Protein 8TEB (pdb70)

B-factor: mean 36.04, std 15.3, range [9.9, 120.01]

Solvent-accessible surface area: 23461 Å² total; per-residue (Å²): 109,15,14,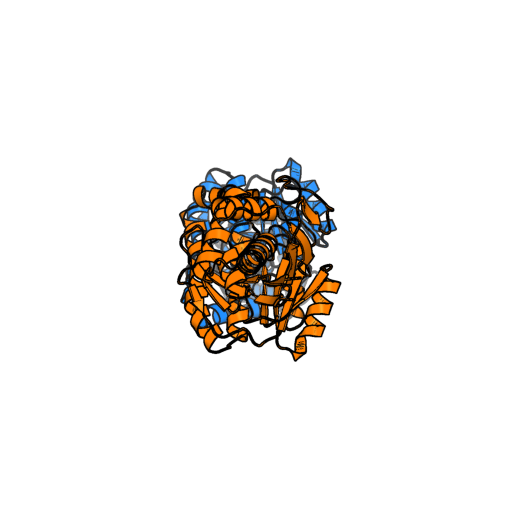0,0,0,0,0,7,0,31,0,0,0,4,24,0,31,118,72,71,38,26,0,0,0,0,0,0,72,10,31,3,55,0,8,0,32,106,38,122,85,44,39,0,36,27,120,117,30,90,25,34,79,40,84,162,53,9,28,38,4,0,4,0,1,84,88,0,109,121,95,34,106,34,119,4,0,62,0,111,30,41,56,81,8,44,121,35,1,53,1,11,40,26,0,0,21,0,0,0,0,0,41,0,0,11,22,38,36,133,56,55,36,123,77,89,64,0,4,133,13,0,31,58,4,3,72,99,52,72,57,120,25,58,51,6,42,0,24,0,0,1,48,1,0,0,5,4,5,88,120,101,87,121,9,80,48,4,91,8,1,1,0,0,0,11,15,80,62,140,32,64,68,175,111,18,66,27,81,1,45,81,24,32,139,116,14,75,111,7,0,22,37,3,5,41,2,0,0,82,0,0,112,86,0,36,35,34,0,60,102,113,50,17,87,5,0,0,45,0,0,32,2,0,7,0,0,0,11,3,2,50,1,10,23,26,86,0,8,31,4,1,20,15,0,48,138,22,28,15,57,0,0,0,0,6,12,25,2,24,1,3,2,0,0,0,0,0,22,131,140,37,21,120,57,0,18,126,23,0,32,163,40,65,9,130,47,33,90,4,52,12,12,70,75,8,17,113,46,89,35,113,108,143,169,87,18,15,0,0,0,0,0,6,0,30,0,0,0,4,24,0,31,114,72,71,36,26,0,0,0,0,0,0,72,10,30,4,56,0,19,0,33,104,33,119,79,38,40,0,27,29,119,123,29,88,24,38,62,40,86,158,60,8,25,38,4,0,8,0,0,80,88,5,81,125,76,25,116,30,120,4,0,66,0,122,28,36,58,77,8,44,119,40,1,48,0,10,37,28,0,0,21,0,0,0,0,0,41,0,0,10,20,36,44,127,65,56,54,124,77,90,48,0,4,122,15,0,31,59,0,6,74,90,56,65,54,121,26,56,49,4,40,0,25,0,0,2,46,0,0,0,6,4,6,88,124,98,86,124,5,78,51,4,88,8,1,0,0,0,0,11,17,92,63,135,32,60,67,164,108,17,64,28,76,2,45,84,24,33,145,122,14,73,111,7,0,22,42,2,6,41,2,0,1,79,0,0,110,87,0,38,34,35,0,55,107,118,50,17,85,6,0,0,46,0,0,32,3,0,6,0,0,0,11,3,3,51,1,10,20,24,81,0,7,33,3,1,28,7,0,51,143,20,28,16,58,0,0,0,0,5,10,24,2,23,1,2,2,0,0,0,0,0,19,127,144,42,17,119,58,0,18,126,20,0,32,163,39,65,10,141,47,36,87,4,50,12,12,67,75,8,17,112,46,82,49,119,162

InterPro domains:
  IPR000705 Galactokinase [PR00473] (8-26)
  IPR000705 Galactokinase [PR00473] (77-95)
  IPR006203 GHMP kinase, ATP-binding, conserved site [PS00627] (86-97)
  IPR006204 GHMP kinase N-terminal domain [PF00288] (61-146)
  IPR006205 Mevalonate kinase [PTHR43290] (73-300)
  IPR006205 Mevalonate kinase [TIGR00549] (6-267)
  IPR013750 GHMP kinase, C-terminal domain [PF08544] (212-281)
  IPR014721 Small ribosomal subunit protein uS5 domain 2-type fold, subgroup [G3DSA:3.30.230.10] (1-164)
  IPR020568 Ribosomal protein uS5 domain 2-type superfamily [SSF54211] (1-175)
  IPR022937 Mevalonate kinase, archaeal [MF_00217] (2-298)
  IPR036554 GHMP kinase, C-terminal domain superfamily [G3DSA:3.30.70.890] (165-290)
  IPR036554 GHMP kinase, C-terminal domain superfamily [SSF55060] (160-300)

Foldseek 3Di:
DWKKKWFFKFWLFAFLLVVVVFKTKMFTWPWMKIKDKDADLAAWEQEPQGIDGLDCVRQVLLSLLVVVLCVVPNGSYMDMYMDTRQDPLQQRLVSLGVNLRNNVRSCQVGVVPDDLVNSLVVSLVSCCVSVVHDDSPSNNCRSQFAMAIPPVRDHADHQPFWKKKWFLPDRDPQVVLSVLLVVVCVVPVVVLVVLSVLRRVLSVVVRVCRNVNVLLVSQVSSQVNQVSSVVSPQEDVSQVLLQVLLVVQAFSHKHDTHRHPGRMIMTTGHRVSQVSSCVSSVVSPTHMDTIGGDSDHMDTPDDDDD/DWKKKWFFKFWLFAFLLVVVVFKTKMFTWPWMKIKDKDADLAAWEQEPQGIDHLDCVRLVLLSLLVVVVCVVDDGSYMHMYMDTRDDPLQQRLVSLGCNLLNNVRSCQVVVVPDDLVNSLVVSLVSCCPSVVHDDSPSNSCRSQFAMAIPPVRDHADGQPFWKKKWALPDRDPQVVLSVLLVVVCVVPVVVLVVLSVLRRVLSVVVRVCRNVNVLLVSQVSSQVNQVSSVVSPQEDDLQVLLQVLLVVQAFSHKHDTHRHPGRMIMTTGHNVSNVSSCVSSVVSPTHMDTIGGDSDHMDTPDDD

Secondary structure (DSSP, 8-state):
-EEEEEEEEEEEE-TTTGGGT--EEEEEEEEEEEEEEEE-SSEEEEETTEEESS-TTTSHHHHHHHHHHHTTS--S-EEEEEEESS-TT--SSHHHHHHHHHHHHHHHHTT----HHHHHHHHHHHHHHHHSS--THHHHHHHH-SEEEETTTEEEPPP-SEEEEEE------HHHHHHHHHHHHHHSHHHHHHHHHHHHHHHHHHHHHHHTT-HHHHHHHHHHHHHHHHHTT---HHHHHHHHHHHHTT-SEEEE-SS-SSSEEEEEE-GGGHHHHHHHHHHTTPEEEEE-B-S--SEEEEE---/-EEEEEEEEEEEE-TTTGGGT--EEEEEEEEEEEEEEEE-SSEEEE-SS-EESS-TTTSHHHHHHHHHHHTT---S-EEEEEEESS-TT--SSHHHHHHHHHHHHHHHHTT----HHHHHHHHHHHHHHHSSS--SHHHHHHHH-SEEEETTTEEEPPP-SEEEEEE------HHHHHHHHHHHHHHSHHHHHHHHHHHHHHHHHHHHHHHTT-HHHHHHHHHHHHHHHHHTT---HHHHHHHHHHHHTT-SEEEE-SS-SSSEEEEEE-GGGHHHHHHHHHHTTPEEEEE-B-S--SEEEEE-

Nearest PDB structures (foldseek):
  8teb-assembly2_B  TM=1.003E+00  e=3.079E-61  Methanococcoides burtonii
  6mdf-assembly1_B  TM=9.795E-01  e=2.126E-43  Methanosarcina mazei
  1vis-assembly1_A  TM=8.822E-01  e=8.775E-24  Methanocaldococcus jannaschii
  2hfu-assembly1_A  TM=8.665E-01  e=2.432E-21  Leishmania major
  2oi2-assembly1_A-2  TM=8.016E-01  e=4.528E-19  Streptococcus pneumoniae

Radius of gyration: 29.4 Å; Cα contacts (8 Å, |Δi|>4): 1517; chains: 2; bounding box: 36×49×105 Å

Structure (mmCIF, N/CA/C/O backbone):
data_8TEB
#
_entry.id   8TEB
#
_cell.length_a   38.338
_cell.length_b   93.034
_cell.length_c   90.389
_cell.angle_alpha   90.000
_cell.angle_beta   90.045
_cell.angle_gamma   90.000
#
_symmetry.space_group_name_H-M   'P 1 21 1'
#
loop_
_entity.id
_entity.type
_entity.pdbx_description
1 polymer 'Mevalonate kinase'
2 non-polymer 1,2-ETHANEDIOL
3 non-polymer 'CHLORIDE ION'
4 non-polymer 'MAGNESIUM ION'
5 water water
#
loop_
_atom_site.group_PDB
_atom_site.id
_atom_site.type_symbol
_atom_site.label_atom_id
_atom_site.label_alt_id
_atom_site.label_comp_id
_atom_site.label_asym_id
_atom_site.label_entity_id
_atom_site.label_seq_id
_atom_site.pdbx_PDB_ins_code
_atom_site.Cartn_x
_atom_site.Cartn_y
_atom_site.Cartn_z
_atom_site.occupancy
_atom_site.B_iso_or_equiv
_atom_site.auth_seq_id
_atom_site.auth_comp_id
_atom_site.auth_asym_id
_atom_site.auth_atom_id
_atom_site.pdbx_PDB_model_num
ATOM 1 N N . MET A 1 1 ? -2.543 -8.153 65.286 1.000 47.805 1 MET A N 1
ATOM 2 C CA . MET A 1 1 ? -2.877 -7.932 63.852 1.000 48.379 1 MET A CA 1
ATOM 3 C C . MET A 1 1 ? -1.797 -7.049 63.215 1.000 40.573 1 MET A C 1
ATOM 4 O O . MET A 1 1 ? -1.626 -5.879 63.560 1.000 40.760 1 MET A O 1
ATOM 9 N N . ILE A 1 2 ? -1.008 -7.679 62.343 1.000 35.961 2 ILE A N 1
ATOM 10 C CA . ILE A 1 2 ? 0.042 -7.019 61.583 1.000 35.842 2 ILE A CA 1
ATOM 11 C C . ILE A 1 2 ? -0.408 -6.879 60.131 1.000 33.585 2 ILE A C 1
ATOM 12 O O . ILE A 1 2 ? -0.769 -7.867 59.497 1.000 32.109 2 ILE A O 1
ATOM 17 N N . THR A 1 3 ? -0.409 -5.647 59.606 1.000 32.996 3 THR A N 1
ATOM 18 C CA . THR A 1 3 ? -0.573 -5.438 58.177 1.000 28.930 3 THR A CA 1
ATOM 19 C C . THR A 1 3 ? 0.681 -4.786 57.591 1.000 27.242 3 THR A C 1
ATOM 20 O O . THR A 1 3 ? 1.164 -3.761 58.082 1.000 28.192 3 THR A O 1
ATOM 24 N N . CYS A 1 4 ? 1.226 -5.454 56.573 1.000 25.094 4 CYS A N 1
ATOM 25 C CA . CYS A 1 4 ? 2.292 -4.938 55.741 1.000 24.890 4 CYS A CA 1
ATOM 26 C C . CYS A 1 4 ? 1.809 -4.831 54.296 1.000 27.233 4 CYS A C 1
ATOM 27 O O . CYS A 1 4 ? 0.988 -5.639 53.862 1.000 27.186 4 CYS A O 1
ATOM 30 N N . SER A 1 5 ? 2.342 -3.839 53.560 1.000 24.661 5 SER A N 1
ATOM 31 C CA . SER A 1 5 ? 2.030 -3.683 52.155 1.000 24.489 5 SER A CA 1
ATOM 32 C C . SER A 1 5 ? 3.300 -3.520 51.320 1.000 24.239 5 SER A C 1
ATOM 33 O O . SER A 1 5 ? 4.356 -3.180 51.830 1.000 24.291 5 SER A O 1
ATOM 36 N N . ALA A 1 6 ? 3.157 -3.744 50.013 1.000 24.534 6 ALA A N 1
ATOM 37 C CA . ALA A 1 6 ? 4.199 -3.473 49.040 1.000 23.560 6 ALA A CA 1
ATOM 38 C C . ALA A 1 6 ? 3.561 -2.972 47.751 1.000 25.286 6 ALA A C 1
ATOM 39 O O . ALA A 1 6 ? 2.483 -3.416 47.364 1.000 24.661 6 ALA A O 1
ATOM 41 N N . PRO A 1 7 ? 4.261 -2.076 47.026 1.000 24.214 7 PRO A N 1
ATOM 42 C CA . PRO A 1 7 ? 3.704 -1.492 45.811 1.000 22.574 7 PRO A CA 1
ATOM 43 C C . PRO A 1 7 ? 3.897 -2.378 44.585 1.000 21.984 7 PRO A C 1
ATOM 44 O O . PRO A 1 7 ? 4.780 -3.236 44.556 1.000 21.807 7 PRO A O 1
ATOM 48 N N . GLY A 1 8 ? 3.082 -2.129 43.555 1.000 20.696 8 GLY A N 1
ATOM 49 C CA . GLY A 1 8 ? 3.340 -2.633 42.220 1.000 19.273 8 GLY A CA 1
ATOM 50 C C . GLY A 1 8 ? 4.362 -1.751 41.531 1.000 18.735 8 GLY A C 1
ATOM 51 O O . GLY A 1 8 ? 4.873 -0.819 42.156 1.000 17.437 8 GLY A O 1
ATOM 52 N N . LYS A 1 9 ? 4.618 -2.006 40.241 1.000 20.003 9 LYS A N 1
ATOM 53 C CA . LYS A 1 9 ? 5.619 -1.208 39.546 1.000 23.686 9 LYS A CA 1
ATOM 54 C C . LYS A 1 9 ? 5.397 -1.208 38.038 1.000 23.167 9 LYS A C 1
ATOM 55 O O . LYS A 1 9 ? 4.730 -2.106 37.510 1.000 23.419 9 LYS A O 1
ATOM 61 N N . VAL A 1 10 ? 6.000 -0.196 37.387 1.000 19.652 10 VAL A N 1
ATOM 62 C CA . VAL A 1 10 ? 6.086 -0.099 35.932 1.000 21.192 10 VAL A CA 1
ATOM 63 C C . VAL A 1 10 ? 7.563 0.008 35.498 1.000 21.131 10 VAL A C 1
ATOM 64 O O . VAL A 1 10 ? 8.433 0.322 36.306 1.000 21.150 10 VAL A O 1
ATOM 68 N N . TYR A 1 11 ? 7.833 -0.307 34.222 1.000 20.539 11 TYR A N 1
ATOM 69 C CA . TYR A 1 11 ? 9.109 -0.000 33.588 1.000 19.049 11 TYR A CA 1
ATOM 70 C C . TYR A 1 11 ? 8.956 1.318 32.839 1.000 20.385 11 TYR A C 1
ATOM 71 O O . TYR A 1 11 ? 8.092 1.447 31.956 1.000 18.348 11 TYR A O 1
ATOM 80 N N . LEU A 1 12 ? 9.800 2.295 33.171 1.000 19.770 12 LEU A N 1
ATOM 81 C CA . LEU A 1 12 ? 9.935 3.451 32.301 1.000 21.010 12 LEU A CA 1
ATOM 82 C C . LEU A 1 12 ? 10.701 3.012 31.067 1.000 19.123 12 LEU A C 1
ATOM 83 O O . LEU A 1 12 ? 10.323 3.398 29.968 1.000 19.779 12 LEU A O 1
ATOM 88 N N . PHE A 1 13 ? 11.787 2.232 31.250 1.000 17.722 13 PHE A N 1
ATOM 89 C CA . PHE A 1 13 ? 12.556 1.707 30.125 1.000 18.104 13 PHE A CA 1
ATOM 90 C C . PHE A 1 13 ? 13.151 0.349 30.500 1.000 18.401 13 PHE A C 1
ATOM 91 O O . PHE A 1 13 ? 13.545 0.154 31.655 1.000 19.879 13 PHE A O 1
ATOM 99 N N . GLY A 1 14 ? 13.242 -0.572 29.539 1.000 16.457 14 GLY A N 1
ATOM 100 C CA . GLY A 1 14 ? 14.244 -1.614 29.665 1.000 18.913 14 GLY A CA 1
ATOM 101 C C . GLY A 1 14 ? 13.709 -3.035 29.760 1.000 18.467 14 GLY A C 1
ATOM 102 O O . GLY A 1 14 ? 14.507 -3.943 29.696 1.000 19.509 14 GLY A O 1
ATOM 103 N N . GLU A 1 15 ? 12.388 -3.230 29.832 1.000 18.910 15 GLU A N 1
ATOM 104 C CA . GLU A 1 15 ? 11.839 -4.578 29.831 1.000 18.492 15 GLU A CA 1
ATOM 105 C C . GLU A 1 15 ? 12.352 -5.325 28.605 1.000 17.076 15 GLU A C 1
ATOM 106 O O . GLU A 1 15 ? 12.520 -4.717 27.550 1.000 15.029 15 GLU A O 1
ATOM 112 N N . HIS A 1 16 ? 12.547 -6.646 28.753 1.000 17.968 16 HIS A N 1
ATOM 113 C CA . HIS A 1 16 ? 12.939 -7.557 27.681 1.000 20.463 16 HIS A CA 1
ATOM 114 C C . HIS A 1 16 ? 14.444 -7.490 27.377 1.000 23.455 16 HIS A C 1
ATOM 115 O O . HIS A 1 16 ? 14.937 -8.374 26.686 1.000 25.264 16 HIS A O 1
ATOM 122 N N . ALA A 1 17 ? 15.166 -6.446 27.842 1.000 23.243 17 ALA A N 1
ATOM 123 C CA . ALA A 1 17 ? 16.571 -6.280 27.477 1.000 24.205 17 ALA A CA 1
ATOM 124 C C . ALA A 1 17 ? 17.506 -6.497 28.668 1.000 22.660 17 ALA A C 1
ATOM 125 O O . ALA A 1 17 ? 18.713 -6.630 28.465 1.000 23.464 17 ALA A O 1
ATOM 127 N N . VAL A 1 18 ? 16.945 -6.592 29.884 1.000 23.652 18 VAL A N 1
ATOM 128 C CA . VAL A 1 18 ? 17.763 -6.793 31.070 1.000 27.713 18 VAL A CA 1
ATOM 129 C C . VAL A 1 18 ? 18.437 -8.161 30.995 1.000 31.023 18 VAL A C 1
ATOM 130 O O . VAL A 1 18 ? 19.609 -8.277 31.368 1.000 34.625 18 VAL A O 1
ATOM 134 N N . VAL A 1 19 ? 17.713 -9.181 30.493 1.000 28.275 19 VAL A N 1
ATOM 135 C CA . VAL A 1 19 ? 18.266 -10.528 30.473 1.000 28.448 19 VAL A CA 1
ATOM 136 C C . VAL A 1 19 ? 19.422 -10.580 29.464 1.000 29.250 19 VAL A C 1
ATOM 137 O O . VAL A 1 19 ? 20.171 -11.545 29.454 1.000 30.691 19 VAL A O 1
ATOM 141 N N . TYR A 1 20 ? 19.591 -9.523 28.660 1.000 26.374 20 TYR A N 1
ATOM 142 C CA . TYR A 1 20 ? 20.639 -9.471 27.651 1.000 26.903 20 TYR A CA 1
ATOM 143 C C . TYR A 1 20 ? 21.786 -8.591 28.121 1.000 24.498 20 TYR A C 1
ATOM 144 O O . TYR A 1 20 ? 22.579 -8.167 27.287 1.000 27.745 20 TYR A O 1
ATOM 153 N N . GLY A 1 21 ? 21.838 -8.311 29.427 1.000 24.375 21 GLY A N 1
ATOM 154 C CA . GLY A 1 21 ? 22.906 -7.503 29.994 1.000 26.128 21 GLY A CA 1
ATOM 155 C C . GLY A 1 21 ? 22.634 -5.990 29.972 1.000 26.433 21 GLY A C 1
ATOM 156 O O . GLY A 1 21 ? 23.548 -5.214 30.222 1.000 23.923 21 GLY A O 1
ATOM 157 N N . GLU A 1 22 ? 21.391 -5.550 29.722 1.000 26.191 22 GLU A N 1
ATOM 158 C CA . GLU A 1 22 ? 21.136 -4.124 29.530 1.000 25.879 22 GLU A CA 1
ATOM 159 C C . GLU A 1 22 ? 20.482 -3.514 30.771 1.000 25.193 22 GLU A C 1
ATOM 160 O O . GLU A 1 22 ? 19.753 -4.188 31.511 1.000 25.445 22 GLU A O 1
ATOM 166 N N . PRO A 1 23 ? 20.722 -2.202 31.019 1.000 22.670 23 PRO A N 1
ATOM 167 C CA . PRO A 1 23 ? 20.135 -1.502 32.152 1.000 24.068 23 PRO A CA 1
ATOM 168 C C . PRO A 1 23 ? 18.663 -1.183 31.890 1.000 22.467 23 PRO A C 1
ATOM 169 O O . PRO A 1 23 ? 18.219 -1.138 30.742 1.000 20.967 23 PRO A O 1
ATOM 173 N N . ALA A 1 24 ? 17.952 -0.922 32.989 1.000 21.894 24 ALA A N 1
ATOM 174 C CA . ALA A 1 24 ? 16.542 -0.591 32.940 1.000 23.947 24 ALA A CA 1
ATOM 175 C C . ALA A 1 24 ? 16.232 0.434 34.034 1.000 23.442 24 ALA A C 1
ATOM 176 O O . ALA A 1 24 ? 17.004 0.608 34.978 1.000 21.611 24 ALA A O 1
ATOM 178 N N . ILE A 1 25 ? 15.090 1.112 33.887 1.000 20.270 25 ILE A N 1
ATOM 179 C CA . ILE A 1 25 ? 14.605 2.001 34.928 1.000 19.560 25 ILE A CA 1
ATOM 180 C C . ILE A 1 25 ? 13.149 1.641 35.201 1.000 21.977 25 ILE A C 1
ATOM 181 O O . ILE A 1 25 ? 12.299 1.742 34.307 1.000 19.736 25 ILE A O 1
ATOM 186 N N . CYS A 1 26 ? 12.883 1.272 36.460 1.000 23.526 26 CYS A N 1
ATOM 187 C CA . CYS A 1 26 ? 11.556 0.920 36.933 1.000 23.626 26 CYS A CA 1
ATOM 188 C C . CYS A 1 26 ? 11.092 1.926 37.971 1.000 22.579 26 CYS A C 1
ATOM 189 O O . CYS A 1 26 ? 11.910 2.603 38.580 1.000 23.021 26 CYS A O 1
ATOM 192 N N . CYS A 1 27 ? 9.779 1.965 38.193 1.000 21.857 27 CYS A N 1
ATOM 193 C CA . CYS A 1 27 ? 9.151 2.915 39.093 1.000 19.791 27 CYS A CA 1
ATOM 194 C C . CYS A 1 27 ? 8.004 2.216 39.824 1.000 20.208 27 CYS A C 1
ATOM 195 O O . CYS A 1 27 ? 7.060 1.753 39.206 1.000 22.706 27 CYS A O 1
ATOM 198 N N . ALA A 1 28 ? 8.118 2.133 41.144 1.000 21.509 28 ALA A N 1
ATOM 199 C CA . ALA A 1 28 ? 7.044 1.694 42.029 1.000 20.392 28 ALA A CA 1
ATOM 200 C C . ALA A 1 28 ? 5.880 2.684 41.995 1.000 20.556 28 ALA A C 1
ATOM 201 O O . ALA A 1 28 ? 6.104 3.894 41.994 1.000 22.334 28 ALA A O 1
ATOM 203 N N . VAL A 1 29 ? 4.655 2.152 41.949 1.000 20.647 29 VAL A N 1
ATOM 204 C CA . VAL A 1 29 ? 3.433 2.958 41.876 1.000 23.574 29 VAL A CA 1
ATOM 205 C C . VAL A 1 29 ? 2.503 2.616 43.054 1.000 24.944 29 VAL A C 1
ATOM 206 O O . VAL A 1 29 ? 2.583 1.528 43.621 1.000 24.701 29 VAL A O 1
ATOM 210 N N . ASP A 1 30 ? 1.588 3.525 43.407 1.000 27.992 30 ASP A N 1
ATOM 211 C CA . ASP A 1 30 ? 0.814 3.401 44.640 1.000 31.296 30 ASP A CA 1
ATOM 212 C C . ASP A 1 30 ? -0.431 2.520 44.462 1.000 31.323 30 ASP A C 1
ATOM 213 O O . ASP A 1 30 ? -1.474 2.816 45.030 1.000 35.061 30 ASP A O 1
ATOM 218 N N . ILE A 1 31 ? -0.333 1.431 43.691 1.000 29.977 31 ILE A N 1
ATOM 219 C CA . ILE A 1 31 ? -1.267 0.317 43.783 1.000 29.110 31 ILE A CA 1
ATOM 220 C C . ILE A 1 31 ? -0.557 -0.785 44.556 1.000 26.348 31 ILE A C 1
ATOM 221 O O . ILE A 1 31 ? 0.517 -1.242 44.145 1.000 22.345 31 ILE A O 1
ATOM 226 N N . ARG A 1 32 ? -1.154 -1.160 45.696 1.000 21.286 32 ARG A N 1
ATOM 227 C CA . ARG A 1 32 ? -0.434 -1.930 46.683 1.000 21.898 32 ARG A CA 1
ATOM 228 C C . ARG A 1 32 ? -1.155 -3.235 46.973 1.000 22.546 32 ARG A C 1
ATOM 229 O O . ARG A 1 32 ? -2.367 -3.335 46.825 1.000 23.329 32 ARG A O 1
ATOM 237 N N . THR A 1 33 ? -0.359 -4.218 47.405 1.000 22.301 33 THR A N 1
ATOM 238 C CA . THR A 1 33 ? -0.866 -5.437 47.995 1.000 20.661 33 THR A CA 1
ATOM 239 C C . THR A 1 33 ? -0.658 -5.396 49.513 1.000 21.554 33 THR A C 1
ATOM 240 O O . THR A 1 33 ? 0.443 -5.144 49.973 1.000 24.105 33 THR A O 1
ATOM 244 N N . ARG A 1 34 ? -1.726 -5.653 50.285 1.000 21.873 34 ARG A N 1
ATOM 245 C CA . ARG A 1 34 ? -1.691 -5.697 51.742 1.000 22.812 34 ARG A CA 1
ATOM 246 C C . ARG A 1 34 ? -1.783 -7.151 52.193 1.000 23.362 34 ARG A C 1
ATOM 247 O O . ARG A 1 34 ? -2.643 -7.891 51.703 1.000 26.042 34 ARG A O 1
ATOM 255 N N . VAL A 1 35 ? -0.879 -7.555 53.093 1.000 23.074 35 VAL A N 1
ATOM 256 C CA . VAL A 1 35 ? -0.928 -8.865 53.749 1.000 24.413 35 VAL A CA 1
ATOM 257 C C . VAL A 1 35 ? -1.077 -8.640 55.254 1.000 24.796 35 VAL A C 1
ATOM 258 O O . VAL A 1 35 ? -0.265 -7.939 55.869 1.000 23.883 35 VAL A O 1
ATOM 262 N N . THR A 1 36 ? -2.131 -9.228 55.833 1.000 27.484 36 THR A N 1
ATOM 263 C CA . THR A 1 36 ? -2.451 -9.106 57.245 1.000 25.488 36 THR A CA 1
ATOM 264 C C . THR A 1 36 ? -2.239 -10.467 57.913 1.000 27.680 36 THR A C 1
ATOM 265 O O . THR A 1 36 ? -2.708 -11.487 57.417 1.000 27.832 36 THR A O 1
ATOM 269 N N . VAL A 1 37 ? -1.533 -10.478 59.046 1.000 26.878 37 VAL A N 1
ATOM 270 C CA . VAL A 1 37 ? -1.264 -11.712 59.765 1.000 28.818 37 VAL A CA 1
ATOM 271 C C . VAL A 1 37 ? -1.636 -11.522 61.236 1.000 30.940 37 VAL A C 1
ATOM 272 O O . VAL A 1 37 ? -1.612 -10.421 61.769 1.000 29.121 37 VAL A O 1
ATOM 276 N N . SER A 1 38 ? -2.024 -12.634 61.856 1.000 35.289 38 SER A N 1
ATOM 277 C CA . SER A 1 38 ? -2.369 -12.749 63.265 1.000 39.750 38 SER A CA 1
ATOM 278 C C . SER A 1 38 ? -2.022 -14.178 63.679 1.000 40.917 38 SER A C 1
ATOM 279 O O . SER A 1 38 ? -2.245 -15.117 62.910 1.000 33.123 38 SER A O 1
ATOM 282 N N . PRO A 1 39 ? -1.455 -14.406 64.888 1.000 46.685 39 PRO A N 1
ATOM 283 C CA . PRO A 1 39 ? -1.138 -15.764 65.332 1.000 44.113 39 PRO A CA 1
ATOM 284 C C . PRO A 1 39 ? -2.373 -16.658 65.300 1.000 42.271 39 PRO A C 1
ATOM 285 O O . PRO A 1 39 ? -3.502 -16.184 65.453 1.000 37.418 39 PRO A O 1
ATOM 289 N N . ALA A 1 40 ? -2.139 -17.948 65.018 1.000 43.889 40 ALA A N 1
ATOM 290 C CA . ALA A 1 40 ? -3.164 -18.976 65.161 1.000 45.377 40 ALA A CA 1
ATOM 291 C C . ALA A 1 40 ? -2.471 -20.315 65.380 1.000 43.318 40 ALA A C 1
ATOM 292 O O . ALA A 1 40 ? -1.244 -20.380 65.340 1.000 43.947 40 ALA A O 1
ATOM 294 N N . ASP A 1 41 ? -3.275 -21.367 65.601 1.000 51.051 41 ASP A N 1
ATOM 295 C CA . ASP A 1 41 ? -2.780 -22.737 65.722 1.000 54.246 41 ASP A CA 1
ATOM 296 C C . ASP A 1 41 ? -2.785 -23.441 64.369 1.000 44.360 41 ASP A C 1
ATOM 297 O O . ASP A 1 41 ? -2.211 -24.511 64.224 1.000 52.153 41 ASP A O 1
ATOM 302 N N . THR A 1 42 ? -3.410 -22.796 63.380 1.000 43.196 42 THR A N 1
ATOM 303 C CA . THR A 1 42 ? -3.634 -23.353 62.055 1.000 43.740 42 THR A CA 1
ATOM 304 C C . THR A 1 42 ? -3.182 -22.314 61.015 1.000 43.001 42 THR A C 1
ATOM 305 O O . THR A 1 42 ? -3.347 -21.106 61.237 1.000 34.571 42 THR A O 1
ATOM 309 N N . ILE A 1 43 ? -2.696 -22.782 59.853 1.000 36.893 43 ILE A N 1
ATOM 310 C CA . ILE A 1 43 ? -2.435 -21.918 58.709 1.000 35.275 43 ILE A CA 1
ATOM 311 C C . ILE A 1 43 ? -3.701 -21.743 57.859 1.000 37.532 43 ILE A C 1
ATOM 312 O O . ILE A 1 43 ? -4.301 -22.703 57.400 1.000 42.101 43 ILE A O 1
ATOM 317 N N . THR A 1 44 ? -4.081 -20.479 57.642 1.000 35.575 44 THR A N 1
ATOM 318 C CA . THR A 1 44 ? -5.162 -20.118 56.745 1.000 37.877 44 THR A CA 1
ATOM 319 C C . THR A 1 44 ? -4.646 -19.005 55.842 1.000 34.998 44 THR A C 1
ATOM 320 O O . THR A 1 44 ? -3.962 -18.110 56.313 1.000 36.083 44 THR A O 1
ATOM 324 N N . ILE A 1 45 ? -4.949 -19.094 54.549 1.000 32.569 45 ILE A N 1
ATOM 325 C CA . ILE A 1 45 ? -4.571 -18.076 53.586 1.000 30.271 45 ILE A CA 1
ATOM 326 C C . ILE A 1 45 ? -5.830 -17.670 52.827 1.000 31.298 45 ILE A C 1
ATOM 327 O O . ILE A 1 45 ? -6.331 -18.450 52.034 1.000 34.381 45 ILE A O 1
ATOM 332 N N . SER A 1 46 ? -6.321 -16.449 53.065 1.000 33.228 46 SER A N 1
ATOM 333 C CA . SER A 1 46 ? -7.532 -15.986 52.409 1.000 34.984 46 SER A CA 1
ATOM 334 C C . SER A 1 46 ? -7.171 -14.931 51.373 1.000 35.544 46 SER A C 1
ATOM 335 O O . SER A 1 46 ? -6.384 -14.038 51.669 1.000 36.989 46 SER A O 1
ATOM 338 N N . SER A 1 47 ? -7.738 -15.057 50.166 1.000 32.331 47 SER A N 1
ATOM 339 C CA . SER A 1 47 ? -7.576 -14.061 49.119 1.000 35.483 47 SER A CA 1
ATOM 340 C C . SER A 1 47 ? -8.891 -13.946 48.348 1.000 38.165 47 SER A C 1
ATOM 341 O O . SER A 1 47 ? -9.884 -14.538 48.741 1.000 37.381 47 SER A O 1
ATOM 344 N N . SER A 1 48 ? -8.886 -13.192 47.245 1.000 40.735 48 SER A N 1
ATOM 345 C CA . SER A 1 48 ? -9.981 -13.192 46.286 1.000 40.861 48 SER A CA 1
ATOM 346 C C . SER A 1 48 ? -10.215 -14.594 45.728 1.000 43.120 48 SER A C 1
ATOM 347 O O . SER A 1 48 ? -11.321 -14.907 45.308 1.000 50.451 48 SER A O 1
ATOM 350 N N . LEU A 1 49 ? -9.155 -15.411 45.723 1.000 44.439 49 LEU A N 1
ATOM 351 C CA . LEU A 1 49 ? -9.193 -16.776 45.238 1.000 47.573 49 LEU A CA 1
ATOM 352 C C . LEU A 1 49 ? -9.858 -17.687 46.266 1.000 44.476 49 LEU A C 1
ATOM 353 O O . LEU A 1 49 ? -10.302 -18.753 45.898 1.000 47.690 49 LEU A O 1
ATOM 358 N N . GLY A 1 50 ? -9.849 -17.330 47.554 1.000 48.931 50 GLY A N 1
ATOM 359 C CA . GLY A 1 50 ? -10.515 -18.107 48.593 1.000 46.029 50 GLY A CA 1
ATOM 360 C C . GLY A 1 50 ? -9.586 -18.411 49.772 1.000 43.037 50 GLY A C 1
ATOM 361 O O . GLY A 1 50 ? -8.475 -17.887 49.850 1.000 41.936 50 GLY A O 1
ATOM 362 N N . THR A 1 51 ? -10.051 -19.272 50.680 1.000 38.373 51 THR A N 1
ATOM 363 C CA . THR A 1 51 ? -9.257 -19.691 51.818 1.000 41.337 51 THR A CA 1
ATOM 364 C C . THR A 1 51 ? -8.681 -21.087 51.565 1.000 39.781 51 THR A C 1
ATOM 365 O O . THR A 1 51 ? -9.398 -22.023 51.227 1.000 36.004 51 THR A O 1
ATOM 369 N N . THR A 1 52 ? -7.368 -21.208 51.762 1.000 37.680 52 THR A N 1
ATOM 370 C CA . THR A 1 52 ? -6.670 -22.474 51.647 1.000 34.496 52 THR A CA 1
ATOM 371 C C . THR A 1 52 ? -5.689 -22.588 52.818 1.000 38.440 52 THR A C 1
ATOM 372 O O . THR A 1 52 ? -5.450 -21.605 53.530 1.000 35.627 52 THR A O 1
ATOM 376 N N . GLY A 1 53 ? -5.106 -23.783 52.965 1.000 33.998 53 GLY A N 1
ATOM 377 C CA . GLY A 1 53 ? -3.924 -23.994 53.777 1.000 34.516 53 GLY A CA 1
ATOM 378 C C . GLY A 1 53 ? -2.700 -23.681 52.928 1.000 33.942 53 GLY A C 1
ATOM 379 O O . GLY A 1 53 ? -2.797 -22.927 51.972 1.000 34.449 53 GLY A O 1
ATOM 380 N N . ILE A 1 54 ? -1.546 -24.250 53.276 1.000 40.768 54 ILE A N 1
ATOM 381 C CA . ILE A 1 54 ? -0.419 -24.302 52.356 1.000 39.813 54 ILE A CA 1
ATOM 382 C C . ILE A 1 54 ? -0.930 -24.931 51.056 1.000 40.072 54 ILE A C 1
ATOM 383 O O . ILE A 1 54 ? -1.297 -26.108 51.033 1.000 44.763 54 ILE A O 1
ATOM 388 N N . ASP A 1 55 ? -0.979 -24.126 49.988 1.000 39.847 55 ASP A N 1
ATOM 389 C CA . ASP A 1 55 ? -1.504 -24.559 48.701 1.000 38.782 55 ASP A CA 1
ATOM 390 C C . ASP A 1 55 ? -0.679 -23.914 47.589 1.000 36.578 55 ASP A C 1
ATOM 391 O O . ASP A 1 55 ? -0.779 -22.710 47.328 1.000 31.455 55 ASP A O 1
ATOM 396 N N . PHE A 1 56 ? 0.127 -24.731 46.917 1.000 36.385 56 PHE A N 1
ATOM 397 C CA . PHE A 1 56 ? 1.026 -24.237 45.882 1.000 38.251 56 PHE A CA 1
ATOM 398 C C . PHE A 1 56 ? 0.310 -24.121 44.533 1.000 38.937 56 PHE A C 1
ATOM 399 O O . PHE A 1 56 ? 0.907 -23.659 43.568 1.000 40.790 56 PHE A O 1
ATOM 407 N N . GLU A 1 57 ? -0.981 -24.475 44.475 1.000 40.463 57 GLU A N 1
ATOM 408 C CA . GLU A 1 57 ? -1.784 -24.267 43.273 1.000 46.315 57 GLU A CA 1
ATOM 409 C C . GLU A 1 57 ? -2.498 -22.917 43.319 1.000 38.868 57 GLU A C 1
ATOM 410 O O . GLU A 1 57 ? -2.526 -22.215 42.316 1.000 36.447 57 GLU A O 1
ATOM 416 N N . VAL A 1 58 ? -3.097 -22.583 44.472 1.000 37.253 58 VAL A N 1
ATOM 417 C CA . VAL A 1 58 ? -3.920 -21.389 44.603 1.000 36.875 58 VAL A CA 1
ATOM 418 C C . VAL A 1 58 ? -3.087 -20.225 45.155 1.000 32.191 58 VAL A C 1
ATOM 419 O O . VAL A 1 58 ? -3.262 -19.088 44.738 1.000 32.420 58 VAL A O 1
ATOM 423 N N . HIS A 1 59 ? -2.185 -20.516 46.093 1.000 29.871 59 HIS A N 1
ATOM 424 C CA . HIS A 1 59 ? -1.469 -19.485 46.828 1.000 26.215 59 HIS A CA 1
ATOM 425 C C . HIS A 1 59 ? 0.008 -19.825 46.868 1.000 22.677 59 HIS A C 1
ATOM 426 O O . HIS A 1 59 ? 0.566 -19.947 47.955 1.000 25.079 59 HIS A O 1
ATOM 433 N N . PRO A 1 60 ? 0.662 -20.001 45.701 1.000 22.745 60 PRO A N 1
ATOM 434 C CA . PRO A 1 60 ? 2.039 -20.480 45.629 1.000 24.730 60 PRO A CA 1
ATOM 435 C C . PRO A 1 60 ? 3.094 -19.581 46.270 1.000 25.806 60 PRO A C 1
ATOM 436 O O . PRO A 1 60 ? 4.026 -20.057 46.913 1.000 25.187 60 PRO A O 1
ATOM 440 N N . TYR A 1 61 ? 2.960 -18.267 46.075 1.000 29.214 61 TYR A N 1
ATOM 441 C CA . TYR A 1 61 ? 3.970 -17.320 46.544 1.000 26.131 61 TYR A CA 1
ATOM 442 C C . TYR A 1 61 ? 3.914 -17.221 48.067 1.000 26.507 61 TYR A C 1
ATOM 443 O O . TYR A 1 61 ? 4.950 -17.232 48.739 1.000 28.109 61 TYR A O 1
ATOM 452 N N . VAL A 1 62 ? 2.701 -17.170 48.622 1.000 27.764 62 VAL A N 1
ATOM 453 C CA . VAL A 1 62 ? 2.537 -17.083 50.065 1.000 28.804 62 VAL A CA 1
ATOM 454 C C . VAL A 1 62 ? 3.002 -18.390 50.703 1.000 27.542 62 VAL A C 1
ATOM 455 O O . VAL A 1 62 ? 3.759 -18.365 51.679 1.000 28.288 62 VAL A O 1
ATOM 459 N N . SER A 1 63 ? 2.561 -19.520 50.141 1.000 25.974 63 SER A N 1
ATOM 460 C CA . SER A 1 63 ? 2.936 -20.832 50.644 1.000 26.619 63 SER A CA 1
ATOM 461 C C . SER A 1 63 ? 4.451 -20.975 50.686 1.000 28.213 63 SER A C 1
ATOM 462 O O . SER A 1 63 ? 4.965 -21.531 51.635 1.000 33.281 63 SER A O 1
ATOM 465 N N . ALA A 1 64 ? 5.170 -20.476 49.668 1.000 28.839 64 ALA A N 1
ATOM 466 C CA . ALA A 1 64 ? 6.623 -20.589 49.633 1.000 26.911 64 ALA A CA 1
ATOM 467 C C . ALA A 1 64 ? 7.248 -19.777 50.766 1.000 28.227 64 ALA A C 1
ATOM 468 O O . ALA A 1 64 ? 8.201 -20.225 51.412 1.000 30.515 64 ALA A O 1
ATOM 470 N N . VAL A 1 65 ? 6.719 -18.563 51.002 1.000 29.530 65 VAL A N 1
ATOM 471 C CA . VAL A 1 65 ? 7.254 -17.685 52.030 1.000 27.132 65 VAL A CA 1
ATOM 472 C C . VAL A 1 65 ? 7.073 -18.350 53.394 1.000 28.326 65 VAL A C 1
ATOM 473 O O . VAL A 1 65 ? 8.003 -18.373 54.182 1.000 27.086 65 VAL A O 1
ATOM 477 N N . LEU A 1 66 ? 5.866 -18.866 53.670 1.000 28.739 66 LEU A N 1
ATOM 478 C CA . LEU A 1 66 ? 5.559 -19.507 54.942 1.000 27.539 66 LEU A CA 1
ATOM 479 C C . LEU A 1 66 ? 6.484 -20.697 55.181 1.000 30.628 66 LEU A C 1
ATOM 480 O O . LEU A 1 66 ? 6.897 -20.909 56.316 1.000 34.910 66 LEU A O 1
ATOM 485 N N . GLU A 1 67 ? 6.804 -21.455 54.117 1.000 35.307 67 GLU A N 1
ATOM 486 C CA . GLU A 1 67 ? 7.733 -22.578 54.195 1.000 39.113 67 GLU A CA 1
ATOM 487 C C . GLU A 1 67 ? 9.115 -22.078 54.609 1.000 38.757 67 GLU A C 1
ATOM 488 O O . GLU A 1 67 ? 9.710 -22.614 55.539 1.000 38.973 67 GLU A O 1
ATOM 494 N N . ARG A 1 68 ? 9.614 -21.052 53.906 1.000 36.613 68 ARG A N 1
ATOM 495 C CA . ARG A 1 68 ? 10.919 -20.472 54.198 1.000 35.222 68 ARG A CA 1
ATOM 496 C C . ARG A 1 68 ? 11.001 -20.032 55.664 1.000 36.491 68 ARG A C 1
ATOM 497 O O . ARG A 1 68 ? 12.059 -20.157 56.288 1.000 35.373 68 ARG A O 1
ATOM 505 N N . PHE A 1 69 ? 9.891 -19.519 56.217 1.000 38.583 69 PHE A N 1
ATOM 506 C CA . PHE A 1 69 ? 9.922 -18.967 57.565 1.000 40.660 69 PHE A CA 1
ATOM 507 C C . PHE A 1 69 ? 9.928 -20.086 58.610 1.000 43.538 69 PHE A C 1
ATOM 508 O O . PHE A 1 69 ? 10.695 -20.000 59.580 1.000 38.994 69 PHE A O 1
ATOM 516 N N . GLN A 1 70 ? 9.109 -21.132 58.419 1.000 45.414 70 GLN A N 1
ATOM 517 C CA . GLN A 1 70 ? 9.063 -22.211 59.402 1.000 55.350 70 GLN A CA 1
ATOM 518 C C . GLN A 1 70 ? 10.446 -22.877 59.499 1.000 54.029 70 GLN A C 1
ATOM 519 O O . GLN A 1 70 ? 10.796 -23.462 60.531 1.000 49.494 70 GLN A O 1
ATOM 525 N N . ASP A 1 71 ? 11.243 -22.735 58.427 1.000 52.343 71 ASP A N 1
ATOM 526 C CA . ASP A 1 71 ? 12.572 -23.313 58.342 1.000 59.687 71 ASP A CA 1
ATOM 527 C C . ASP A 1 71 ? 13.581 -22.495 59.154 1.000 63.514 71 ASP A C 1
ATOM 528 O O . ASP A 1 71 ? 14.672 -22.997 59.426 1.000 64.587 71 ASP A O 1
ATOM 533 N N . ILE A 1 72 ? 13.245 -21.253 59.549 1.000 57.259 72 ILE A N 1
ATOM 534 C CA . ILE A 1 72 ? 14.162 -20.452 60.357 1.000 56.166 72 ILE A CA 1
ATOM 535 C C . ILE A 1 72 ? 13.542 -20.062 61.700 1.000 51.210 72 ILE A C 1
ATOM 536 O O . ILE A 1 72 ? 14.241 -19.554 62.565 1.000 53.387 72 ILE A O 1
ATOM 541 N N . SER A 1 73 ? 12.244 -20.313 61.876 1.000 52.295 73 SER A N 1
ATOM 542 C CA . SER A 1 73 ? 11.560 -20.053 63.128 1.000 55.797 73 SER A CA 1
ATOM 543 C C . SER A 1 73 ? 10.218 -20.772 63.124 1.000 53.803 73 SER A C 1
ATOM 544 O O . SER A 1 73 ? 9.406 -20.551 62.225 1.000 62.894 73 SER A O 1
ATOM 547 N N . SER A 1 74 ? 9.995 -21.620 64.129 1.000 47.552 74 SER A N 1
ATOM 548 C CA . SER A 1 74 ? 8.771 -22.400 64.209 1.000 54.502 74 SER A CA 1
ATOM 549 C C . SER A 1 74 ? 7.590 -21.508 64.594 1.000 53.028 74 SER A C 1
ATOM 550 O O . SER A 1 74 ? 7.727 -20.583 65.395 1.000 50.989 74 SER A O 1
ATOM 553 N N . PHE A 1 75 ? 6.431 -21.771 63.984 1.000 49.618 75 PHE A N 1
ATOM 554 C CA . PHE A 1 75 ? 5.216 -21.058 64.349 1.000 49.154 75 PHE A CA 1
ATOM 555 C C . PHE A 1 75 ? 4.050 -22.033 64.255 1.000 49.024 75 PHE A C 1
ATOM 556 O O . PHE A 1 75 ? 3.986 -22.815 63.312 1.000 52.210 75 PHE A O 1
ATOM 564 N N . ASP A 1 76 ? 3.156 -21.988 65.255 1.000 54.085 76 ASP A N 1
ATOM 565 C CA . ASP A 1 76 ? 2.037 -22.923 65.357 1.000 63.281 76 ASP A CA 1
ATOM 566 C C . ASP A 1 76 ? 1.103 -22.805 64.149 1.000 56.784 76 ASP A C 1
ATOM 567 O O . ASP A 1 76 ? 0.527 -23.792 63.692 1.000 58.513 76 ASP A O 1
ATOM 572 N N . GLY A 1 77 ? 0.999 -21.590 63.614 1.000 51.030 77 GLY A N 1
ATOM 573 C CA . GLY A 1 77 ? 0.151 -21.318 62.465 1.000 46.123 77 GLY A CA 1
ATOM 574 C C . GLY A 1 77 ? -0.076 -19.819 62.340 1.000 40.710 77 GLY A C 1
ATOM 575 O O . GLY A 1 77 ? 0.449 -19.062 63.145 1.000 40.331 77 GLY A O 1
ATOM 576 N N . VAL A 1 78 ? -0.842 -19.396 61.329 1.000 38.208 78 VAL A N 1
ATOM 577 C CA . VAL A 1 78 ? -1.043 -17.974 61.071 1.000 35.188 78 VAL A CA 1
ATOM 578 C C . VAL A 1 78 ? -2.332 -17.777 60.287 1.000 30.612 78 VAL A C 1
ATOM 579 O O . VAL A 1 78 ? -2.633 -18.543 59.375 1.000 32.260 78 VAL A O 1
ATOM 583 N N . ASP A 1 79 ? -3.121 -16.798 60.716 1.000 34.267 79 ASP A N 1
ATOM 584 C CA . ASP A 1 79 ? -4.283 -16.361 59.966 1.000 35.473 79 ASP A CA 1
ATOM 585 C C . ASP A 1 79 ? -3.827 -15.213 59.066 1.000 34.309 79 ASP A C 1
ATOM 586 O O . ASP A 1 79 ? -3.519 -14.120 59.546 1.000 35.734 79 ASP A O 1
ATOM 591 N N . LEU A 1 80 ? -3.756 -15.487 57.759 1.000 32.174 80 LEU A N 1
ATOM 592 C CA . LEU A 1 80 ? -3.147 -14.583 56.783 1.000 28.914 80 LEU A CA 1
ATOM 593 C C . LEU A 1 80 ? -4.170 -14.207 55.719 1.000 30.999 80 LEU A C 1
ATOM 594 O O . LEU A 1 80 ? -4.761 -15.094 55.101 1.000 36.832 80 LEU A O 1
ATOM 599 N N . ARG A 1 81 ? -4.383 -12.896 55.524 1.000 30.876 81 ARG A N 1
ATOM 600 C CA . ARG A 1 81 ? -5.326 -12.398 54.544 1.000 37.277 81 ARG A CA 1
ATOM 601 C C . ARG A 1 81 ? -4.591 -11.457 53.588 1.000 36.763 81 ARG A C 1
ATOM 602 O O . ARG A 1 81 ? -3.677 -10.737 53.977 1.000 34.699 81 ARG A O 1
ATOM 610 N N . ILE A 1 82 ? -5.035 -11.468 52.329 1.000 31.083 82 ILE A N 1
ATOM 611 C CA . ILE A 1 82 ? -4.434 -10.713 51.247 1.000 29.194 82 ILE A CA 1
ATOM 612 C C . ILE A 1 82 ? -5.502 -9.832 50.615 1.000 27.963 82 ILE A C 1
ATOM 613 O O . ILE A 1 82 ? -6.552 -10.328 50.242 1.000 27.978 82 ILE A O 1
ATOM 618 N N . SER A 1 83 ? -5.209 -8.533 50.536 1.000 29.530 83 SER A N 1
ATOM 619 C CA . SER A 1 83 ? -6.011 -7.561 49.799 1.000 31.111 83 SER A CA 1
ATOM 620 C C . SER A 1 83 ? -5.098 -6.894 48.762 1.000 29.029 83 SER A C 1
ATOM 621 O O . SER A 1 83 ? -3.930 -6.667 49.062 1.000 32.930 83 SER A O 1
ATOM 624 N N . SER A 1 84 ? -5.568 -6.623 47.534 1.000 28.089 84 SER A N 1
ATOM 625 C CA . SER A 1 84 ? -4.707 -5.965 46.554 1.000 27.267 84 SER A CA 1
ATOM 626 C C . SER A 1 84 ? -5.463 -5.017 45.635 1.000 27.659 84 SER A C 1
ATOM 627 O O . SER A 1 84 ? -6.565 -5.322 45.201 1.000 26.508 84 SER A O 1
ATOM 630 N N . ASP A 1 85 ? -4.810 -3.891 45.317 1.000 27.429 85 ASP A N 1
ATOM 631 C CA . ASP A 1 85 ? -5.306 -2.934 44.340 1.000 34.647 85 ASP A CA 1
ATOM 632 C C . ASP A 1 85 ? -4.635 -3.135 42.986 1.000 32.725 85 ASP A C 1
ATOM 633 O O . ASP A 1 85 ? -4.903 -2.392 42.052 1.000 31.651 85 ASP A O 1
ATOM 638 N N . ILE A 1 86 ? -3.745 -4.131 42.895 1.000 32.752 86 ILE A N 1
ATOM 639 C CA . ILE A 1 86 ? -3.077 -4.465 41.646 1.000 31.632 86 ILE A CA 1
ATOM 640 C C . ILE A 1 86 ? -3.979 -5.451 40.915 1.000 34.549 86 ILE A C 1
ATOM 641 O O . ILE A 1 86 ? -4.184 -6.557 41.408 1.000 32.844 86 ILE A O 1
ATOM 646 N N . PRO A 1 87 ? -4.546 -5.090 39.738 1.000 37.472 87 PRO A N 1
ATOM 647 C CA . PRO A 1 87 ? -5.453 -5.990 39.025 1.000 40.851 87 PRO A CA 1
ATOM 648 C C . PRO A 1 87 ? -4.782 -7.326 38.745 1.000 40.373 87 PRO A C 1
ATOM 649 O O . PRO A 1 87 ? -3.585 -7.385 38.495 1.000 37.435 87 PRO A O 1
ATOM 653 N N . VAL A 1 88 ? -5.571 -8.398 38.837 1.000 46.104 88 VAL A N 1
ATOM 654 C CA . VAL A 1 88 ? -5.061 -9.754 38.672 1.000 45.558 88 VAL A CA 1
ATOM 655 C C . VAL A 1 88 ? -4.709 -9.958 37.198 1.000 39.108 88 VAL A C 1
ATOM 656 O O . VAL A 1 88 ? -5.426 -9.479 36.328 1.000 40.105 88 VAL A O 1
ATOM 660 N N . GLY A 1 89 ? -3.568 -10.614 36.946 1.000 38.372 89 GLY A N 1
ATOM 661 C CA . GLY A 1 89 ? -3.029 -10.858 35.613 1.000 41.695 89 GLY A CA 1
ATOM 662 C C . GLY A 1 89 ? -2.574 -9.599 34.864 1.000 38.943 89 GLY A C 1
ATOM 663 O O . GLY A 1 89 ? -2.361 -9.651 33.644 1.000 34.009 89 GLY A O 1
ATOM 664 N N . SER A 1 90 ? -2.353 -8.495 35.597 1.000 37.028 90 SER A N 1
ATOM 665 C CA . SER A 1 90 ? -2.114 -7.195 34.993 1.000 34.285 90 SER A CA 1
ATOM 666 C C . SER A 1 90 ? -0.649 -7.020 34.589 1.000 36.188 90 SER A C 1
ATOM 667 O O . SER A 1 90 ? -0.350 -6.196 33.715 1.000 43.597 90 SER A O 1
ATOM 670 N N . GLY A 1 91 ? 0.259 -7.777 35.221 1.000 35.072 91 GLY A N 1
ATOM 671 C CA . GLY A 1 91 ? 1.685 -7.701 34.906 1.000 36.423 91 GLY A CA 1
ATOM 672 C C . GLY A 1 91 ? 2.374 -6.464 35.501 1.000 34.725 91 GLY A C 1
ATOM 673 O O . GLY A 1 91 ? 3.261 -5.894 34.850 1.000 37.435 91 GLY A O 1
ATOM 674 N N . LEU A 1 92 ? 1.983 -6.084 36.736 1.000 30.072 92 LEU A N 1
ATOM 675 C CA . LEU A 1 92 ? 2.512 -4.904 37.421 1.000 27.754 92 LEU A CA 1
ATOM 676 C C . LEU A 1 92 ? 3.251 -5.296 38.702 1.000 28.332 92 LEU A C 1
ATOM 677 O O . LEU A 1 92 ? 3.319 -4.509 39.652 1.000 22.321 92 LEU A O 1
ATOM 682 N N . GLY A 1 93 ? 3.841 -6.506 38.711 1.000 29.333 93 GLY A N 1
ATOM 683 C CA . GLY A 1 93 ? 4.611 -6.971 39.859 1.000 28.404 93 GLY A CA 1
ATOM 684 C C . GLY A 1 93 ? 3.716 -7.534 40.971 1.000 29.055 93 GLY A C 1
ATOM 685 O O . GLY A 1 93 ? 4.097 -7.518 42.137 1.000 26.609 93 GLY A O 1
ATOM 686 N N . SER A 1 94 ? 2.544 -8.057 40.584 1.000 29.080 94 SER A N 1
ATOM 687 C CA . SER A 1 94 ? 1.597 -8.702 41.486 1.000 30.465 94 SER A CA 1
ATOM 688 C C . SER A 1 94 ? 2.316 -9.680 42.404 1.000 30.055 94 SER A C 1
ATOM 689 O O . SER A 1 94 ? 2.159 -9.633 43.626 1.000 29.503 94 SER A O 1
ATOM 692 N N . SER A 1 95 ? 3.030 -10.631 41.790 1.000 29.082 95 SER A N 1
ATOM 693 C CA . SER A 1 95 ? 3.535 -11.765 42.554 1.000 27.763 95 SER A CA 1
ATOM 694 C C . SER A 1 95 ? 4.659 -11.300 43.479 1.000 25.245 95 SER A C 1
ATOM 695 O O . SER A 1 95 ? 4.772 -11.771 44.605 1.000 23.309 95 SER A O 1
ATOM 698 N N . ALA A 1 96 ? 5.438 -10.305 43.023 1.000 26.176 96 ALA A N 1
ATOM 699 C CA . ALA A 1 96 ? 6.536 -9.753 43.805 1.000 24.094 96 ALA A CA 1
ATOM 700 C C . ALA A 1 96 ? 6.026 -8.965 44.999 1.000 22.786 96 ALA A C 1
ATOM 701 O O . ALA A 1 96 ? 6.639 -9.021 46.066 1.000 23.233 96 ALA A O 1
ATOM 703 N N . ALA A 1 97 ? 4.946 -8.198 44.808 1.000 22.383 97 ALA A N 1
ATOM 704 C CA . ALA A 1 97 ? 4.408 -7.387 45.888 1.000 22.746 97 ALA A CA 1
ATOM 705 C C . ALA A 1 97 ? 3.872 -8.288 47.007 1.000 23.568 97 ALA A C 1
ATOM 706 O O . ALA A 1 97 ? 4.110 -8.023 48.177 1.000 22.330 97 ALA A O 1
ATOM 708 N N . VAL A 1 98 ? 3.136 -9.349 46.654 1.000 23.861 98 VAL A N 1
ATOM 709 C CA . VAL A 1 98 ? 2.551 -10.213 47.665 1.000 23.023 98 VAL A CA 1
ATOM 710 C C . VAL A 1 98 ? 3.644 -10.999 48.383 1.000 22.091 98 VAL A C 1
ATOM 711 O O . VAL A 1 98 ? 3.573 -11.137 49.598 1.000 20.173 98 VAL A O 1
ATOM 715 N N . THR A 1 99 ? 4.667 -11.453 47.638 1.000 22.233 99 THR A N 1
ATOM 716 C CA . THR A 1 99 ? 5.824 -12.126 48.205 1.000 20.944 99 THR A CA 1
ATOM 717 C C . THR A 1 99 ? 6.516 -11.227 49.232 1.000 22.558 99 THR A C 1
ATOM 718 O O . THR A 1 99 ? 6.747 -11.613 50.381 1.000 24.446 99 THR A O 1
ATOM 722 N N . VAL A 1 100 ? 6.818 -9.999 48.831 1.000 22.505 100 VAL A N 1
ATOM 723 C CA . VAL A 1 100 ? 7.597 -9.094 49.665 1.000 23.208 100 VAL A CA 1
ATOM 724 C C . VAL A 1 100 ? 6.735 -8.655 50.845 1.000 20.477 100 VAL A C 1
ATOM 725 O O . VAL A 1 100 ? 7.224 -8.575 51.955 1.000 20.072 100 VAL A O 1
ATOM 729 N N . ALA A 1 101 ? 5.445 -8.416 50.636 1.000 20.861 101 ALA A N 1
ATOM 730 C CA . ALA A 1 101 ? 4.589 -7.999 51.747 1.000 24.387 101 ALA A CA 1
ATOM 731 C C . ALA A 1 101 ? 4.484 -9.113 52.782 1.000 22.716 101 ALA A C 1
ATOM 732 O O . ALA A 1 101 ? 4.431 -8.845 53.971 1.000 24.990 101 ALA A O 1
ATOM 734 N N . THR A 1 102 ? 4.461 -10.367 52.312 1.000 24.425 102 THR A N 1
ATOM 735 C CA . THR A 1 102 ? 4.266 -11.518 53.167 1.000 22.810 102 THR A CA 1
ATOM 736 C C . THR A 1 102 ? 5.508 -11.719 54.014 1.000 22.636 102 THR A C 1
ATOM 737 O O . THR A 1 102 ? 5.393 -11.942 55.209 1.000 20.369 102 THR A O 1
ATOM 741 N N . ILE A 1 103 ? 6.690 -11.614 53.391 1.000 24.509 103 ILE A N 1
ATOM 742 C CA . ILE A 1 103 ? 7.955 -11.741 54.096 1.000 22.735 103 ILE A CA 1
ATOM 743 C C . ILE A 1 103 ? 8.016 -10.713 55.216 1.000 28.103 103 ILE A C 1
ATOM 744 O O . ILE A 1 103 ? 8.380 -11.054 56.338 1.000 24.184 103 ILE A O 1
ATOM 749 N N . LYS A 1 104 ? 7.705 -9.441 54.884 1.000 25.793 104 LYS A N 1
ATOM 750 C CA . LYS A 1 104 ? 7.775 -8.396 55.882 1.000 26.886 104 LYS A CA 1
ATOM 751 C C . LYS A 1 104 ? 6.788 -8.700 57.019 1.000 25.462 104 LYS A C 1
ATOM 752 O O . LYS A 1 104 ? 7.123 -8.566 58.186 1.000 29.631 104 LYS A O 1
ATOM 758 N N . ALA A 1 105 ? 5.582 -9.133 56.687 1.000 23.317 105 ALA A N 1
ATOM 759 C CA . ALA A 1 105 ? 4.573 -9.443 57.689 1.000 26.113 105 ALA A CA 1
ATOM 760 C C . ALA A 1 105 ? 5.010 -10.593 58.610 1.000 27.675 105 ALA A C 1
ATOM 761 O O . ALA A 1 105 ? 4.641 -10.618 59.783 1.000 25.504 105 ALA A O 1
ATOM 763 N N . MET A 1 106 ? 5.783 -11.545 58.079 1.000 27.029 106 MET A N 1
ATOM 764 C CA . MET A 1 106 ? 6.253 -12.680 58.845 1.000 27.591 106 MET A CA 1
ATOM 765 C C . MET A 1 106 ? 7.507 -12.293 59.614 1.000 30.033 106 MET A C 1
ATOM 766 O O . MET A 1 106 ? 7.690 -12.770 60.740 1.000 27.207 106 MET A O 1
ATOM 771 N N . ASP A 1 107 ? 8.370 -11.455 59.018 1.000 32.842 107 ASP A N 1
ATOM 772 C CA . ASP A 1 107 ? 9.497 -10.890 59.748 1.000 33.187 107 ASP A CA 1
ATOM 773 C C . ASP A 1 107 ? 8.982 -10.199 61.005 1.000 31.862 107 ASP A C 1
ATOM 774 O O . ASP A 1 107 ? 9.628 -10.250 62.047 1.000 36.813 107 ASP A O 1
ATOM 779 N N . THR A 1 108 ? 7.852 -9.511 60.877 1.000 28.899 108 THR A N 1
ATOM 780 C CA . THR A 1 108 ? 7.297 -8.700 61.947 1.000 31.431 108 THR A CA 1
ATOM 781 C C . THR A 1 108 ? 6.664 -9.600 63.011 1.000 33.316 108 THR A C 1
ATOM 782 O O . THR A 1 108 ? 6.902 -9.418 64.206 1.000 35.699 108 THR A O 1
ATOM 786 N N . LEU A 1 109 ? 5.847 -10.560 62.562 1.000 32.188 109 LEU A N 1
ATOM 787 C CA . LEU A 1 109 ? 5.196 -11.505 63.452 1.000 36.070 109 LEU A CA 1
ATOM 788 C C . LEU A 1 109 ? 6.199 -12.229 64.351 1.000 35.021 109 LEU A C 1
ATOM 789 O O . LEU A 1 109 ? 5.845 -12.573 65.462 1.000 32.174 109 LEU A O 1
ATOM 794 N N . LEU A 1 110 ? 7.412 -12.510 63.853 1.000 34.992 110 LEU A N 1
ATOM 795 C CA . LEU A 1 110 ? 8.352 -13.402 64.520 1.000 35.829 110 LEU A CA 1
ATOM 796 C C . LEU A 1 110 ? 9.637 -12.660 64.888 1.000 41.187 110 LEU A C 1
ATOM 797 O O . LEU A 1 110 ? 10.617 -13.317 65.242 1.000 36.944 110 LEU A O 1
ATOM 802 N N . ASP A 1 111 ? 9.643 -11.319 64.743 1.000 40.989 111 ASP A N 1
ATOM 803 C CA . ASP A 1 111 ? 10.747 -10.482 65.185 1.000 43.679 111 ASP A CA 1
ATOM 804 C C . ASP A 1 111 ? 12.085 -11.094 64.760 1.000 41.755 111 ASP A C 1
ATOM 805 O O . ASP A 1 111 ? 12.865 -11.482 65.618 1.000 41.815 111 ASP A O 1
ATOM 810 N N . LEU A 1 112 ? 12.349 -11.199 63.449 1.000 41.907 112 LEU A N 1
ATOM 811 C CA . LEU A 1 112 ? 13.570 -11.839 62.965 1.000 43.906 112 LEU A CA 1
ATOM 812 C C . LEU A 1 112 ? 14.595 -10.823 62.470 1.000 39.395 112 LEU A C 1
ATOM 813 O O . LEU A 1 112 ? 15.698 -11.216 62.106 1.000 39.889 112 LEU A O 1
ATOM 818 N N . GLY A 1 113 ? 14.225 -9.537 62.440 1.000 40.842 113 GLY A N 1
ATOM 819 C CA . GLY A 1 113 ? 15.160 -8.457 62.157 1.000 43.478 113 GLY A CA 1
ATOM 820 C C . GLY A 1 113 ? 15.703 -8.405 60.721 1.000 43.725 113 GLY A C 1
ATOM 821 O O . GLY A 1 113 ? 16.770 -7.825 60.490 1.000 44.910 113 GLY A O 1
ATOM 822 N N . LEU A 1 114 ? 14.970 -8.964 59.748 1.000 42.458 114 LEU A N 1
ATOM 823 C CA . LEU A 1 114 ? 15.434 -8.957 58.363 1.000 40.344 114 LEU A CA 1
ATOM 824 C C . LEU A 1 114 ? 15.593 -7.516 57.874 1.000 36.388 114 LEU A C 1
ATOM 825 O O . LEU A 1 114 ? 14.747 -6.664 58.142 1.000 37.088 114 LEU A O 1
ATOM 830 N N . GLU A 1 115 ? 16.703 -7.251 57.184 1.000 33.884 115 GLU A N 1
ATOM 831 C CA . GLU A 1 115 ? 16.902 -5.975 56.504 1.000 38.765 115 GLU A CA 1
ATOM 832 C C . GLU A 1 115 ? 16.268 -6.055 55.115 1.000 32.592 115 GLU A C 1
ATOM 833 O O . GLU A 1 115 ? 15.902 -7.132 54.636 1.000 28.060 115 GLU A O 1
ATOM 839 N N . LEU A 1 116 ? 16.142 -4.891 54.474 1.000 32.697 116 LEU A N 1
ATOM 840 C CA . LEU A 1 116 ? 15.504 -4.777 53.164 1.000 33.189 116 LEU A CA 1
ATOM 841 C C . LEU A 1 116 ? 16.201 -5.647 52.118 1.000 32.053 116 LEU A C 1
ATOM 842 O O . LEU A 1 116 ? 15.539 -6.317 51.322 1.000 33.098 116 LEU A O 1
ATOM 847 N N . ASP A 1 117 ? 17.540 -5.631 52.115 1.000 35.035 117 ASP A N 1
ATOM 848 C CA . ASP A 1 117 ? 18.309 -6.422 51.167 1.000 36.723 117 ASP A CA 1
ATOM 849 C C . ASP A 1 117 ? 17.959 -7.911 51.314 1.000 31.877 117 ASP A C 1
ATOM 850 O O . ASP A 1 117 ? 17.728 -8.580 50.312 1.000 33.667 117 ASP A O 1
ATOM 855 N N . ASP A 1 118 ? 17.899 -8.394 52.562 1.000 29.997 118 ASP A N 1
ATOM 856 C CA . ASP A 1 118 ? 17.534 -9.763 52.889 1.000 33.417 118 ASP A CA 1
ATOM 857 C C . ASP A 1 118 ? 16.134 -10.065 52.352 1.000 32.159 118 ASP A C 1
ATOM 858 O O . ASP A 1 118 ? 15.896 -11.125 51.793 1.000 34.791 118 ASP A O 1
ATOM 863 N N . ILE A 1 119 ? 15.209 -9.114 52.523 1.000 31.137 119 ILE A N 1
ATOM 864 C CA . ILE A 1 119 ? 13.832 -9.298 52.099 1.000 28.822 119 ILE A CA 1
ATOM 865 C C . ILE A 1 119 ? 13.796 -9.437 50.582 1.000 27.532 119 ILE A C 1
ATOM 866 O O . ILE A 1 119 ? 13.148 -10.331 50.041 1.000 23.922 119 ILE A O 1
ATOM 871 N N . ALA A 1 120 ? 14.524 -8.550 49.897 1.000 30.110 120 ALA A N 1
ATOM 872 C CA . ALA A 1 120 ? 14.605 -8.580 48.444 1.000 30.332 120 ALA A CA 1
ATOM 873 C C . ALA A 1 120 ? 15.181 -9.911 47.942 1.000 33.969 120 ALA A C 1
ATOM 874 O O . ALA A 1 120 ? 14.678 -10.481 46.964 1.000 27.652 120 ALA A O 1
ATOM 876 N N . LYS A 1 121 ? 16.253 -10.399 48.584 1.000 34.369 121 LYS A N 1
ATOM 877 C CA . LYS A 1 121 ? 16.889 -11.632 48.141 1.000 36.340 121 LYS A CA 1
ATOM 878 C C . LYS A 1 121 ? 15.940 -12.816 48.345 1.000 28.281 121 LYS A C 1
ATOM 879 O O . LYS A 1 121 ? 15.721 -13.625 47.439 1.000 26.843 121 LYS A O 1
ATOM 885 N N . MET A 1 122 ? 15.354 -12.919 49.537 1.000 28.946 122 MET A N 1
ATOM 886 C CA . MET A 1 122 ? 14.410 -14.000 49.782 1.000 29.365 122 MET A CA 1
ATOM 887 C C . MET A 1 122 ? 13.252 -13.916 48.787 1.000 26.304 122 MET A C 1
ATOM 888 O O . MET A 1 122 ? 12.797 -14.926 48.272 1.000 26.137 122 MET A O 1
ATOM 893 N N . GLY A 1 123 ? 12.781 -12.696 48.506 1.000 28.081 123 GLY A N 1
ATOM 894 C CA . GLY A 1 123 ? 11.781 -12.470 47.468 1.000 26.367 123 GLY A CA 1
ATOM 895 C C . GLY A 1 123 ? 12.180 -13.057 46.108 1.000 26.080 123 GLY A C 1
ATOM 896 O O . GLY A 1 123 ? 11.389 -13.727 45.441 1.000 22.633 123 GLY A O 1
ATOM 897 N N . HIS A 1 124 ? 13.409 -12.770 45.677 1.000 25.511 124 HIS A N 1
ATOM 898 C CA . HIS A 1 124 ? 13.895 -13.269 44.410 1.000 27.457 124 HIS A CA 1
ATOM 899 C C . HIS A 1 124 ? 13.863 -14.797 44.427 1.000 29.712 124 HIS A C 1
ATOM 900 O O . HIS A 1 124 ? 13.406 -15.437 43.483 1.000 31.975 124 HIS A O 1
ATOM 907 N N . GLU A 1 125 ? 14.358 -15.386 45.519 1.000 32.755 125 GLU A N 1
ATOM 908 C CA . GLU A 1 125 ? 14.441 -16.835 45.633 1.000 31.976 125 GLU A CA 1
ATOM 909 C C . GLU A 1 125 ? 13.043 -17.433 45.515 1.000 31.257 125 GLU A C 1
ATOM 910 O O . GLU A 1 125 ? 12.850 -18.428 44.829 1.000 32.880 125 GLU A O 1
ATOM 916 N N . VAL A 1 126 ? 12.058 -16.813 46.173 1.000 29.735 126 VAL A N 1
ATOM 917 C CA . VAL A 1 126 ? 10.696 -17.303 46.086 1.000 29.689 126 VAL A CA 1
ATOM 918 C C . VAL A 1 126 ? 10.176 -17.286 44.642 1.000 29.693 126 VAL A C 1
ATOM 919 O O . VAL A 1 126 ? 9.628 -18.273 44.164 1.000 28.220 126 VAL A O 1
ATOM 923 N N . GLU A 1 127 ? 10.323 -16.172 43.937 1.000 26.820 127 GLU A N 1
ATOM 924 C CA . GLU A 1 127 ? 9.840 -16.106 42.566 1.000 26.710 127 GLU A CA 1
ATOM 925 C C . GLU A 1 127 ? 10.600 -17.103 41.689 1.000 31.347 127 GLU A C 1
ATOM 926 O O . GLU A 1 127 ? 9.990 -17.691 40.797 1.000 29.788 127 GLU A O 1
ATOM 932 N N . GLN A 1 128 ? 11.913 -17.265 41.938 1.000 32.394 128 GLN A N 1
ATOM 933 C CA . GLN A 1 128 ? 12.743 -18.213 41.195 1.000 39.515 128 GLN A CA 1
ATOM 934 C C . GLN A 1 128 ? 12.190 -19.639 41.295 1.000 40.222 128 GLN A C 1
ATOM 935 O O . GLN A 1 128 ? 12.128 -20.367 40.312 1.000 39.668 128 GLN A O 1
ATOM 941 N N . ASN A 1 129 ? 11.759 -20.025 42.498 1.000 45.291 129 ASN A N 1
ATOM 942 C CA . ASN A 1 129 ? 11.214 -21.348 42.744 1.000 46.649 129 ASN A CA 1
ATOM 943 C C . ASN A 1 129 ? 9.880 -21.525 42.023 1.000 40.614 129 ASN A C 1
ATOM 944 O O . ASN A 1 129 ? 9.703 -22.496 41.314 1.000 41.676 129 ASN A O 1
ATOM 949 N N . ILE A 1 130 ? 8.947 -20.594 42.219 1.000 40.848 130 ILE A N 1
ATOM 950 C CA . ILE A 1 130 ? 7.614 -20.733 41.650 1.000 40.385 130 ILE A CA 1
ATOM 951 C C . ILE A 1 130 ? 7.703 -20.631 40.125 1.000 42.170 130 ILE A C 1
ATOM 952 O O . ILE A 1 130 ? 7.132 -21.449 39.414 1.000 41.760 130 ILE A O 1
ATOM 957 N N . GLN A 1 131 ? 8.446 -19.648 39.606 1.000 46.056 131 GLN A N 1
ATOM 958 C CA . GLN A 1 131 ? 8.377 -19.333 38.185 1.000 48.757 131 GLN A CA 1
ATOM 959 C C . GLN A 1 131 ? 9.388 -20.160 37.388 1.000 47.853 131 GLN A C 1
ATOM 960 O O . GLN A 1 131 ? 9.445 -20.041 36.165 1.000 44.179 131 GLN A O 1
ATOM 966 N N . GLY A 1 132 ? 10.191 -20.985 38.079 1.000 48.684 132 GLY A N 1
ATOM 967 C CA . GLY A 1 132 ? 11.282 -21.715 37.446 1.000 44.733 132 GLY A CA 1
ATOM 968 C C . GLY A 1 132 ? 12.567 -20.887 37.403 1.000 46.811 132 GLY A C 1
ATOM 969 O O . GLY A 1 132 ? 13.563 -21.258 38.002 1.000 52.549 132 GLY A O 1
ATOM 970 N N . THR A 1 133 ? 12.538 -19.778 36.660 1.000 48.767 133 THR A N 1
ATOM 971 C CA . THR A 1 133 ? 13.577 -18.767 36.710 1.000 52.016 133 THR A CA 1
ATOM 972 C C . THR A 1 133 ? 12.936 -17.386 36.894 1.000 52.293 133 THR A C 1
ATOM 973 O O . THR A 1 133 ? 11.760 -17.158 36.591 1.000 42.749 133 THR A O 1
ATOM 977 N N . ALA A 1 134 ? 13.733 -16.448 37.406 1.000 44.315 134 ALA A N 1
ATOM 978 C CA . ALA A 1 134 ? 13.246 -15.100 37.595 1.000 36.749 134 ALA A CA 1
ATOM 979 C C . ALA A 1 134 ? 14.442 -14.185 37.807 1.000 36.246 134 ALA A C 1
ATOM 980 O O . ALA A 1 134 ? 15.497 -14.582 38.284 1.000 40.627 134 ALA A O 1
ATOM 982 N N . SER A 1 135 ? 14.228 -12.941 37.438 1.000 35.820 135 SER A N 1
ATOM 983 C CA . SER A 1 135 ? 15.168 -11.867 37.627 1.000 36.948 135 SER A CA 1
ATOM 984 C C . SER A 1 135 ? 14.900 -11.236 38.989 1.000 31.963 135 SER A C 1
ATOM 985 O O . SER A 1 135 ? 13.754 -11.210 39.435 1.000 31.666 135 SER A O 1
ATOM 988 N N . PRO A 1 136 ? 15.926 -10.684 39.669 1.000 30.535 136 PRO A N 1
ATOM 989 C CA . PRO A 1 136 ? 15.721 -10.045 40.965 1.000 28.463 136 PRO A CA 1
ATOM 990 C C . PRO A 1 136 ? 15.042 -8.681 40.925 1.000 25.785 136 PRO A C 1
ATOM 991 O O . PRO A 1 136 ? 14.750 -8.112 41.979 1.000 24.269 136 PRO A O 1
ATOM 995 N N . THR A 1 137 ? 14.752 -8.190 39.718 1.000 24.596 137 THR A N 1
ATOM 996 C CA . THR A 1 137 ? 14.216 -6.852 39.502 1.000 26.170 137 THR A CA 1
ATOM 997 C C . THR A 1 137 ? 12.937 -6.586 40.286 1.000 22.156 137 THR A C 1
ATOM 998 O O . THR A 1 137 ? 12.864 -5.579 40.948 1.000 22.221 137 THR A O 1
ATOM 1002 N N . ASP A 1 138 ? 11.893 -7.406 40.096 1.000 23.951 138 ASP A N 1
ATOM 1003 C CA . ASP A 1 138 ? 10.573 -7.074 40.594 1.000 21.761 138 ASP A CA 1
ATOM 1004 C C . ASP A 1 138 ? 10.601 -6.988 42.124 1.000 22.884 138 ASP A C 1
ATOM 1005 O O . ASP A 1 138 ? 10.132 -6.017 42.691 1.000 22.839 138 ASP A O 1
ATOM 1010 N N . THR A 1 139 ? 11.181 -7.989 42.801 1.000 23.135 139 THR A N 1
ATOM 1011 C CA . THR A 1 139 ? 11.182 -8.019 44.253 1.000 23.634 139 THR A CA 1
ATOM 1012 C C . THR A 1 139 ? 12.087 -6.931 44.825 1.000 26.431 139 THR A C 1
ATOM 1013 O O . THR A 1 139 ? 11.833 -6.431 45.914 1.000 21.955 139 THR A O 1
ATOM 1017 N N . TYR A 1 140 ? 13.138 -6.527 44.098 1.000 27.088 140 TYR A N 1
ATOM 1018 C CA . TYR A 1 140 ? 13.972 -5.450 44.604 1.000 25.315 140 TYR A CA 1
ATOM 1019 C C . TYR A 1 140 ? 13.188 -4.133 44.565 1.000 23.234 140 TYR A C 1
ATOM 1020 O O . TYR A 1 140 ? 13.107 -3.438 45.574 1.000 24.961 140 TYR A O 1
ATOM 1029 N N . VAL A 1 141 ? 12.600 -3.787 43.420 1.000 23.353 141 VAL A N 1
ATOM 1030 C CA . VAL A 1 141 ? 11.882 -2.520 43.283 1.000 24.708 141 VAL A CA 1
ATOM 1031 C C . VAL A 1 141 ? 10.690 -2.452 44.244 1.000 23.582 141 VAL A C 1
ATOM 1032 O O . VAL A 1 141 ? 10.452 -1.413 44.851 1.000 24.000 141 VAL A O 1
ATOM 1036 N N . CYS A 1 142 ? 9.938 -3.558 44.361 1.000 24.780 142 CYS A N 1
ATOM 1037 C CA . CYS A 1 142 ? 8.782 -3.627 45.243 1.000 25.211 142 CYS A CA 1
ATOM 1038 C C . CYS A 1 142 ? 9.221 -3.502 46.697 1.000 23.034 142 CYS A C 1
ATOM 1039 O O . CYS A 1 142 ? 8.471 -2.991 47.502 1.000 21.969 142 CYS A O 1
ATOM 1042 N N . THR A 1 143 ? 10.426 -3.981 47.030 1.000 24.176 143 THR A N 1
ATOM 1043 C CA . THR A 1 143 ? 10.952 -3.877 48.390 1.000 25.479 143 THR A CA 1
ATOM 1044 C C . THR A 1 143 ? 11.337 -2.425 48.697 1.000 26.479 143 THR A C 1
ATOM 1045 O O . THR A 1 143 ? 11.031 -1.926 49.783 1.000 26.241 143 THR A O 1
ATOM 1049 N N . MET A 1 144 ? 11.986 -1.747 47.737 1.000 24.480 144 MET A N 1
ATOM 1050 C CA . MET A 1 144 ? 12.633 -0.466 47.995 1.000 26.084 144 MET A CA 1
ATOM 1051 C C . MET A 1 144 ? 11.724 0.728 47.695 1.000 27.200 144 MET A C 1
ATOM 1052 O O . MET A 1 144 ? 11.898 1.774 48.308 1.000 24.220 144 MET A O 1
ATOM 1057 N N . GLY A 1 145 ? 10.827 0.591 46.699 1.000 25.525 145 GLY A N 1
ATOM 1058 C CA . GLY A 1 145 ? 10.032 1.717 46.245 1.000 25.066 145 GLY A CA 1
ATOM 1059 C C . GLY A 1 145 ? 10.853 2.692 45.407 1.000 22.555 145 GLY A C 1
ATOM 1060 O O . GLY A 1 145 ? 12.037 2.480 45.184 1.000 24.197 145 GLY A O 1
ATOM 1061 N N . GLY A 1 146 ? 10.188 3.742 44.956 1.000 22.794 146 GLY A N 1
ATOM 1062 C CA . GLY A 1 146 ? 10.804 4.834 44.227 1.000 23.471 146 GLY A CA 1
ATOM 1063 C C . GLY A 1 146 ? 11.178 4.430 42.805 1.000 23.465 146 GLY A C 1
ATOM 1064 O O . GLY A 1 146 ? 10.775 3.384 42.305 1.000 24.126 146 GLY A O 1
ATOM 1065 N N . VAL A 1 147 ? 11.986 5.281 42.184 1.000 23.477 147 VAL A N 1
ATOM 1066 C CA . VAL A 1 147 ? 12.551 5.027 40.873 1.000 23.623 147 VAL A CA 1
ATOM 1067 C C . VAL A 1 147 ? 13.903 4.354 41.092 1.000 23.590 147 VAL A C 1
ATOM 1068 O O . VAL A 1 147 ? 14.728 4.854 41.862 1.000 25.916 147 VAL A O 1
ATOM 1072 N N . VAL A 1 148 ? 14.107 3.216 40.414 1.000 21.312 148 VAL A N 1
ATOM 1073 C CA . VAL A 1 148 ? 15.317 2.425 40.544 1.000 21.429 148 VAL A CA 1
ATOM 1074 C C . VAL A 1 148 ? 15.894 2.167 39.158 1.000 21.737 148 VAL A C 1
ATOM 1075 O O . VAL A 1 148 ? 15.225 1.606 38.284 1.000 23.392 148 VAL A O 1
ATOM 1079 N N . LEU A 1 149 ? 17.155 2.568 38.991 1.000 21.768 149 LEU A N 1
ATOM 1080 C CA . LEU A 1 149 ? 17.967 2.159 37.863 1.000 21.854 149 LEU A CA 1
ATOM 1081 C C . LEU A 1 149 ? 18.510 0.766 38.152 1.000 23.509 149 LEU A C 1
ATOM 1082 O O . LEU A 1 149 ? 19.166 0.570 39.168 1.000 24.043 149 LEU A O 1
ATOM 1087 N N . ILE A 1 150 ? 18.235 -0.176 37.237 1.000 23.973 150 ILE A N 1
ATOM 1088 C CA . ILE A 1 150 ? 18.518 -1.599 37.362 1.000 25.261 150 ILE A CA 1
ATOM 1089 C C . ILE A 1 150 ? 19.562 -1.977 36.314 1.000 27.685 150 ILE A C 1
ATOM 1090 O O . ILE A 1 150 ? 19.522 -1.458 35.206 1.000 27.719 150 ILE A O 1
ATOM 1095 N N . PRO A 1 151 ? 20.518 -2.898 36.574 1.000 31.579 151 PRO A N 1
ATOM 1096 C CA . PRO A 1 151 ? 20.788 -3.461 37.898 1.000 33.406 151 PRO A CA 1
ATOM 1097 C C . PRO A 1 151 ? 21.801 -2.789 38.838 1.000 33.752 151 PRO A C 1
ATOM 1098 O O . PRO A 1 151 ? 22.076 -3.347 39.891 1.000 34.308 151 PRO A O 1
ATOM 1102 N N . GLN A 1 152 ? 22.292 -1.582 38.522 1.000 31.725 152 GLN A N 1
ATOM 1103 C CA . GLN A 1 152 ? 23.111 -0.809 39.450 1.000 32.717 152 GLN A CA 1
ATOM 1104 C C . GLN A 1 152 ? 22.408 -0.665 40.804 1.000 35.658 152 GLN A C 1
ATOM 1105 O O . GLN A 1 152 ? 23.064 -0.416 41.812 1.000 36.044 152 GLN A O 1
ATOM 1111 N N . ARG A 1 153 ? 21.068 -0.741 40.807 1.000 30.285 153 ARG A N 1
ATOM 1112 C CA . ARG A 1 153 ? 20.264 -0.536 41.994 1.000 28.975 153 ARG A CA 1
ATOM 1113 C C . ARG A 1 153 ? 20.563 0.835 42.576 1.000 29.931 153 ARG A C 1
ATOM 1114 O O . ARG A 1 153 ? 20.967 0.943 43.731 1.000 26.492 153 ARG A O 1
ATOM 1122 N N . LYS A 1 154 ? 20.328 1.864 41.754 1.000 28.531 154 LYS A N 1
ATOM 1123 C CA . LYS A 1 154 ? 20.493 3.234 42.198 1.000 30.423 154 LYS A CA 1
ATOM 1124 C C . LYS A 1 154 ? 19.137 3.932 42.173 1.000 28.856 154 LYS A C 1
ATOM 1125 O O . LYS A 1 154 ? 18.385 3.830 41.201 1.000 27.753 154 LYS A O 1
ATOM 1131 N N . LYS A 1 155 ? 18.864 4.638 43.262 1.000 26.887 155 LYS A N 1
ATOM 1132 C CA . LYS A 1 155 ? 17.666 5.429 43.433 1.000 29.820 155 LYS A CA 1
ATOM 1133 C C . LYS A 1 155 ? 17.763 6.703 42.616 1.000 29.111 155 LYS A C 1
ATOM 1134 O O . LYS A 1 155 ? 18.779 7.367 42.622 1.000 29.485 155 LYS A O 1
ATOM 1140 N N . LEU A 1 156 ? 16.673 7.022 41.908 1.000 31.194 156 LEU A N 1
ATOM 1141 C CA . LEU A 1 156 ? 16.602 8.205 41.077 1.000 28.260 156 LEU A CA 1
ATOM 1142 C C . LEU A 1 156 ? 15.457 9.072 41.581 1.000 27.246 156 LEU A C 1
ATOM 1143 O O . LEU A 1 156 ? 14.622 8.607 42.351 1.000 29.887 156 LEU A O 1
ATOM 1148 N N . GLU A 1 157 ? 15.450 10.336 41.142 1.000 27.745 157 GLU A N 1
ATOM 1149 C CA . GLU A 1 157 ? 14.414 11.294 41.499 1.000 26.417 157 GLU A CA 1
ATOM 1150 C C . GLU A 1 157 ? 13.044 10.707 41.151 1.000 23.693 157 GLU A C 1
ATOM 1151 O O . GLU A 1 157 ? 12.799 10.291 40.024 1.000 24.069 157 GLU A O 1
ATOM 1157 N N . LEU A 1 158 ? 12.137 10.683 42.133 1.000 26.062 158 LEU A N 1
ATOM 1158 C CA . LEU A 1 158 ? 10.801 10.137 41.949 1.000 26.906 158 LEU A CA 1
ATOM 1159 C C . LEU A 1 158 ? 10.093 10.857 40.802 1.000 28.655 158 LEU A C 1
ATOM 1160 O O . LEU A 1 158 ? 10.197 12.066 40.707 1.000 27.293 158 LEU A O 1
ATOM 1165 N N . ILE A 1 159 ? 9.315 10.134 39.982 1.000 29.832 159 ILE A N 1
ATOM 1166 C CA . ILE A 1 159 ? 8.494 10.749 38.945 1.000 26.834 159 ILE A CA 1
ATOM 1167 C C . ILE A 1 159 ? 7.371 11.545 39.623 1.000 27.982 159 ILE A C 1
ATOM 1168 O O . ILE A 1 159 ? 6.564 10.988 40.347 1.000 25.384 159 ILE A O 1
ATOM 1173 N N . ASP A 1 160 ? 7.328 12.861 39.379 1.000 31.970 160 ASP A N 1
ATOM 1174 C CA . ASP A 1 160 ? 6.444 13.769 40.094 1.000 36.469 160 ASP A CA 1
ATOM 1175 C C . ASP A 1 160 ? 5.160 14.028 39.288 1.000 37.367 160 ASP A C 1
ATOM 1176 O O . ASP A 1 160 ? 4.212 14.582 39.847 1.000 42.924 160 ASP A O 1
ATOM 1181 N N . CYS A 1 161 ? 5.094 13.566 38.021 1.000 31.779 161 CYS A N 1
ATOM 1182 C CA . CYS A 1 161 ? 3.942 13.840 37.168 1.000 29.898 161 CYS A CA 1
ATOM 1183 C C . CYS A 1 161 ? 2.888 12.734 37.292 1.000 27.409 161 CYS A C 1
ATOM 1184 O O . CYS A 1 161 ? 3.034 11.809 38.082 1.000 26.165 161 CYS A O 1
ATOM 1187 N N . GLY A 1 162 ? 1.811 12.822 36.506 1.000 26.874 162 GLY A N 1
ATOM 1188 C CA . GLY A 1 162 ? 0.795 11.779 36.511 1.000 27.417 162 GLY A CA 1
ATOM 1189 C C . GLY A 1 162 ? 1.251 10.523 35.760 1.000 23.851 162 GLY A C 1
ATOM 1190 O O . GLY A 1 162 ? 1.946 10.626 34.758 1.000 21.336 162 GLY A O 1
ATOM 1191 N N . ILE A 1 163 ? 0.868 9.362 36.292 1.000 21.636 163 ILE A N 1
ATOM 1192 C CA . ILE A 1 163 ? 1.105 8.059 35.696 1.000 22.182 163 ILE A CA 1
ATOM 1193 C C . ILE A 1 163 ? -0.239 7.346 35.523 1.000 24.651 163 ILE A C 1
ATOM 1194 O O . ILE A 1 163 ? -0.954 7.165 36.486 1.000 25.297 163 ILE A O 1
ATOM 1199 N N . LEU A 1 164 ? -0.572 6.924 34.293 1.000 24.549 164 LEU A N 1
ATOM 1200 C CA . LEU A 1 164 ? -1.727 6.091 34.035 1.000 22.824 164 LEU A CA 1
ATOM 1201 C C . LEU A 1 164 ? -1.291 4.720 33.522 1.000 24.878 164 LEU A C 1
ATOM 1202 O O . LEU A 1 164 ? -0.337 4.581 32.747 1.000 25.637 164 LEU A O 1
ATOM 1207 N N . ILE A 1 165 ? -2.015 3.705 33.980 1.000 23.986 165 ILE A N 1
ATOM 1208 C CA . ILE A 1 165 ? -1.834 2.345 33.544 1.000 22.922 165 ILE A CA 1
ATOM 1209 C C . ILE A 1 165 ? -3.109 1.917 32.825 1.000 23.586 165 ILE A C 1
ATOM 1210 O O . ILE A 1 165 ? -4.206 2.014 33.375 1.000 22.042 165 ILE A O 1
ATOM 1215 N N . GLY A 1 166 ? -2.942 1.468 31.583 1.000 21.883 166 GLY A N 1
ATOM 1216 C CA . GLY A 1 166 ? -4.043 0.993 30.778 1.000 21.441 166 GLY A CA 1
ATOM 1217 C C . GLY A 1 166 ? -3.932 -0.503 30.537 1.000 22.462 166 GLY A C 1
ATOM 1218 O O . GLY A 1 166 ? -2.958 -0.967 29.961 1.000 24.222 166 GLY A O 1
ATOM 1219 N N . ASN A 1 167 ? -4.960 -1.241 30.951 1.000 24.261 167 ASN A N 1
ATOM 1220 C CA . ASN A 1 167 ? -4.944 -2.687 30.869 1.000 25.848 167 ASN A CA 1
ATOM 1221 C C . ASN A 1 167 ? -5.739 -3.123 29.649 1.000 26.611 167 ASN A C 1
ATOM 1222 O O . ASN A 1 167 ? -6.854 -2.657 29.458 1.000 27.952 167 ASN A O 1
ATOM 1227 N N . THR A 1 168 ? -5.146 -4.015 28.848 1.000 26.832 168 THR A N 1
ATOM 1228 C CA . THR A 1 168 ? -5.777 -4.526 27.654 1.000 28.554 168 THR A CA 1
ATOM 1229 C C . THR A 1 168 ? -6.755 -5.645 28.013 1.000 30.826 168 THR A C 1
ATOM 1230 O O . THR A 1 168 ? -7.536 -6.035 27.165 1.000 31.913 168 THR A O 1
ATOM 1234 N N . ASN A 1 169 ? -6.616 -6.188 29.232 1.000 34.037 169 ASN A N 1
ATOM 1235 C CA . ASN A 1 169 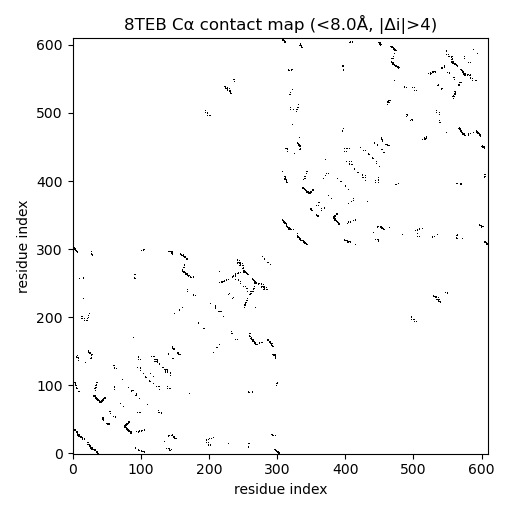? -7.349 -7.334 29.740 1.000 40.288 169 ASN A CA 1
ATOM 1236 C C . ASN A 1 169 ? -7.012 -8.593 28.945 1.000 42.434 169 ASN A C 1
ATOM 1237 O O . ASN A 1 169 ? -7.795 -9.535 28.927 1.000 47.445 169 ASN A O 1
ATOM 1242 N N . ILE A 1 170 ? -5.840 -8.613 28.308 1.000 38.820 170 ILE A N 1
ATOM 1243 C CA . ILE A 1 170 ? -5.320 -9.801 27.653 1.000 40.635 170 ILE A CA 1
ATOM 1244 C C . ILE A 1 170 ? -4.152 -10.321 28.486 1.000 42.652 170 ILE A C 1
ATOM 1245 O O . ILE A 1 170 ? -3.184 -9.605 28.730 1.000 43.245 170 ILE A O 1
ATOM 1250 N N . PHE A 1 171 ? -4.267 -11.562 28.954 1.000 46.185 171 PHE A N 1
ATOM 1251 C CA . PHE A 1 171 ? -3.217 -12.155 29.760 1.000 56.236 171 PHE A CA 1
ATOM 1252 C C . PHE A 1 171 ? -2.016 -12.463 28.862 1.000 53.622 171 PHE A C 1
ATOM 1253 O O . PHE A 1 171 ? -2.158 -13.138 27.846 1.000 50.697 171 PHE A O 1
ATOM 1261 N N . SER A 1 172 ? -0.845 -11.950 29.270 1.000 54.114 172 SER A N 1
ATOM 1262 C CA . SER A 1 172 ? 0.402 -12.078 28.535 1.000 53.635 172 SER A CA 1
ATOM 1263 C C . SER A 1 172 ? 1.032 -13.437 28.827 1.000 48.960 172 SER A C 1
ATOM 1264 O O . SER A 1 172 ? 1.312 -13.725 29.986 1.000 42.791 172 SER A O 1
ATOM 1267 N N . SER A 1 173 ? 1.293 -14.249 27.794 1.000 44.562 173 SER A N 1
ATOM 1268 C CA . SER A 1 173 ? 2.099 -15.448 27.990 1.000 43.504 173 SER A CA 1
ATOM 1269 C C . SER A 1 173 ? 3.582 -15.066 28.000 1.000 36.357 173 SER A C 1
ATOM 1270 O O . SER A 1 173 ? 4.224 -15.049 26.953 1.000 32.282 173 SER A O 1
ATOM 1273 N N . THR A 1 174 ? 4.118 -14.808 29.194 1.000 29.956 174 THR A N 1
ATOM 1274 C CA . THR A 1 174 ? 5.424 -14.190 29.368 1.000 34.015 174 THR A CA 1
ATOM 1275 C C . THR A 1 174 ? 6.547 -15.066 28.831 1.000 39.964 174 THR A C 1
ATOM 1276 O O . THR A 1 174 ? 7.441 -14.573 28.127 1.000 40.216 174 THR A O 1
ATOM 1280 N N . LYS A 1 175 ? 6.502 -16.356 29.191 1.000 40.674 175 LYS A N 1
ATOM 1281 C CA . LYS A 1 175 ? 7.581 -17.278 28.880 1.000 46.013 175 LYS A CA 1
ATOM 1282 C C . LYS A 1 175 ? 7.691 -17.389 27.361 1.000 39.851 175 LYS A C 1
ATOM 1283 O O . LYS A 1 175 ? 8.783 -17.461 26.809 1.000 40.195 175 LYS A O 1
ATOM 1289 N N . GLU A 1 176 ? 6.527 -17.376 26.708 1.000 35.450 176 GLU A N 1
ATOM 1290 C CA . GLU A 1 176 ? 6.416 -17.450 25.264 1.000 37.968 176 GLU A CA 1
ATOM 1291 C C . GLU A 1 176 ? 6.995 -16.177 24.623 1.000 35.677 176 GLU A C 1
ATOM 1292 O O . GLU A 1 176 ? 7.812 -16.281 23.717 1.000 29.174 176 GLU A O 1
ATOM 1298 N N . LEU A 1 177 ? 6.594 -14.991 25.111 1.000 30.042 177 LEU A N 1
ATOM 1299 C CA . LEU A 1 177 ? 7.089 -13.731 24.578 1.000 28.041 177 LEU A CA 1
ATOM 1300 C C . LEU A 1 177 ? 8.612 -13.616 24.773 1.000 26.483 177 LEU A C 1
ATOM 1301 O O . LEU A 1 177 ? 9.321 -13.215 23.860 1.000 22.525 177 LEU A O 1
ATOM 1306 N N . VAL A 1 178 ? 9.118 -13.974 25.965 1.000 26.031 178 VAL A N 1
ATOM 1307 C CA . VAL A 1 178 ? 10.549 -14.012 26.235 1.000 27.949 178 VAL A CA 1
ATOM 1308 C C . VAL A 1 178 ? 11.261 -14.960 25.261 1.000 29.504 178 VAL A C 1
ATOM 1309 O O . VAL A 1 178 ? 12.372 -14.662 24.812 1.000 29.838 178 VAL A O 1
ATOM 1313 N N . GLY A 1 179 ? 10.629 -16.107 24.958 1.000 34.273 179 GLY A N 1
ATOM 1314 C CA . GLY A 1 179 ? 11.203 -17.123 24.085 1.000 34.354 179 GLY A CA 1
ATOM 1315 C C . GLY A 1 179 ? 11.188 -16.727 22.608 1.000 32.015 179 GLY A C 1
ATOM 1316 O O . GLY A 1 179 ? 12.139 -17.007 21.884 1.000 31.537 179 GLY A O 1
ATOM 1317 N N . ASN A 1 180 ? 10.114 -16.059 22.165 1.000 30.649 180 ASN A N 1
ATOM 1318 C CA . ASN A 1 180 ? 10.050 -15.516 20.812 1.000 34.014 180 ASN A CA 1
ATOM 1319 C C . ASN A 1 180 ? 11.153 -14.487 20.566 1.000 27.646 180 ASN A C 1
ATOM 1320 O O . ASN A 1 180 ? 11.684 -14.444 19.460 1.000 26.330 180 ASN A O 1
ATOM 1325 N N . VAL A 1 181 ? 11.442 -13.651 21.579 1.000 24.814 181 VAL A N 1
ATOM 1326 C CA . VAL A 1 181 ? 12.490 -12.643 21.481 1.000 26.492 181 VAL A CA 1
ATOM 1327 C C . VAL A 1 181 ? 13.856 -13.323 21.383 1.000 23.898 181 VAL A C 1
ATOM 1328 O O . VAL A 1 181 ? 14.708 -12.861 20.640 1.000 25.228 181 VAL A O 1
ATOM 1332 N N . ALA A 1 182 ? 14.081 -14.375 22.177 1.000 24.817 182 ALA A N 1
ATOM 1333 C CA . ALA A 1 182 ? 15.354 -15.097 22.151 1.000 27.127 182 ALA A CA 1
ATOM 1334 C C . ALA A 1 182 ? 15.540 -15.812 20.813 1.000 25.683 182 ALA A C 1
ATOM 1335 O O . ALA A 1 182 ? 16.630 -15.777 20.254 1.000 27.312 182 ALA A O 1
ATOM 1337 N N . ASP A 1 183 ? 14.458 -16.395 20.288 1.000 25.240 183 ASP A N 1
ATOM 1338 C CA . ASP A 1 183 ? 14.459 -17.029 18.979 1.000 29.223 183 ASP A CA 1
ATOM 1339 C C . ASP A 1 183 ? 14.710 -16.023 17.857 1.000 30.149 183 ASP A C 1
ATOM 1340 O O . ASP A 1 183 ? 15.470 -16.308 16.929 1.000 30.847 183 ASP A O 1
ATOM 1345 N N . LEU A 1 184 ? 14.090 -14.840 17.937 1.000 29.958 184 LEU A N 1
ATOM 1346 C CA . LEU A 1 184 ? 14.272 -13.814 16.912 1.000 27.047 184 LEU A CA 1
ATOM 1347 C C . LEU A 1 184 ? 15.709 -13.305 16.907 1.000 27.280 184 LEU A C 1
ATOM 1348 O O . LEU A 1 184 ? 16.277 -13.017 15.845 1.000 24.995 184 LEU A O 1
ATOM 1353 N N . ASN A 1 185 ? 16.276 -13.168 18.107 1.000 24.996 185 ASN A N 1
ATOM 1354 C CA . ASN A 1 185 ? 17.649 -12.716 18.269 1.000 29.928 185 ASN A CA 1
ATOM 1355 C C . ASN A 1 185 ? 18.624 -13.734 17.676 1.000 30.104 185 ASN A C 1
ATOM 1356 O O . ASN A 1 185 ? 19.632 -13.347 17.091 1.000 28.875 185 ASN A O 1
ATOM 1361 N N . GLU A 1 186 ? 18.323 -15.025 17.880 1.000 33.048 186 GLU A N 1
ATOM 1362 C CA . GLU A 1 186 ? 19.154 -16.118 17.413 1.000 37.138 186 GLU A CA 1
ATOM 1363 C C . GLU A 1 186 ? 19.103 -16.167 15.878 1.000 36.799 186 GLU A C 1
ATOM 1364 O O . GLU A 1 186 ? 20.131 -16.395 15.252 1.000 32.983 186 GLU A O 1
ATOM 1370 N N . ARG A 1 187 ? 17.919 -15.931 15.285 1.000 33.199 187 ARG A N 1
ATOM 1371 C CA . ARG A 1 187 ? 17.751 -15.957 13.840 1.000 34.791 187 ARG A CA 1
ATOM 1372 C C . ARG A 1 187 ? 18.407 -14.737 13.198 1.000 32.731 187 ARG A C 1
ATOM 1373 O O . ARG A 1 187 ? 18.999 -14.858 12.130 1.000 32.506 187 ARG A O 1
ATOM 1381 N N . PHE A 1 188 ? 18.304 -13.566 13.849 1.000 30.965 188 PHE A N 1
ATOM 1382 C CA . PHE A 1 188 ? 18.783 -12.319 13.275 1.000 28.491 188 PHE A CA 1
ATOM 1383 C C . PHE A 1 188 ? 19.625 -11.577 14.299 1.000 29.717 188 PHE A C 1
ATOM 1384 O O . PHE A 1 188 ? 19.266 -10.465 14.681 1.000 35.623 188 PHE A O 1
ATOM 1392 N N . PRO A 1 189 ? 20.791 -12.125 14.709 1.000 29.148 189 PRO A N 1
ATOM 1393 C CA . PRO A 1 189 ? 21.563 -11.565 15.828 1.000 26.215 189 PRO A CA 1
ATOM 1394 C C . PRO A 1 189 ? 22.124 -10.164 15.590 1.000 24.510 189 PRO A C 1
ATOM 1395 O O . PRO A 1 189 ? 22.251 -9.389 16.539 1.000 22.382 189 PRO A O 1
ATOM 1399 N N . ASP A 1 190 ? 22.459 -9.842 14.333 1.000 24.420 190 ASP A N 1
ATOM 1400 C CA . ASP A 1 190 ? 23.081 -8.562 14.036 1.000 23.612 190 ASP A CA 1
ATOM 1401 C C . ASP A 1 190 ? 22.027 -7.497 13.740 1.000 25.568 190 ASP A C 1
ATOM 1402 O O . ASP A 1 190 ? 22.385 -6.328 13.566 1.000 23.800 190 ASP A O 1
ATOM 1407 N N . VAL A 1 191 ? 20.744 -7.900 13.674 1.000 24.749 191 VAL A N 1
ATOM 1408 C CA . VAL A 1 191 ? 19.653 -6.934 13.607 1.000 26.008 191 VAL A CA 1
ATOM 1409 C C . VAL A 1 191 ? 19.090 -6.716 15.010 1.000 25.791 191 VAL A C 1
ATOM 1410 O O . VAL A 1 191 ? 18.983 -5.571 15.462 1.000 25.875 191 VAL A O 1
ATOM 1414 N N . VAL A 1 192 ? 18.708 -7.811 15.680 1.000 24.197 192 VAL A N 1
ATOM 1415 C CA . VAL A 1 192 ? 18.033 -7.719 16.968 1.000 24.739 192 VAL A CA 1
ATOM 1416 C C . VAL A 1 192 ? 18.997 -7.308 18.067 1.000 25.437 192 VAL A C 1
ATOM 1417 O O . VAL A 1 192 ? 18.606 -6.602 18.999 1.000 26.023 192 VAL A O 1
ATOM 1421 N N . GLY A 1 193 ? 20.269 -7.742 17.956 1.000 29.319 193 GLY A N 1
ATOM 1422 C CA . GLY A 1 193 ? 21.296 -7.390 18.928 1.000 23.970 193 GLY A CA 1
ATOM 1423 C C . GLY A 1 193 ? 21.335 -5.884 19.168 1.000 25.191 193 GLY A C 1
ATOM 1424 O O . GLY A 1 193 ? 21.134 -5.394 20.281 1.000 27.367 193 GLY A O 1
ATOM 1425 N N . PRO A 1 194 ? 21.619 -5.077 18.137 1.000 25.359 194 PRO A N 1
ATOM 1426 C CA . PRO A 1 194 ? 21.538 -3.622 18.279 1.000 24.280 194 PRO A CA 1
ATOM 1427 C C . PRO A 1 194 ? 20.218 -2.994 18.747 1.000 25.374 194 PRO A C 1
ATOM 1428 O O . PRO A 1 194 ? 20.231 -1.897 19.297 1.000 23.082 194 PRO A O 1
ATOM 1432 N N . VAL A 1 195 ? 19.075 -3.638 18.457 1.000 23.965 195 VAL A N 1
ATOM 1433 C CA . VAL A 1 195 ? 17.785 -3.147 18.925 1.000 22.140 195 VAL A CA 1
ATOM 1434 C C . VAL A 1 195 ? 17.751 -3.256 20.442 1.000 22.196 195 VAL A C 1
ATOM 1435 O O . VAL A 1 195 ? 17.309 -2.335 21.117 1.000 20.923 195 VAL A O 1
ATOM 1439 N N . LEU A 1 196 ? 18.222 -4.387 20.973 1.000 22.561 196 LEU A N 1
ATOM 1440 C CA . LEU A 1 196 ? 18.224 -4.596 22.408 1.000 23.409 196 LEU A CA 1
ATOM 1441 C C . LEU A 1 196 ? 19.240 -3.649 23.069 1.000 25.963 196 LEU A C 1
ATOM 1442 O O . LEU A 1 196 ? 18.959 -3.116 24.140 1.000 26.650 196 LEU A O 1
ATOM 1447 N N . SER A 1 197 ? 20.421 -3.450 22.459 1.000 23.255 197 SER A N 1
ATOM 1448 C CA . SER A 1 197 ? 21.382 -2.461 22.935 1.000 23.786 197 SER A CA 1
ATOM 1449 C C . SER A 1 197 ? 20.757 -1.077 22.950 1.000 22.212 197 SER A C 1
ATOM 1450 O O . SER A 1 197 ? 21.114 -0.258 23.781 1.000 22.078 197 SER A O 1
ATOM 1453 N N . SER A 1 198 ? 19.955 -0.777 21.933 1.000 21.052 198 SER A N 1
ATOM 1454 C CA . SER A 1 198 ? 19.338 0.538 21.847 1.000 23.199 198 SER A CA 1
ATOM 1455 C C . SER A 1 198 ? 18.383 0.745 23.025 1.000 24.373 198 SER A C 1
ATOM 1456 O O . SER A 1 198 ? 18.243 1.861 23.541 1.000 22.924 198 SER A O 1
ATOM 1459 N N . ILE A 1 199 ? 17.712 -0.336 23.446 1.000 23.491 199 ILE A N 1
ATOM 1460 C CA . ILE A 1 199 ? 16.810 -0.249 24.580 1.000 23.304 199 ILE A CA 1
ATOM 1461 C C . ILE A 1 199 ? 17.638 0.076 25.824 1.000 22.107 199 ILE A C 1
ATOM 1462 O O . ILE A 1 199 ? 17.271 0.964 26.590 1.000 25.747 199 ILE A O 1
ATOM 1467 N N . GLY A 1 200 ? 18.782 -0.589 26.005 1.000 24.106 200 GLY A N 1
ATOM 1468 C CA . GLY A 1 200 ? 19.663 -0.319 27.145 1.000 25.142 200 GLY A CA 1
ATOM 1469 C C . GLY A 1 200 ? 20.066 1.161 27.232 1.000 23.276 200 GLY A C 1
ATOM 1470 O O . GLY A 1 200 ? 20.042 1.774 28.295 1.000 25.159 200 GLY A O 1
ATOM 1471 N N . LYS A 1 201 ? 20.393 1.742 26.085 1.000 22.449 201 LYS A N 1
ATOM 1472 C CA . LYS A 1 201 ? 20.905 3.098 26.013 1.000 27.127 201 LYS A CA 1
ATOM 1473 C C . LYS A 1 201 ? 19.906 4.134 26.511 1.000 25.526 201 LYS A C 1
ATOM 1474 O O . LYS A 1 201 ? 20.325 5.190 26.989 1.000 22.519 201 LYS A O 1
ATOM 1480 N N . LEU A 1 202 ? 18.605 3.853 26.356 1.000 22.868 202 LEU A N 1
ATOM 1481 C CA . LEU A 1 202 ? 17.570 4.743 26.853 1.000 22.785 202 LEU A CA 1
ATOM 1482 C C . LEU A 1 202 ? 17.761 4.987 28.348 1.000 21.917 202 LEU A C 1
ATOM 1483 O O . LEU A 1 202 ? 17.502 6.097 28.800 1.000 22.201 202 LEU A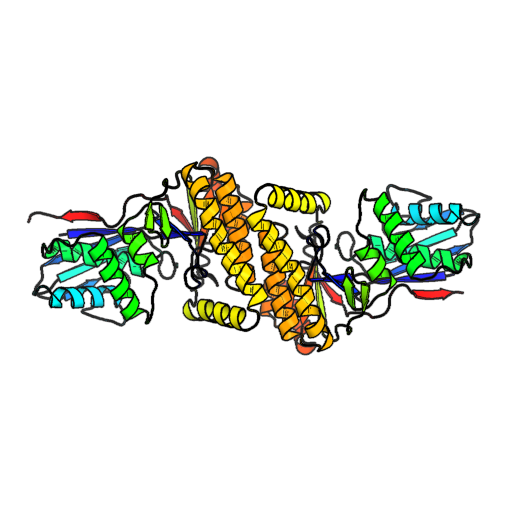 O 1
ATOM 1488 N N . SER A 1 203 ? 18.221 3.971 29.106 1.000 20.694 203 SER A N 1
ATOM 1489 C CA . SER A 1 203 ? 18.407 4.137 30.542 1.000 23.086 203 SER A CA 1
ATOM 1490 C C . SER A 1 203 ? 19.693 4.906 30.867 1.000 26.015 203 SER A C 1
ATOM 1491 O O . SER A 1 203 ? 19.770 5.503 31.938 1.000 27.107 203 SER A O 1
ATOM 1494 N N . VAL A 1 204 ? 20.695 4.896 29.963 1.000 26.333 204 VAL A N 1
ATOM 1495 C CA . VAL A 1 204 ? 21.933 5.629 30.203 1.000 25.575 204 VAL A CA 1
ATOM 1496 C C . VAL A 1 204 ? 21.625 7.121 30.139 1.000 24.149 204 VAL A C 1
ATOM 1497 O O . VAL A 1 204 ? 21.864 7.857 31.084 1.000 26.619 204 VAL A O 1
ATOM 1501 N N . ILE A 1 205 ? 21.102 7.567 29.003 1.000 25.300 205 ILE A N 1
ATOM 1502 C CA . ILE A 1 205 ? 20.677 8.949 28.824 1.000 27.860 205 ILE A CA 1
ATOM 1503 C C . ILE A 1 205 ? 19.467 9.289 29.713 1.000 25.771 205 ILE A C 1
ATOM 1504 O O . ILE A 1 205 ? 19.360 10.410 30.209 1.000 23.418 205 ILE A O 1
ATOM 1509 N N . GLY A 1 206 ? 18.557 8.320 29.931 1.000 25.107 206 GLY A N 1
ATOM 1510 C CA . GLY A 1 206 ? 17.336 8.549 30.699 1.000 23.939 206 GLY A CA 1
ATOM 1511 C C . GLY A 1 206 ? 17.579 8.826 32.178 1.000 24.765 206 GLY A C 1
ATOM 1512 O O . GLY A 1 206 ? 16.816 9.543 32.803 1.000 28.678 206 GLY A O 1
ATOM 1513 N N . GLU A 1 207 ? 18.621 8.232 32.755 1.000 27.784 207 GLU A N 1
ATOM 1514 C CA . GLU A 1 207 ? 18.947 8.447 34.163 1.000 29.200 207 GLU A CA 1
ATOM 1515 C C . GLU A 1 207 ? 19.005 9.943 34.467 1.000 28.665 207 GLU A C 1
ATOM 1516 O O . GLU A 1 207 ? 18.318 10.427 35.366 1.000 29.334 207 GLU A O 1
ATOM 1522 N N . GLY A 1 208 ? 19.814 10.682 33.701 1.000 30.035 208 GLY A N 1
ATOM 1523 C CA . GLY A 1 208 ? 19.952 12.119 33.920 1.000 29.498 208 GLY A CA 1
ATOM 1524 C C . GLY A 1 208 ? 18.630 12.860 33.729 1.000 26.331 208 GLY A C 1
ATOM 1525 O O . GLY A 1 208 ? 18.287 13.731 34.529 1.000 32.073 208 GLY A O 1
ATOM 1526 N N . LEU A 1 209 ? 17.893 12.508 32.672 1.000 24.205 209 LEU A N 1
ATOM 1527 C CA . LEU A 1 209 ? 16.667 13.228 32.329 1.000 24.174 209 LEU A CA 1
ATOM 1528 C C . LEU A 1 209 ? 15.593 12.996 33.392 1.000 23.017 209 LEU A C 1
ATOM 1529 O O . LEU A 1 209 ? 14.798 13.878 33.688 1.000 24.170 209 LEU A O 1
ATOM 1534 N N . VAL A 1 210 ? 15.571 11.797 33.977 1.000 24.062 210 VAL A N 1
ATOM 1535 C CA . VAL A 1 210 ? 14.709 11.523 35.121 1.000 23.951 210 VAL A CA 1
ATOM 1536 C C . VAL A 1 210 ? 15.102 12.386 36.331 1.000 25.758 210 VAL A C 1
ATOM 1537 O O . VAL A 1 210 ? 14.232 12.963 36.991 1.000 22.502 210 VAL A O 1
ATOM 1541 N N . ASN A 1 211 ? 16.408 12.468 36.633 1.000 24.790 211 ASN A N 1
ATOM 1542 C CA . ASN A 1 211 ? 16.904 13.291 37.736 1.000 27.411 211 ASN A CA 1
ATOM 1543 C C . ASN A 1 211 ? 16.581 14.775 37.538 1.000 28.929 211 ASN A C 1
ATOM 1544 O O . ASN A 1 211 ? 16.307 15.464 38.518 1.000 31.518 211 ASN A O 1
ATOM 1549 N N . ASP A 1 212 ? 16.573 15.282 36.290 1.000 31.246 212 ASP A N 1
ATOM 1550 C CA . ASP A 1 212 ? 16.242 16.691 36.067 1.000 30.431 212 ASP A CA 1
ATOM 1551 C C . ASP A 1 212 ? 14.738 16.896 35.894 1.000 26.487 212 ASP A C 1
ATOM 1552 O O . ASP A 1 212 ? 14.296 17.996 35.599 1.000 26.223 212 ASP A O 1
ATOM 1557 N N . ARG A 1 213 ? 13.958 15.818 36.000 1.000 28.143 213 ARG A N 1
ATOM 1558 C CA . ARG A 1 213 ? 12.508 15.855 35.828 1.000 29.198 213 ARG A CA 1
ATOM 1559 C C . ARG A 1 213 ? 12.140 16.421 34.453 1.000 26.036 213 ARG A C 1
ATOM 1560 O O . ARG A 1 213 ? 11.123 17.098 34.283 1.000 24.561 213 ARG A O 1
ATOM 1568 N N . ASP A 1 214 ? 12.955 16.122 33.451 1.000 23.051 214 ASP A N 1
ATOM 1569 C CA . ASP A 1 214 ? 12.611 16.499 32.090 1.000 22.402 214 ASP A CA 1
ATOM 1570 C C . ASP A 1 214 ? 11.694 15.420 31.507 1.000 22.880 214 ASP A C 1
ATOM 1571 O O . ASP A 1 214 ? 12.155 14.487 30.871 1.000 23.766 214 ASP A O 1
ATOM 1576 N N . TYR A 1 215 ? 10.384 15.540 31.747 1.000 22.235 215 TYR A N 1
ATOM 1577 C CA . TYR A 1 215 ? 9.453 14.470 31.457 1.000 22.357 215 TYR A CA 1
ATOM 1578 C C . TYR A 1 215 ? 9.039 14.496 29.996 1.000 24.385 215 TYR A C 1
ATOM 1579 O O . TYR A 1 215 ? 8.589 13.482 29.482 1.000 23.713 215 TYR A O 1
ATOM 1588 N N . VAL A 1 216 ? 9.198 15.649 29.334 1.000 29.844 216 VAL A N 1
ATOM 1589 C CA . VAL A 1 216 ? 9.034 15.742 27.889 1.000 26.886 216 VAL A CA 1
ATOM 1590 C C . VAL A 1 216 ? 10.022 14.774 27.248 1.000 24.468 216 VAL A C 1
ATOM 1591 O O . VAL A 1 216 ? 9.644 13.969 26.402 1.000 22.742 216 VAL A O 1
ATOM 1595 N N . SER A 1 217 ? 11.295 14.854 27.655 1.000 22.628 217 SER A N 1
ATOM 1596 C CA . SER A 1 217 ? 12.334 14.058 27.029 1.000 22.725 217 SER A CA 1
ATOM 1597 C C . SER A 1 217 ? 12.149 12.602 27.428 1.000 22.272 217 SER A C 1
ATOM 1598 O O . SER A 1 217 ? 12.360 11.706 26.614 1.000 21.007 217 SER A O 1
ATOM 1601 N N . VAL A 1 218 ? 11.816 12.393 28.709 1.000 22.331 218 VAL A N 1
ATOM 1602 C CA . VAL A 1 218 ? 11.564 11.055 29.215 1.000 23.123 218 VAL A CA 1
ATOM 1603 C C . VAL A 1 218 ? 10.430 10.431 28.407 1.000 23.395 218 VAL A C 1
ATOM 1604 O O . VAL A 1 218 ? 10.516 9.271 28.068 1.000 28.789 218 VAL A O 1
ATOM 1608 N N . GLY A 1 219 ? 9.367 11.185 28.127 1.000 22.338 219 GLY A N 1
ATOM 1609 C CA . GLY A 1 219 ? 8.261 10.660 27.352 1.000 23.154 219 GLY A CA 1
ATOM 1610 C C . GLY A 1 219 ? 8.676 10.256 25.941 1.000 22.611 219 GLY A C 1
ATOM 1611 O O . GLY A 1 219 ? 8.285 9.186 25.469 1.000 19.786 219 GLY A O 1
ATOM 1612 N N . GLU A 1 220 ? 9.533 11.065 25.309 1.000 21.523 220 GLU A N 1
ATOM 1613 C CA . GLU A 1 220 ? 10.006 10.779 23.962 1.000 23.614 220 GLU A CA 1
ATOM 1614 C C . GLU A 1 220 ? 10.801 9.479 23.915 1.000 24.065 220 GLU A C 1
ATOM 1615 O O . GLU A 1 220 ? 10.692 8.735 22.944 1.000 22.704 220 GLU A O 1
ATOM 1621 N N . LEU A 1 221 ? 11.648 9.243 24.927 1.000 23.113 221 LEU A N 1
ATOM 1622 C CA . LEU A 1 221 ? 12.437 8.029 24.945 1.000 23.457 221 LEU A CA 1
ATOM 1623 C C . LEU A 1 221 ? 11.518 6.837 25.204 1.000 21.748 221 LEU A C 1
ATOM 1624 O O . LEU A 1 221 ? 11.785 5.739 24.720 1.000 20.267 221 LEU A O 1
ATOM 1629 N N . MET A 1 222 ? 10.466 7.042 26.012 1.000 19.972 222 MET A N 1
ATOM 1630 C CA . MET A 1 222 ? 9.495 5.985 26.248 1.000 19.085 222 MET A CA 1
ATOM 1631 C C . MET A 1 222 ? 8.823 5.586 24.934 1.000 16.558 222 MET A C 1
ATOM 1632 O O . MET A 1 222 ? 8.581 4.414 24.715 1.000 18.431 222 MET A O 1
ATOM 1637 N N . ASN A 1 223 ? 8.523 6.544 24.055 1.000 17.844 223 ASN A N 1
ATOM 1638 C CA . ASN A 1 223 ? 7.887 6.265 22.764 1.000 19.980 223 ASN A CA 1
ATOM 1639 C C . ASN A 1 223 ? 8.844 5.480 21.868 1.000 19.705 223 ASN A C 1
ATOM 1640 O O . ASN A 1 223 ? 8.429 4.575 21.137 1.000 19.569 223 ASN A O 1
ATOM 1645 N N . ILE A 1 224 ? 10.139 5.812 21.949 1.000 19.138 224 ILE A N 1
ATOM 1646 C CA . ILE A 1 224 ? 11.135 5.104 21.154 1.000 20.023 224 ILE A CA 1
ATOM 1647 C C . ILE A 1 224 ? 11.178 3.652 21.605 1.000 18.780 224 ILE A C 1
ATOM 1648 O O . ILE A 1 224 ? 11.227 2.737 20.772 1.000 17.705 224 ILE A O 1
ATOM 1653 N N . ASP A 1 225 ? 11.176 3.473 22.936 1.000 19.012 225 ASP A N 1
ATOM 1654 C CA . ASP A 1 225 ? 11.244 2.150 23.543 1.000 19.763 225 ASP A CA 1
ATOM 1655 C C . ASP A 1 225 ? 10.073 1.320 23.021 1.000 18.854 225 ASP A C 1
ATOM 1656 O O . ASP A 1 225 ? 10.256 0.179 22.621 1.000 18.638 225 ASP A O 1
ATOM 1661 N N . GLN A 1 226 ? 8.873 1.920 23.013 1.000 18.755 226 GLN A N 1
ATOM 1662 C CA . GLN A 1 226 ? 7.696 1.201 22.551 1.000 19.489 226 GLN A CA 1
ATOM 1663 C C . GLN A 1 226 ? 7.914 0.690 21.126 1.000 18.428 226 GLN A C 1
ATOM 1664 O O . GLN A 1 226 ? 7.609 -0.443 20.813 1.000 18.601 226 GLN A O 1
ATOM 1670 N N . GLY A 1 227 ? 8.457 1.534 20.254 1.000 18.936 227 GLY A N 1
ATOM 1671 C CA . GLY A 1 227 ? 8.758 1.109 18.903 1.000 18.286 227 GLY A CA 1
ATOM 1672 C C . GLY A 1 227 ? 9.740 -0.061 18.873 1.000 18.619 227 GLY A C 1
ATOM 1673 O O . GLY A 1 227 ? 9.567 -0.998 18.081 1.000 19.587 227 GLY A O 1
ATOM 1674 N N . LEU A 1 228 ? 10.779 0.002 19.721 1.000 20.471 228 LEU A N 1
ATOM 1675 C CA . LEU A 1 228 ? 11.793 -1.050 19.770 1.000 20.604 228 LEU A CA 1
ATOM 1676 C C . LEU A 1 228 ? 11.188 -2.364 20.279 1.000 20.556 228 LEU A C 1
ATOM 1677 O O . LEU A 1 228 ? 11.537 -3.435 19.772 1.000 19.753 228 LEU A O 1
ATOM 1682 N N . LEU A 1 229 ? 10.256 -2.291 21.251 1.000 20.833 229 LEU A N 1
ATOM 1683 C CA . LEU A 1 229 ? 9.518 -3.469 21.719 1.000 20.060 229 LEU A CA 1
ATOM 1684 C C . LEU A 1 229 ? 8.616 -4.037 20.620 1.000 21.008 229 LEU A C 1
ATOM 1685 O O . LEU A 1 229 ? 8.484 -5.261 20.449 1.000 19.796 229 LEU A O 1
ATOM 1690 N N . ASP A 1 230 ? 7.968 -3.140 19.881 1.000 21.170 230 ASP A N 1
ATOM 1691 C CA . ASP A 1 230 ? 7.179 -3.535 18.716 1.000 22.515 230 ASP A CA 1
ATOM 1692 C C . ASP A 1 230 ? 8.057 -4.335 17.737 1.000 21.771 230 ASP A C 1
ATOM 1693 O O . ASP A 1 230 ? 7.658 -5.419 17.295 1.000 20.835 230 ASP A O 1
ATOM 1698 N N . ALA A 1 231 ? 9.278 -3.833 17.486 1.000 18.062 231 ALA A N 1
ATOM 1699 C CA . ALA A 1 231 ? 10.218 -4.450 16.559 1.000 19.237 231 ALA A CA 1
ATOM 1700 C C . ALA A 1 231 ? 10.642 -5.871 16.966 1.000 19.186 231 ALA A C 1
ATOM 1701 O O . ALA A 1 231 ? 10.850 -6.690 16.092 1.000 18.977 231 ALA A O 1
ATOM 1703 N N . ILE A 1 232 ? 10.809 -6.160 18.266 1.000 19.088 232 ILE A N 1
ATOM 1704 C CA . ILE A 1 232 ? 11.181 -7.504 18.707 1.000 21.457 232 ILE A CA 1
ATOM 1705 C C . ILE A 1 232 ? 9.952 -8.401 18.957 1.000 20.317 232 ILE A C 1
ATOM 1706 O O . ILE A 1 232 ? 10.092 -9.510 19.477 1.000 22.703 232 ILE A O 1
ATOM 1711 N N . GLY A 1 233 ? 8.755 -7.936 18.596 1.000 20.830 233 GLY A N 1
ATOM 1712 C CA . GLY A 1 233 ? 7.577 -8.799 18.483 1.000 19.536 233 GLY A CA 1
ATOM 1713 C C . GLY A 1 233 ? 6.713 -8.912 19.739 1.000 21.151 233 GLY A C 1
ATOM 1714 O O . GLY A 1 233 ? 5.887 -9.814 19.797 1.000 22.132 233 GLY A O 1
ATOM 1715 N N . VAL A 1 234 ? 6.858 -8.001 20.728 1.000 21.761 234 VAL A N 1
ATOM 1716 C CA . VAL A 1 234 ? 6.143 -8.139 21.992 1.000 21.641 234 VAL A CA 1
ATOM 1717 C C . VAL A 1 234 ? 4.976 -7.160 22.110 1.000 20.499 234 VAL A C 1
ATOM 1718 O O . VAL A 1 234 ? 4.467 -6.979 23.209 1.000 20.819 234 VAL A O 1
ATOM 1722 N N . SER A 1 235 ? 4.539 -6.529 21.011 1.000 19.939 235 SER A N 1
ATOM 1723 C CA . SER A 1 235 ? 3.376 -5.659 21.076 1.000 20.400 235 SER A CA 1
ATOM 1724 C C . SER A 1 235 ? 2.184 -6.312 20.368 1.000 22.112 235 SER A C 1
ATOM 1725 O O . SER A 1 235 ? 2.266 -7.460 19.965 1.000 21.188 235 SER A O 1
ATOM 1728 N N . CYS A 1 236 ? 1.051 -5.592 20.279 1.000 22.905 236 CYS A N 1
ATOM 1729 C CA . CYS A 1 236 ? -0.158 -6.098 19.636 1.000 23.730 236 CYS A CA 1
ATOM 1730 C C . CYS A 1 236 ? -1.094 -4.918 19.398 1.000 22.280 236 CYS A C 1
ATOM 1731 O O . CYS A 1 236 ? -0.797 -3.827 19.873 1.000 21.427 236 CYS A O 1
ATOM 1734 N N . ALA A 1 237 ? -2.194 -5.094 18.625 1.000 25.362 237 ALA A N 1
ATOM 1735 C CA . ALA A 1 237 ? -3.006 -3.943 18.198 1.000 22.445 237 ALA A CA 1
ATOM 1736 C C . ALA A 1 237 ? -3.689 -3.287 19.398 1.000 21.779 237 ALA A C 1
ATOM 1737 O O . ALA A 1 237 ? -3.854 -2.071 19.405 1.000 24.446 237 ALA A O 1
ATOM 1739 N N . GLU A 1 238 ? -4.070 -4.081 20.409 1.000 21.449 238 GLU A N 1
ATOM 1740 C CA . GLU A 1 238 ? -4.782 -3.552 21.570 1.000 24.214 238 GLU A CA 1
ATOM 1741 C C . GLU A 1 238 ? -3.860 -2.637 22.380 1.000 22.438 238 GLU A C 1
ATOM 1742 O O . GLU A 1 238 ? -4.278 -1.588 22.855 1.000 20.545 238 GLU A O 1
ATOM 1748 N N . LEU A 1 239 ? -2.594 -3.049 22.526 1.000 21.993 239 LEU A N 1
ATOM 1749 C CA . LEU A 1 239 ? -1.608 -2.239 23.214 1.000 22.184 239 LEU A CA 1
ATOM 1750 C C . LEU A 1 239 ? -1.391 -0.932 22.461 1.000 23.312 239 LEU A C 1
ATOM 1751 O O . LEU A 1 239 ? -1.391 0.156 23.035 1.000 23.359 239 LEU A O 1
ATOM 1756 N N . SER A 1 240 ? -1.247 -1.069 21.150 1.000 23.635 240 SER A N 1
ATOM 1757 C CA . SER A 1 240 ? -0.985 0.053 20.280 1.000 23.512 240 SER A CA 1
ATOM 1758 C C . SER A 1 240 ? -2.101 1.101 20.381 1.000 22.808 240 SER A C 1
ATOM 1759 O O . SER A 1 240 ? -1.815 2.301 20.443 1.000 20.096 240 SER A O 1
ATOM 1762 N N . SER A 1 241 ? -3.371 0.649 20.357 1.000 23.604 241 SER A N 1
ATOM 1763 C CA . SER A 1 241 ? -4.530 1.534 20.459 1.000 23.324 241 SER A CA 1
ATOM 1764 C C . SER A 1 241 ? -4.490 2.379 21.729 1.000 21.936 241 SER A C 1
ATOM 1765 O O . SER A 1 241 ? -4.743 3.579 21.676 1.000 21.694 241 SER A O 1
ATOM 1768 N N . LEU A 1 242 ? -4.239 1.719 22.871 1.000 21.920 242 LEU A N 1
ATOM 1769 C CA . LEU A 1 242 ? -4.192 2.396 24.163 1.000 20.999 242 LEU A CA 1
ATOM 1770 C C . LEU A 1 242 ? -3.023 3.383 24.181 1.000 19.641 242 LEU A C 1
ATOM 1771 O O . LEU A 1 242 ? -3.163 4.512 24.632 1.000 20.496 242 LEU A O 1
ATOM 1776 N N . ILE A 1 243 ? -1.903 2.974 23.599 1.000 19.434 243 ILE A N 1
ATOM 1777 C CA . ILE A 1 243 ? -0.684 3.772 23.599 1.000 18.811 243 ILE A CA 1
ATOM 1778 C C . ILE A 1 243 ? -0.868 5.036 22.770 1.000 18.085 243 ILE A C 1
ATOM 1779 O O . ILE A 1 243 ? -0.518 6.113 23.238 1.000 15.459 243 ILE A O 1
ATOM 1784 N N . TYR A 1 244 ? -1.425 4.917 21.552 1.000 19.605 244 TYR A N 1
ATOM 1785 C CA . TYR A 1 244 ? -1.610 6.095 20.709 1.000 20.952 244 TYR A CA 1
ATOM 1786 C C . TYR A 1 244 ? -2.686 7.005 21.312 1.000 21.444 244 TYR A C 1
ATOM 1787 O O . TYR A 1 244 ? -2.573 8.231 21.242 1.000 21.458 244 TYR A O 1
ATOM 1796 N N . ALA A 1 245 ? -3.751 6.434 21.884 1.000 23.346 245 ALA A N 1
ATOM 1797 C CA . ALA A 1 245 ? -4.786 7.261 22.505 1.000 23.022 245 ALA A CA 1
ATOM 1798 C C . ALA A 1 245 ? -4.185 8.134 23.617 1.000 22.485 245 ALA A C 1
ATOM 1799 O O . ALA A 1 245 ? -4.449 9.326 23.692 1.000 21.852 245 ALA A O 1
ATOM 1801 N N . ALA A 1 246 ? -3.313 7.549 24.448 1.000 19.910 246 ALA A N 1
ATOM 1802 C CA . ALA A 1 246 ? -2.692 8.316 25.527 1.000 21.420 246 ALA A CA 1
ATOM 1803 C C . ALA A 1 246 ? -1.899 9.498 24.971 1.000 19.637 246 ALA A C 1
ATOM 1804 O O . ALA A 1 246 ? -1.997 10.608 25.496 1.000 20.146 246 ALA A O 1
ATOM 1806 N N . ARG A 1 247 ? -1.176 9.258 23.877 1.000 20.818 247 ARG A N 1
ATOM 1807 C CA . ARG A 1 247 ? -0.353 10.266 23.234 1.000 24.309 247 ARG A CA 1
ATOM 1808 C C . ARG A 1 247 ? -1.222 11.366 22.630 1.000 25.066 247 ARG A C 1
ATOM 1809 O O . ARG A 1 247 ? -0.850 12.528 22.679 1.000 26.575 247 ARG A O 1
ATOM 1817 N N . GLU A 1 248 ? -2.347 11.003 22.031 1.000 26.733 248 GLU A N 1
ATOM 1818 C CA . GLU A 1 248 ? -3.194 11.977 21.364 1.000 29.987 248 GLU A CA 1
ATOM 1819 C C . GLU A 1 248 ? -3.891 12.885 22.386 1.000 29.011 248 GLU A C 1
ATOM 1820 O O . GLU A 1 248 ? -4.260 13.995 22.015 1.000 27.455 248 GLU A O 1
ATOM 1826 N N . SER A 1 249 ? -4.031 12.421 23.649 1.000 25.314 249 SER A N 1
ATOM 1827 C CA A SER A 1 249 ? -4.728 13.140 24.703 0.500 25.808 249 SER A CA 1
ATOM 1828 C CA B SER A 1 249 ? -4.728 13.144 24.702 0.500 26.365 249 SER A CA 1
ATOM 1829 C C . SER A 1 249 ? -3.768 13.899 25.631 1.000 26.750 249 SER A C 1
ATOM 1830 O O . SER A 1 249 ? -4.161 14.313 26.708 1.000 26.947 249 SER A O 1
ATOM 1835 N N . GLY A 1 250 ? -2.487 14.039 25.257 1.000 25.006 250 GLY A N 1
ATOM 1836 C CA . GLY A 1 250 ? -1.575 14.922 25.971 1.000 24.970 250 GLY A CA 1
ATOM 1837 C C . GLY A 1 250 ? -0.573 14.249 26.917 1.000 23.413 250 GLY A C 1
ATOM 1838 O O . GLY A 1 250 ? 0.013 14.919 27.773 1.000 23.367 250 GLY A O 1
ATOM 1839 N N . ALA A 1 251 ? -0.372 12.936 26.803 1.000 22.439 251 ALA A N 1
ATOM 1840 C CA . ALA A 1 251 ? 0.651 12.285 27.597 1.000 23.336 251 ALA A CA 1
ATOM 1841 C C . ALA A 1 251 ? 2.035 12.722 27.111 1.000 21.801 251 ALA A C 1
ATOM 1842 O O . ALA A 1 251 ? 2.219 13.051 25.941 1.000 22.329 251 ALA A O 1
ATOM 1844 N N . TYR A 1 252 ? 3.024 12.686 28.010 1.000 22.462 252 TYR A N 1
ATOM 1845 C CA . TYR A 1 252 ? 4.405 12.903 27.606 1.000 22.148 252 TYR A CA 1
ATOM 1846 C C . TYR A 1 252 ? 4.864 11.749 26.721 1.000 21.191 252 TYR A C 1
ATOM 1847 O O . TYR A 1 252 ? 5.572 11.956 25.754 1.000 21.641 252 TYR A O 1
ATOM 1856 N N . GLY A 1 253 ? 4.494 10.531 27.110 1.000 21.584 253 GLY A N 1
ATOM 1857 C CA . GLY A 1 253 ? 4.826 9.333 26.367 1.000 20.648 253 GLY A CA 1
ATOM 1858 C C . GLY A 1 253 ? 4.084 8.131 26.947 1.000 19.696 253 GLY A C 1
ATOM 1859 O O . GLY A 1 253 ? 3.499 8.217 28.026 1.000 18.462 253 GLY A O 1
ATOM 1860 N N . SER A 1 254 ? 4.110 7.031 26.189 1.000 18.325 254 SER A N 1
ATOM 1861 C CA . SER A 1 254 ? 3.360 5.840 26.507 1.000 18.187 254 SER A CA 1
ATOM 1862 C C . SER A 1 254 ? 4.019 4.648 25.842 1.000 17.831 254 SER A C 1
ATOM 1863 O O . SER A 1 254 ? 4.567 4.771 24.761 1.000 19.972 254 SER A O 1
ATOM 1866 N N . LYS A 1 255 ? 3.903 3.493 26.494 1.000 17.776 255 LYS A N 1
ATOM 1867 C CA . LYS A 1 255 ? 4.517 2.284 26.002 1.000 17.202 255 LYS A CA 1
ATOM 1868 C C . LYS A 1 255 ? 3.982 1.122 26.813 1.000 16.915 255 LYS A C 1
ATOM 1869 O O . LYS A 1 255 ? 3.433 1.305 27.904 1.000 18.374 255 LYS A O 1
ATOM 1875 N N . ILE A 1 256 ? 4.290 -0.071 26.326 1.000 17.661 256 ILE A N 1
ATOM 1876 C CA . ILE A 1 256 ? 4.206 -1.268 27.143 1.000 19.339 256 ILE A CA 1
ATOM 1877 C C . ILE A 1 256 ? 4.908 -1.062 28.474 1.000 19.172 256 ILE A C 1
ATOM 1878 O O . ILE A 1 256 ? 5.979 -0.456 28.522 1.000 20.941 256 ILE A O 1
ATOM 1883 N N . THR A 1 257 ? 4.320 -1.644 29.530 1.000 19.882 257 THR A N 1
ATOM 1884 C CA . THR A 1 257 ? 5.070 -1.947 30.743 1.000 21.712 257 THR A CA 1
ATOM 1885 C C . THR A 1 257 ? 5.049 -3.459 30.965 1.000 21.073 257 THR A C 1
ATOM 1886 O O . THR A 1 257 ? 3.984 -4.051 31.125 1.000 22.388 257 THR A O 1
ATOM 1890 N N . GLY A 1 258 ? 6.249 -4.063 30.917 1.000 19.901 258 GLY A N 1
ATOM 1891 C CA . GLY A 1 258 ? 6.445 -5.468 31.233 1.000 21.906 258 GLY A CA 1
ATOM 1892 C C . GLY A 1 258 ? 6.546 -6.363 29.999 1.000 21.802 258 GLY A C 1
ATOM 1893 O O . GLY A 1 258 ? 7.207 -5.996 29.042 1.000 20.412 258 GLY A O 1
ATOM 1894 N N . ALA A 1 259 ? 5.854 -7.514 30.028 1.000 25.093 259 ALA A N 1
ATOM 1895 C CA . ALA A 1 259 ? 6.064 -8.616 29.101 1.000 26.220 259 ALA A CA 1
ATOM 1896 C C . ALA A 1 259 ? 5.513 -8.298 27.710 1.000 27.342 259 ALA A C 1
ATOM 1897 O O . ALA A 1 259 ? 6.034 -8.814 26.732 1.000 25.162 259 ALA A O 1
ATOM 1899 N N . GLY A 1 260 ? 4.432 -7.511 27.627 1.000 27.617 260 GLY A N 1
ATOM 1900 C CA . GLY A 1 260 ? 3.821 -7.197 26.343 1.000 27.661 260 GLY A CA 1
ATOM 1901 C C . GLY A 1 260 ? 2.886 -8.315 25.876 1.000 25.524 260 GLY A C 1
ATOM 1902 O O . GLY A 1 260 ? 2.524 -9.175 26.663 1.000 27.918 260 GLY A O 1
ATOM 1903 N N . GLY A 1 261 ? 2.509 -8.310 24.594 1.000 23.972 261 GLY A N 1
ATOM 1904 C CA . GLY A 1 261 ? 1.629 -9.329 24.026 1.000 29.751 261 GLY A CA 1
ATOM 1905 C C . GLY A 1 261 ? 0.235 -9.322 24.663 1.000 28.738 261 GLY A C 1
ATOM 1906 O O . GLY A 1 261 ? -0.456 -10.343 24.704 1.000 31.631 261 GLY A O 1
ATOM 1907 N N . GLY A 1 262 ? -0.175 -8.137 25.115 1.000 26.330 262 GLY A N 1
ATOM 1908 C CA . GLY A 1 262 ? -1.282 -7.958 26.033 1.000 25.098 262 GLY A CA 1
ATOM 1909 C C . GLY A 1 262 ? -0.821 -7.285 27.314 1.000 25.420 262 GLY A C 1
ATOM 1910 O O . GLY A 1 262 ? 0.205 -6.608 27.327 1.000 28.102 262 GLY A O 1
ATOM 1911 N N . GLY A 1 263 ? -1.589 -7.489 28.389 1.000 26.490 263 GLY A N 1
ATOM 1912 C CA . GLY A 1 263 ? -1.290 -6.899 29.684 1.000 24.913 263 GLY A CA 1
ATOM 1913 C C . GLY A 1 263 ? -1.519 -5.391 29.645 1.000 23.297 263 GLY A C 1
ATOM 1914 O O . GLY A 1 263 ? -2.437 -4.901 28.982 1.000 20.780 263 GLY A O 1
ATOM 1915 N N . CYS A 1 264 ? -0.603 -4.664 30.299 1.000 22.824 264 CYS A N 1
ATOM 1916 C CA . CYS A 1 264 ? -0.741 -3.228 30.475 1.000 20.647 264 CYS A CA 1
ATOM 1917 C C . CYS A 1 264 ? 0.281 -2.427 29.677 1.000 21.229 264 CYS A C 1
ATOM 1918 O O . CYS A 1 264 ? 1.420 -2.858 29.452 1.000 20.881 264 CYS A O 1
ATOM 1921 N N . MET A 1 265 ? -0.132 -1.196 29.376 1.000 20.698 265 MET A N 1
ATOM 1922 C CA . MET A 1 265 ? 0.773 -0.134 28.968 1.000 19.533 265 MET A CA 1
ATOM 1923 C C . MET A 1 265 ? 0.827 0.905 30.085 1.000 20.562 265 MET A C 1
ATOM 1924 O O . MET A 1 265 ? 0.091 0.810 31.074 1.000 20.337 265 MET A O 1
ATOM 1929 N N . VAL A 1 266 ? 1.745 1.872 29.934 1.000 19.493 266 VAL A N 1
ATOM 1930 C CA . VAL A 1 266 ? 1.859 2.965 30.881 1.000 16.695 266 VAL A CA 1
ATOM 1931 C C . VAL A 1 266 ? 2.017 4.261 30.103 1.000 18.055 266 VAL A C 1
ATOM 1932 O O . VAL A 1 266 ? 2.588 4.270 29.007 1.000 19.120 266 VAL A O 1
ATOM 1936 N N . ALA A 1 267 ? 1.506 5.349 30.687 1.000 17.814 267 ALA A N 1
ATOM 1937 C CA . ALA A 1 267 ? 1.704 6.685 30.169 1.000 18.403 267 ALA A CA 1
ATOM 1938 C C . ALA A 1 267 ? 2.084 7.619 31.316 1.000 17.836 267 ALA A C 1
ATOM 1939 O O . ALA A 1 267 ? 1.537 7.529 32.398 1.000 21.633 267 ALA A O 1
ATOM 1941 N N . ILE A 1 268 ? 3.016 8.525 31.077 1.000 18.805 268 ILE A N 1
ATOM 1942 C CA . ILE A 1 268 ? 3.253 9.625 32.006 1.000 20.052 268 ILE A CA 1
ATOM 1943 C C . ILE A 1 268 ? 2.685 10.899 31.381 1.000 20.331 268 ILE A C 1
ATOM 1944 O O . ILE A 1 268 ? 2.701 11.036 30.164 1.000 17.926 268 ILE A O 1
ATOM 1949 N N . SER A 1 269 ? 2.188 11.829 32.213 1.000 22.662 269 SER A N 1
ATOM 1950 C CA . SER A 1 269 ? 1.407 12.944 31.694 1.000 22.928 269 SER A CA 1
ATOM 1951 C C . SER A 1 269 ? 1.507 14.181 32.586 1.000 21.319 269 SER A C 1
ATOM 1952 O O . SER A 1 269 ? 1.597 14.082 33.791 1.000 19.736 269 SER A O 1
ATOM 1955 N N . PRO A 1 270 ? 1.471 15.408 32.034 1.000 23.140 270 PRO A N 1
ATOM 1956 C CA . PRO A 1 270 ? 1.292 16.587 32.874 1.000 22.868 270 PRO A CA 1
ATOM 1957 C C . PRO A 1 270 ? 0.003 16.362 33.655 1.000 23.584 270 PRO A C 1
ATOM 1958 O O . PRO A 1 270 ? -0.897 15.638 33.218 1.000 20.499 270 PRO A O 1
ATOM 1962 N N . ARG A 1 271 ? -0.059 16.969 34.840 1.000 27.871 271 ARG A N 1
ATOM 1963 C CA . ARG A 1 271 ? -1.146 16.712 35.760 1.000 29.184 271 ARG A CA 1
ATOM 1964 C C . ARG A 1 271 ? -2.443 17.231 35.150 1.000 29.262 271 ARG A C 1
ATOM 1965 O O . ARG A 1 271 ? -3.496 16.651 35.392 1.000 32.701 271 ARG A O 1
ATOM 1973 N N . GLU A 1 272 ? -2.366 18.274 34.301 1.000 29.368 272 GLU A N 1
ATOM 1974 C CA . GLU A 1 272 ? -3.570 18.842 33.710 1.000 27.020 272 GLU A CA 1
ATOM 1975 C C . GLU A 1 272 ? -4.149 17.911 32.636 1.000 29.300 272 GLU A C 1
ATOM 1976 O O . GLU A 1 272 ? -5.299 18.091 32.238 1.000 24.588 272 GLU A O 1
ATOM 1982 N N . ASN A 1 273 ? -3.377 16.907 32.175 1.000 30.408 273 ASN A N 1
ATOM 1983 C CA . ASN A 1 273 ? -3.860 16.008 31.131 1.000 26.540 273 ASN A CA 1
ATOM 1984 C C . ASN A 1 273 ? -4.274 14.647 31.690 1.000 25.806 273 ASN A C 1
ATOM 1985 O O . ASN A 1 273 ? -4.700 13.795 30.936 1.000 23.842 273 ASN A O 1
ATOM 1990 N N . VAL A 1 274 ? -4.194 14.445 33.004 1.000 28.997 274 VAL A N 1
ATOM 1991 C CA . VAL A 1 274 ? -4.403 13.118 33.563 1.000 28.597 274 VAL A CA 1
ATOM 1992 C C . VAL A 1 274 ? -5.817 12.621 33.240 1.000 26.104 274 VAL A C 1
ATOM 1993 O O . VAL A 1 274 ? -5.978 11.483 32.809 1.000 26.055 274 VAL A O 1
ATOM 1997 N N . ASP A 1 275 ? -6.841 13.451 33.465 1.000 25.333 275 ASP A N 1
ATOM 1998 C CA . ASP A 1 275 ? -8.213 13.007 33.275 1.000 25.796 275 ASP A CA 1
ATOM 1999 C C . ASP A 1 275 ? -8.455 12.723 31.795 1.000 25.587 275 ASP A C 1
ATOM 2000 O O . ASP A 1 275 ? -9.138 11.783 31.436 1.000 25.817 275 ASP A O 1
ATOM 2005 N N . SER A 1 276 ? -7.863 13.549 30.941 1.000 26.551 276 SER A N 1
ATOM 2006 C CA . SER A 1 276 ? -8.055 13.466 29.508 1.000 27.972 276 SER A CA 1
ATOM 2007 C C . SER A 1 276 ? -7.357 12.222 28.937 1.000 26.013 276 SER A C 1
ATOM 2008 O O . SER A 1 276 ? -7.862 11.590 28.007 1.000 26.030 276 SER A O 1
ATOM 2011 N N . VAL A 1 277 ? -6.209 11.841 29.503 1.000 21.810 277 VAL A N 1
ATOM 2012 C CA . VAL A 1 277 ? -5.493 10.639 29.084 1.000 20.644 277 VAL A CA 1
ATOM 2013 C C . VAL A 1 277 ? -6.240 9.399 29.571 1.000 19.002 277 VAL A C 1
ATOM 2014 O O . VAL A 1 277 ? -6.393 8.431 28.832 1.000 16.742 277 VAL A O 1
ATOM 2018 N N . ALA A 1 278 ? -6.687 9.433 30.828 1.000 19.682 278 ALA A N 1
ATOM 2019 C CA . ALA A 1 278 ? -7.461 8.344 31.388 1.000 22.115 278 ALA A CA 1
ATOM 2020 C C . ALA A 1 278 ? -8.665 8.060 30.491 1.000 21.794 278 ALA A C 1
ATOM 2021 O O . ALA A 1 278 ? -8.979 6.914 30.190 1.000 23.300 278 ALA A O 1
ATOM 2023 N N . GLU A 1 279 ? -9.386 9.115 30.127 1.000 23.949 279 GLU A N 1
ATOM 2024 C CA . GLU A 1 279 ? -10.623 8.955 29.386 1.000 26.469 279 GLU A CA 1
ATOM 2025 C C . GLU A 1 279 ? -10.319 8.367 28.004 1.000 25.104 279 GLU A C 1
ATOM 2026 O O . GLU A 1 279 ? -10.996 7.451 27.551 1.000 22.514 279 GLU A O 1
ATOM 2032 N N . ALA A 1 280 ? -9.265 8.865 27.364 1.000 21.307 280 ALA A N 1
ATOM 2033 C CA . ALA A 1 280 ? -8.883 8.398 26.044 1.000 22.038 280 ALA A CA 1
ATOM 2034 C C . ALA A 1 280 ? -8.477 6.936 26.073 1.000 21.611 280 ALA A C 1
ATOM 2035 O O . ALA A 1 280 ? -8.788 6.229 25.124 1.000 22.296 280 ALA A O 1
ATOM 2037 N N . ILE A 1 281 ? -7.775 6.490 27.125 1.000 20.879 281 ILE A N 1
ATOM 2038 C CA . ILE A 1 281 ? -7.422 5.078 27.220 1.000 19.819 281 ILE A CA 1
ATOM 2039 C C . ILE A 1 281 ? -8.696 4.256 27.366 1.000 21.935 281 ILE A C 1
ATOM 2040 O O . ILE A 1 281 ? -8.794 3.168 26.806 1.000 21.162 281 ILE A O 1
ATOM 2045 N N . GLY A 1 282 ? -9.679 4.762 28.113 1.000 23.809 282 GLY A N 1
ATOM 2046 C CA . GLY A 1 282 ? -10.930 4.024 28.259 1.000 23.086 282 GLY A CA 1
ATOM 2047 C C . GLY A 1 282 ? -11.710 3.929 26.945 1.000 22.220 282 GLY A C 1
ATOM 2048 O O . GLY A 1 282 ? -12.149 2.867 26.548 1.000 23.866 282 GLY A O 1
ATOM 2049 N N . MET A 1 283 ? -11.848 5.059 26.257 1.000 22.202 283 MET A N 1
ATOM 2050 C CA . MET A 1 283 ? -12.514 5.137 24.966 1.000 23.051 283 MET A CA 1
ATOM 2051 C C . MET A 1 283 ? -11.827 4.313 23.868 1.000 25.056 283 MET A C 1
ATOM 2052 O O . MET A 1 283 ? -12.442 4.058 22.822 1.000 31.118 283 MET A O 1
ATOM 2057 N N . ALA A 1 284 ? -10.552 3.934 24.051 1.000 24.441 284 ALA A N 1
ATOM 2058 C CA . ALA A 1 284 ? -9.873 3.035 23.122 1.000 23.994 284 ALA A CA 1
ATOM 2059 C C . ALA A 1 284 ? -9.995 1.590 23.585 1.000 23.987 284 ALA A C 1
ATOM 2060 O O . ALA A 1 284 ? -9.434 0.685 22.975 1.000 24.411 284 ALA A O 1
ATOM 2062 N N . GLY A 1 285 ? -10.713 1.383 24.700 1.000 27.218 285 GLY A N 1
ATOM 2063 C CA . GLY A 1 285 ? -11.143 0.065 25.132 1.000 24.956 285 GLY A CA 1
ATOM 2064 C C . GLY A 1 285 ? -10.271 -0.531 26.230 1.000 23.713 285 GLY A C 1
ATOM 2065 O O . GLY A 1 285 ? -10.326 -1.732 26.472 1.000 24.176 285 GLY A O 1
ATOM 2066 N N . GLY A 1 286 ? -9.470 0.293 26.908 1.000 21.811 286 GLY A N 1
ATOM 2067 C CA . GLY A 1 286 ? -8.650 -0.188 28.011 1.000 23.670 286 GLY A CA 1
ATOM 2068 C C . GLY A 1 286 ? -9.292 0.062 29.379 1.000 23.997 286 GLY A C 1
ATOM 2069 O O . GLY A 1 286 ? -10.170 0.892 29.517 1.000 27.197 286 GLY A O 1
ATOM 2070 N N . LYS A 1 287 ? -8.844 -0.661 30.400 1.000 27.381 287 LYS A N 1
ATOM 2071 C CA . LYS A 1 287 ? -9.222 -0.369 31.782 1.000 29.344 287 LYS A CA 1
ATOM 2072 C C . LYS A 1 287 ? -8.074 0.380 32.456 1.000 28.501 287 LYS A C 1
ATOM 2073 O O . LYS A 1 287 ? -6.934 -0.055 32.438 1.000 27.789 287 LYS A O 1
ATOM 2079 N N . VAL A 1 288 ? -8.391 1.549 33.007 1.000 29.929 288 VAL A N 1
ATOM 2080 C CA . VAL A 1 288 ? -7.415 2.508 33.467 1.000 28.981 288 VAL A CA 1
ATOM 2081 C C . VAL A 1 288 ? -7.271 2.372 34.974 1.000 31.028 288 VAL A C 1
ATOM 2082 O O . VAL A 1 288 ? -8.264 2.279 35.704 1.000 26.622 288 VAL A O 1
ATOM 2086 N N . VAL A 1 289 ? -6.019 2.396 35.438 1.000 32.208 289 VAL A N 1
ATOM 2087 C CA . VAL A 1 289 ? -5.747 2.681 36.842 1.000 35.503 289 VAL A CA 1
ATOM 2088 C C . VAL A 1 289 ? -4.912 3.959 36.924 1.000 36.731 289 VAL A C 1
ATOM 2089 O O . VAL A 1 289 ? -3.819 4.027 36.358 1.000 33.839 289 VAL A O 1
ATOM 2093 N N . VAL A 1 290 ? -5.455 4.986 37.590 1.000 35.286 290 VAL A N 1
ATOM 2094 C CA . VAL A 1 290 ? -4.738 6.228 37.847 1.000 35.487 290 VAL A CA 1
ATOM 2095 C C . VAL A 1 290 ? -3.866 5.979 39.072 1.000 38.636 290 VAL A C 1
ATOM 2096 O O . VAL A 1 290 ? -4.381 5.651 40.142 1.000 37.501 290 VAL A O 1
ATOM 2100 N N . ALA A 1 291 ? -2.548 6.094 38.903 1.000 35.577 291 ALA A N 1
ATOM 2101 C CA . ALA A 1 291 ? -1.643 5.873 40.018 1.000 36.503 291 ALA A CA 1
ATOM 2102 C C . ALA A 1 291 ? -0.711 7.074 40.128 1.000 35.983 291 ALA A C 1
ATOM 2103 O O . ALA A 1 291 ? -0.785 8.031 39.355 1.000 49.011 291 ALA A O 1
ATOM 2105 N N . ASN A 1 292 ? 0.117 7.051 41.156 1.000 29.565 292 ASN A N 1
ATOM 2106 C CA . ASN A 1 292 ? 1.230 7.965 41.272 1.000 27.744 292 ASN A CA 1
ATOM 2107 C C . ASN A 1 292 ? 2.444 7.112 41.596 1.000 24.417 292 ASN A C 1
ATOM 2108 O O . ASN A 1 292 ? 2.302 6.043 42.173 1.000 20.060 292 ASN A O 1
ATOM 2113 N N . ALA A 1 293 ? 3.620 7.563 41.159 1.000 24.785 293 ALA A N 1
ATOM 2114 C CA . ALA A 1 293 ? 4.856 6.980 41.654 1.000 24.572 293 ALA A CA 1
ATOM 2115 C C . ALA A 1 293 ? 4.871 7.096 43.179 1.000 23.784 293 ALA A C 1
ATOM 2116 O O . ALA A 1 293 ? 4.294 8.018 43.749 1.000 24.289 293 ALA A O 1
ATOM 2118 N N . THR A 1 294 ? 5.493 6.120 43.838 1.000 25.399 294 THR A N 1
ATOM 2119 C CA . THR A 1 294 ? 5.614 6.135 45.281 1.000 24.484 294 THR A CA 1
ATOM 2120 C C . THR A 1 294 ? 7.058 5.820 45.634 1.000 23.358 294 THR A C 1
ATOM 2121 O O . THR A 1 294 ? 7.644 4.902 45.076 1.000 22.497 294 THR A O 1
ATOM 2125 N N . ASP A 1 295 ? 7.609 6.606 46.570 1.000 26.918 295 ASP A N 1
ATOM 2126 C CA . ASP A 1 295 ? 8.880 6.306 47.213 1.000 28.004 295 ASP A CA 1
ATOM 2127 C C . ASP A 1 295 ? 8.674 5.317 48.358 1.000 26.508 295 ASP A C 1
ATOM 2128 O O . ASP A 1 295 ? 9.634 4.992 49.032 1.000 27.895 295 ASP A O 1
ATOM 2133 N N . ILE A 1 296 ? 7.441 4.855 48.607 1.000 26.520 296 ILE A N 1
ATOM 2134 C CA . ILE A 1 296 ? 7.174 3.943 49.708 1.000 27.685 296 ILE A CA 1
ATOM 2135 C C . ILE A 1 296 ? 7.249 2.504 49.217 1.000 24.976 296 ILE A C 1
ATOM 2136 O O . ILE A 1 296 ? 6.396 2.067 48.450 1.000 25.564 296 ILE A O 1
ATOM 2141 N N . GLY A 1 297 ? 8.261 1.769 49.699 1.000 24.411 297 GLY A N 1
ATOM 2142 C CA . GLY A 1 297 ? 8.412 0.359 49.403 1.000 25.567 297 GLY A CA 1
ATOM 2143 C C . GLY A 1 297 ? 7.628 -0.520 50.373 1.000 25.105 297 GLY A C 1
ATOM 2144 O O . GLY A 1 297 ? 6.490 -0.221 50.724 1.000 24.134 297 GLY A O 1
ATOM 2145 N N . VAL A 1 298 ? 8.237 -1.636 50.783 1.000 25.585 298 VAL A N 1
ATOM 2146 C CA . VAL A 1 298 ? 7.560 -2.533 51.698 1.000 26.867 298 VAL A CA 1
ATOM 2147 C C . VAL A 1 298 ? 7.446 -1.823 53.049 1.000 26.193 298 VAL A C 1
ATOM 2148 O O . VAL A 1 298 ? 8.344 -1.111 53.454 1.000 29.489 298 VAL A O 1
ATOM 2152 N N . ARG A 1 299 ? 6.309 -1.965 53.727 1.000 27.652 299 ARG A N 1
ATOM 2153 C CA . ARG A 1 299 ? 6.006 -1.159 54.891 1.000 30.444 299 ARG A CA 1
ATOM 2154 C C . ARG A 1 299 ? 5.096 -1.929 55.842 1.000 32.231 299 ARG A C 1
ATOM 2155 O O . ARG A 1 299 ? 4.111 -2.519 55.413 1.000 27.091 299 ARG A O 1
ATOM 2163 N N . VAL A 1 300 ? 5.369 -1.805 57.142 1.000 29.689 300 VAL A N 1
ATOM 2164 C CA . VAL A 1 300 ? 4.427 -2.190 58.171 1.000 31.914 300 VAL A CA 1
ATOM 2165 C C . VAL A 1 300 ? 3.409 -1.061 58.307 1.000 30.862 300 VAL A C 1
ATOM 2166 O O . VAL A 1 300 ? 3.766 0.034 58.705 1.000 30.846 300 VAL A O 1
ATOM 2170 N N . GLU A 1 301 ? 2.150 -1.336 57.951 1.000 28.523 301 GLU A N 1
ATOM 2171 C CA . GLU A 1 301 ? 1.084 -0.362 58.052 1.000 29.043 301 GLU A CA 1
ATOM 2172 C C . GLU A 1 301 ? 0.417 -0.419 59.433 1.000 29.680 301 GLU A C 1
ATOM 2173 O O . GLU A 1 301 ? -0.176 0.572 59.861 1.000 27.528 301 GLU A O 1
ATOM 2179 N N . CYS A 1 302 ? 0.474 -1.586 60.087 1.000 31.618 302 CYS A N 1
ATOM 2180 C CA . CYS A 1 302 ? -0.246 -1.862 61.318 1.000 38.910 302 CYS A CA 1
ATOM 2181 C C . CYS A 1 302 ? 0.505 -2.940 62.104 1.000 36.892 302 CYS A C 1
ATOM 2182 O O . CYS A 1 302 ? 0.964 -3.928 61.530 1.000 40.353 302 CYS A O 1
ATOM 2185 N N . GLN A 1 303 ? 0.680 -2.711 63.411 1.000 36.208 303 GLN A N 1
ATOM 2186 C CA . GLN A 1 303 ? 1.300 -3.666 64.321 1.000 35.827 303 GLN A CA 1
ATOM 2187 C C . GLN A 1 303 ? 0.631 -3.505 65.684 1.000 37.817 303 GLN A C 1
ATOM 2188 O O . GLN A 1 303 ? 1.153 -2.817 66.561 1.000 39.713 303 GLN A O 1
ATOM 2194 N N . LEU A 1 304 ? -0.530 -4.142 65.850 1.000 40.892 304 LEU A N 1
ATOM 2195 C CA . LEU A 1 304 ? -1.341 -3.915 67.035 1.000 46.170 304 LEU A CA 1
ATOM 2196 C C . LEU A 1 304 ? -0.738 -4.606 68.267 1.000 47.893 304 LEU A C 1
ATOM 2197 O O . LEU A 1 304 ? -0.346 -5.777 68.239 1.000 43.711 304 LEU A O 1
ATOM 2202 N N . VAL A 1 305 ? -0.648 -3.837 69.361 1.000 54.150 305 VAL A N 1
ATOM 2203 C CA . VAL A 1 305 ? -0.434 -4.390 70.692 1.000 59.936 305 VAL A CA 1
ATOM 2204 C C . VAL A 1 305 ? -1.773 -4.951 71.176 1.000 69.715 305 VAL A C 1
ATOM 2205 O O . VAL A 1 305 ? -2.741 -4.192 71.312 1.000 67.449 305 VAL A O 1
ATOM 2209 N N . PRO A 1 306 ? -1.870 -6.273 71.474 1.000 76.544 306 PRO A N 1
ATOM 2210 C CA . PRO A 1 306 ? -3.116 -6.862 71.983 1.000 88.535 306 PRO A CA 1
ATOM 2211 C C . PRO A 1 306 ? -3.607 -6.244 73.306 1.000 87.245 306 PRO A C 1
ATOM 2212 O O . PRO A 1 306 ? -2.800 -6.130 74.217 1.000 83.101 306 PRO A O 1
ATOM 2216 N N . MET B 1 1 ? -2.445 8.149 -31.471 1.000 71.825 1 MET B N 1
ATOM 2217 C CA . MET B 1 1 ? -2.669 8.253 -30.000 1.000 67.796 1 MET B CA 1
ATOM 2218 C C . MET B 1 1 ? -1.619 7.383 -29.305 1.000 59.638 1 MET B C 1
ATOM 2219 O O . MET B 1 1 ? -1.544 6.180 -29.543 1.000 65.092 1 MET B O 1
ATOM 2224 N N . ILE B 1 2 ? -0.777 8.019 -28.485 1.000 48.545 2 ILE B N 1
ATOM 2225 C CA . ILE B 1 2 ? 0.247 7.328 -27.721 1.000 49.193 2 ILE B CA 1
ATOM 2226 C C . ILE B 1 2 ? -0.195 7.185 -26.263 1.000 47.676 2 ILE B C 1
ATOM 2227 O O . ILE B 1 2 ? -0.531 8.177 -25.621 1.000 47.522 2 ILE B O 1
ATOM 2232 N N . THR B 1 3 ? -0.224 5.945 -25.752 1.000 42.537 3 THR B N 1
ATOM 2233 C CA . THR B 1 3 ? -0.413 5.733 -24.325 1.000 39.779 3 THR B CA 1
ATOM 2234 C C . THR B 1 3 ? 0.819 5.049 -23.728 1.000 40.456 3 THR B C 1
ATOM 2235 O O . THR B 1 3 ? 1.288 4.018 -24.220 1.000 39.489 3 THR B O 1
ATOM 2239 N N . CYS B 1 4 ? 1.372 5.709 -22.703 1.000 35.688 4 CYS B N 1
ATOM 2240 C CA . CYS B 1 4 ? 2.428 5.170 -21.875 1.000 35.247 4 CYS B CA 1
ATOM 2241 C C . CYS B 1 4 ? 1.930 5.053 -20.435 1.000 34.992 4 CYS B C 1
ATOM 2242 O O . CYS B 1 4 ? 1.101 5.848 -20.008 1.000 31.834 4 CYS B O 1
ATOM 2245 N N . SER B 1 5 ? 2.469 4.072 -19.697 1.000 31.902 5 SER B N 1
ATOM 2246 C CA . SER B 1 5 ? 2.118 3.886 -18.304 1.000 30.712 5 SER B CA 1
ATOM 2247 C C . SER B 1 5 ? 3.369 3.675 -17.461 1.000 29.943 5 SER B C 1
ATOM 2248 O O . SER B 1 5 ? 4.426 3.324 -17.987 1.000 26.057 5 SER B O 1
ATOM 2251 N N . ALA B 1 6 ? 3.210 3.881 -16.144 1.000 29.633 6 ALA B N 1
ATOM 2252 C CA . ALA B 1 6 ? 4.255 3.571 -15.182 1.000 31.794 6 ALA B CA 1
ATOM 2253 C C . ALA B 1 6 ? 3.628 3.050 -13.900 1.000 30.767 6 ALA B C 1
ATOM 2254 O O . ALA B 1 6 ? 2.554 3.500 -13.504 1.000 32.971 6 ALA B O 1
ATOM 2256 N N . PRO B 1 7 ? 4.319 2.123 -13.200 1.000 26.899 7 PRO B N 1
ATOM 2257 C CA . PRO B 1 7 ? 3.770 1.509 -12.001 1.000 26.779 7 PRO B CA 1
ATOM 2258 C C . PRO B 1 7 ? 3.968 2.359 -10.747 1.000 27.445 7 PRO B C 1
ATOM 2259 O O . PRO B 1 7 ? 4.851 3.216 -10.695 1.000 28.298 7 PRO B O 1
ATOM 2263 N N . GLY B 1 8 ? 3.133 2.094 -9.737 1.000 27.618 8 GLY B N 1
ATOM 2264 C CA . GLY B 1 8 ? 3.376 2.573 -8.386 1.000 26.175 8 GLY B CA 1
ATOM 2265 C C . GLY B 1 8 ? 4.387 1.652 -7.715 1.000 25.538 8 GLY B C 1
ATOM 2266 O O . GLY B 1 8 ? 4.904 0.732 -8.357 1.000 22.903 8 GLY B O 1
ATOM 2267 N N . LYS B 1 9 ? 4.676 1.897 -6.430 1.000 26.758 9 LYS B N 1
ATOM 2268 C CA . LYS B 1 9 ? 5.673 1.085 -5.748 1.000 27.986 9 LYS B CA 1
ATOM 2269 C C . LYS B 1 9 ? 5.451 1.101 -4.242 1.000 25.890 9 LYS B C 1
ATOM 2270 O O . LYS B 1 9 ? 4.789 1.998 -3.706 1.000 25.046 9 LYS B O 1
ATOM 2276 N N . VAL B 1 10 ? 6.038 0.078 -3.606 1.000 24.030 10 VAL B N 1
ATOM 2277 C CA . VAL B 1 10 ? 6.121 -0.049 -2.154 1.000 25.139 10 VAL B CA 1
ATOM 2278 C C . VAL B 1 10 ? 7.600 -0.149 -1.740 1.000 22.982 10 VAL B C 1
ATOM 2279 O O . VAL B 1 10 ? 8.462 -0.466 -2.562 1.000 21.610 10 VAL B O 1
ATOM 2283 N N . TYR B 1 11 ? 7.864 0.173 -0.471 1.000 22.203 11 TYR B N 1
ATOM 2284 C CA . TYR B 1 11 ? 9.112 -0.169 0.181 1.000 23.064 11 TYR B CA 1
ATOM 2285 C C . TYR B 1 11 ? 8.957 -1.499 0.905 1.000 26.232 11 TYR B C 1
ATOM 2286 O O . TYR B 1 11 ? 8.090 -1.622 1.786 1.000 30.178 11 TYR B O 1
ATOM 2295 N N . LEU B 1 12 ? 9.806 -2.479 0.566 1.000 22.057 12 LEU B N 1
ATOM 2296 C CA . LEU B 1 12 ? 9.937 -3.636 1.432 1.000 23.178 12 LEU B CA 1
ATOM 2297 C C . LEU B 1 12 ? 10.685 -3.208 2.687 1.000 22.177 12 LEU B C 1
ATOM 2298 O O . LEU B 1 12 ? 10.293 -3.579 3.785 1.000 20.695 12 LEU B O 1
ATOM 2303 N N . PHE B 1 13 ? 11.789 -2.464 2.512 1.000 21.408 13 PHE B N 1
ATOM 2304 C CA . PHE B 1 13 ? 12.565 -1.955 3.633 1.000 23.079 13 PHE B CA 1
ATOM 2305 C C . PHE B 1 13 ? 13.182 -0.617 3.269 1.000 21.611 13 PHE B C 1
ATOM 2306 O O . PHE B 1 13 ? 13.555 -0.412 2.126 1.000 20.666 13 PHE B O 1
ATOM 2314 N N . GLY B 1 14 ? 13.303 0.286 4.248 1.000 23.712 14 GLY B N 1
ATOM 2315 C CA . GLY B 1 14 ? 14.304 1.331 4.126 1.000 22.833 14 GLY B CA 1
ATOM 2316 C C . GLY B 1 14 ? 13.750 2.742 4.057 1.000 21.566 14 GLY B C 1
ATOM 2317 O O . GLY B 1 14 ? 14.548 3.666 4.077 1.000 23.492 14 GLY B O 1
ATOM 2318 N N . GLU B 1 15 ? 12.419 2.919 3.991 1.000 21.443 15 GLU B N 1
ATOM 2319 C CA . GLU B 1 15 ? 11.867 4.270 3.997 1.000 22.469 15 GLU B CA 1
ATOM 2320 C C . GLU B 1 15 ? 12.401 5.013 5.211 1.000 20.798 15 GLU B C 1
ATOM 2321 O O . GLU B 1 15 ? 12.599 4.390 6.247 1.000 22.091 15 GLU B O 1
ATOM 2327 N N . HIS B 1 16 ? 12.554 6.343 5.076 1.000 23.369 16 HIS B N 1
ATOM 2328 C CA . HIS B 1 16 ? 12.955 7.241 6.157 1.000 25.750 16 HIS B CA 1
ATOM 2329 C C . HIS B 1 16 ? 14.464 7.222 6.413 1.000 25.168 16 HIS B C 1
ATOM 2330 O O . HIS B 1 16 ? 14.961 8.158 7.028 1.000 26.317 16 HIS B O 1
ATOM 2337 N N . ALA B 1 17 ? 15.186 6.199 5.934 1.000 27.059 17 ALA B N 1
ATOM 2338 C CA . ALA B 1 17 ? 16.580 6.012 6.318 1.000 30.148 17 ALA B CA 1
ATOM 2339 C C . ALA B 1 17 ? 17.534 6.234 5.146 1.000 30.308 17 ALA B C 1
ATOM 2340 O O . ALA B 1 17 ? 18.745 6.365 5.373 1.000 29.580 17 ALA B O 1
ATOM 2342 N N . VAL B 1 18 ? 16.994 6.336 3.924 1.000 30.322 18 VAL B N 1
ATOM 2343 C CA . VAL B 1 18 ? 17.811 6.556 2.739 1.000 31.981 18 VAL B CA 1
ATOM 2344 C C . VAL B 1 18 ? 18.471 7.931 2.826 1.000 33.552 18 VAL B C 1
ATOM 2345 O O . VAL B 1 18 ? 19.633 8.066 2.464 1.000 33.829 18 VAL B O 1
ATOM 2349 N N . VAL B 1 19 ? 17.740 8.937 3.320 1.000 34.248 19 VAL B N 1
ATOM 2350 C CA . VAL B 1 19 ? 18.268 10.285 3.431 1.000 37.120 19 VAL B CA 1
ATOM 2351 C C . VAL B 1 19 ? 19.443 10.313 4.416 1.000 36.458 19 VAL B C 1
ATOM 2352 O O . VAL B 1 19 ? 20.188 11.287 4.447 1.000 37.790 19 VAL B O 1
ATOM 2356 N N . TYR B 1 20 ? 19.629 9.240 5.197 1.000 36.265 20 TYR B N 1
ATOM 2357 C CA . TYR B 1 20 ? 20.698 9.182 6.192 1.000 34.888 20 TYR B CA 1
ATOM 2358 C C . TYR B 1 20 ? 21.855 8.338 5.689 1.000 34.063 20 TYR B C 1
ATOM 2359 O O . TYR B 1 20 ? 22.693 7.937 6.488 1.000 37.610 20 TYR B O 1
ATOM 2368 N N . GLY B 1 21 ? 21.863 8.056 4.374 1.000 34.498 21 GLY B N 1
ATOM 2369 C CA . GLY B 1 21 ? 22.883 7.237 3.741 1.000 32.699 21 GLY B CA 1
ATOM 2370 C C . GLY B 1 21 ? 22.648 5.730 3.880 1.000 33.750 21 GLY B C 1
ATOM 2371 O O . GLY B 1 21 ? 23.591 4.961 3.794 1.000 32.367 21 GLY B O 1
ATOM 2372 N N . GLU B 1 22 ? 21.406 5.284 4.124 1.000 31.308 22 GLU B N 1
ATOM 2373 C CA . GLU B 1 22 ? 21.166 3.855 4.285 1.000 30.528 22 GLU B CA 1
ATOM 2374 C C . GLU B 1 22 ? 20.530 3.270 3.018 1.000 28.372 22 GLU B C 1
ATOM 2375 O O . GLU B 1 22 ? 19.822 3.965 2.280 1.000 24.147 22 GLU B O 1
ATOM 2381 N N . PRO B 1 23 ? 20.737 1.952 2.762 1.000 25.127 23 PRO B N 1
ATOM 2382 C CA . PRO B 1 23 ? 20.150 1.269 1.624 1.000 26.466 23 PRO B CA 1
ATOM 2383 C C . PRO B 1 23 ? 18.674 0.949 1.881 1.000 25.545 23 PRO B C 1
ATOM 2384 O O . PRO B 1 23 ? 18.208 0.941 3.024 1.000 24.848 23 PRO B O 1
ATOM 2388 N N . ALA B 1 24 ? 17.966 0.685 0.785 1.000 23.762 24 ALA B N 1
ATOM 2389 C CA . ALA B 1 24 ? 16.555 0.366 0.817 1.000 24.231 24 ALA B CA 1
ATOM 2390 C C . ALA B 1 24 ? 16.251 -0.651 -0.275 1.000 24.280 24 ALA B C 1
ATOM 2391 O O . ALA B 1 24 ? 17.027 -0.830 -1.211 1.000 20.727 24 ALA B O 1
ATOM 2393 N N . ILE B 1 25 ? 15.107 -1.318 -0.142 1.000 24.443 25 ILE B N 1
ATOM 2394 C CA . ILE B 1 25 ? 14.608 -2.200 -1.183 1.000 23.830 25 ILE B CA 1
ATOM 2395 C C . ILE B 1 25 ? 13.154 -1.837 -1.457 1.000 24.385 25 ILE B C 1
ATOM 2396 O O . ILE B 1 25 ? 12.309 -1.909 -0.557 1.000 21.436 25 ILE B O 1
ATOM 2401 N N . CYS B 1 26 ? 12.899 -1.493 -2.726 1.000 25.992 26 CYS B N 1
ATOM 2402 C CA . CYS B 1 26 ? 11.590 -1.090 -3.210 1.000 26.394 26 CYS B CA 1
ATOM 2403 C C . CYS B 1 26 ? 11.116 -2.094 -4.242 1.000 24.978 26 CYS B C 1
ATOM 2404 O O . CYS B 1 26 ? 11.932 -2.763 -4.866 1.000 28.186 26 CYS B O 1
ATOM 2407 N N . CYS B 1 27 ? 9.794 -2.150 -4.420 1.000 23.417 27 CYS B N 1
ATOM 2408 C CA . CYS B 1 27 ? 9.160 -3.072 -5.343 1.000 23.767 27 CYS B CA 1
ATOM 2409 C C . CYS B 1 27 ? 8.021 -2.364 -6.066 1.000 25.100 27 CYS B C 1
ATOM 2410 O O . CYS B 1 27 ? 7.076 -1.902 -5.430 1.000 26.045 27 CYS B O 1
ATOM 2413 N N . ALA B 1 28 ? 8.128 -2.299 -7.403 1.000 22.882 28 ALA B N 1
ATOM 2414 C CA . ALA B 1 28 ? 7.055 -1.822 -8.255 1.000 22.704 28 ALA B CA 1
ATOM 2415 C C . ALA B 1 28 ? 5.873 -2.786 -8.204 1.000 22.865 28 ALA B C 1
ATOM 2416 O O . ALA B 1 28 ? 6.076 -3.999 -8.234 1.000 23.597 28 ALA B O 1
ATOM 2418 N N . VAL B 1 29 ? 4.659 -2.226 -8.157 1.000 20.640 29 VAL B N 1
ATOM 2419 C CA . VAL B 1 29 ? 3.430 -3.014 -8.105 1.000 23.469 29 VAL B CA 1
ATOM 2420 C C . VAL B 1 29 ? 2.530 -2.646 -9.302 1.000 24.061 29 VAL B C 1
ATOM 2421 O O . VAL B 1 29 ? 2.637 -1.556 -9.857 1.000 21.881 29 VAL B O 1
ATOM 2425 N N . ASP B 1 30 ? 1.612 -3.540 -9.675 1.000 27.187 30 ASP B N 1
ATOM 2426 C CA . ASP B 1 30 ? 0.851 -3.402 -10.918 1.000 33.279 30 ASP B CA 1
ATOM 2427 C C . ASP B 1 30 ? -0.384 -2.501 -10.767 1.000 33.529 30 ASP B C 1
ATOM 2428 O O . ASP B 1 30 ? -1.426 -2.784 -11.345 1.000 33.312 30 ASP B O 1
ATOM 2433 N N . ILE B 1 31 ? -0.258 -1.399 -10.019 1.000 34.195 31 ILE B N 1
ATOM 2434 C CA . ILE B 1 31 ? -1.209 -0.301 -10.069 1.000 33.213 31 ILE B CA 1
ATOM 2435 C C . ILE B 1 31 ? -0.503 0.824 -10.806 1.000 32.715 31 ILE B C 1
ATOM 2436 O O . ILE B 1 31 ? 0.584 1.252 -10.390 1.000 28.024 31 ILE B O 1
ATOM 2441 N N . ARG B 1 32 ? -1.118 1.273 -11.909 1.000 29.467 32 ARG B N 1
ATOM 2442 C CA . ARG B 1 32 ? -0.383 2.036 -12.895 1.000 30.864 32 ARG B CA 1
ATOM 2443 C C . ARG B 1 32 ? -1.102 3.342 -13.213 1.000 32.594 32 ARG B C 1
ATOM 2444 O O . ARG B 1 32 ? -2.316 3.456 -13.064 1.000 34.090 32 ARG B O 1
ATOM 2452 N N . THR B 1 33 ? -0.305 4.317 -13.653 1.000 31.928 33 THR B N 1
ATOM 2453 C CA . THR B 1 33 ? -0.800 5.571 -14.179 1.000 35.464 33 THR B CA 1
ATOM 2454 C C . THR B 1 33 ? -0.584 5.596 -15.696 1.000 34.292 33 THR B C 1
ATOM 2455 O O . THR B 1 33 ? 0.534 5.383 -16.152 1.000 34.016 33 THR B O 1
ATOM 2459 N N . ARG B 1 34 ? -1.662 5.850 -16.457 1.000 34.978 34 ARG B N 1
ATOM 2460 C CA . ARG B 1 34 ? -1.632 5.915 -17.919 1.000 37.710 34 ARG B CA 1
ATOM 2461 C C . ARG B 1 34 ? -1.688 7.381 -18.358 1.000 39.287 34 ARG B C 1
ATOM 2462 O O . ARG B 1 34 ? -2.525 8.140 -17.864 1.000 37.902 34 ARG B O 1
ATOM 2470 N N . VAL B 1 35 ? -0.757 7.772 -19.241 1.000 38.258 35 VAL B N 1
ATOM 2471 C CA . VAL B 1 35 ? -0.749 9.091 -19.852 1.000 44.189 35 VAL B CA 1
ATOM 2472 C C . VAL B 1 35 ? -0.880 8.905 -21.367 1.000 47.186 35 VAL B C 1
ATOM 2473 O O . VAL B 1 35 ? -0.061 8.219 -21.976 1.000 40.733 35 VAL B O 1
ATOM 2477 N N . THR B 1 36 ? -1.928 9.511 -21.949 1.000 50.278 36 THR B N 1
ATOM 2478 C CA . THR B 1 36 ? -2.233 9.412 -23.371 1.000 47.672 36 THR B CA 1
ATOM 2479 C C . THR B 1 36 ? -1.993 10.770 -24.039 1.000 50.324 36 THR B C 1
ATOM 2480 O O . THR B 1 36 ? -2.442 11.798 -23.535 1.000 46.395 36 THR B O 1
ATOM 2484 N N . VAL B 1 37 ? -1.266 10.776 -25.165 1.000 52.182 37 VAL B N 1
ATOM 2485 C CA . VAL B 1 37 ? -0.976 12.013 -25.877 1.000 50.056 37 VAL B CA 1
ATOM 2486 C C . VAL B 1 37 ? -1.361 11.868 -27.353 1.000 55.071 37 VAL B C 1
ATOM 2487 O O . VAL B 1 37 ? -1.353 10.764 -27.894 1.000 44.971 37 VAL B O 1
ATOM 2491 N N . SER B 1 38 ? -1.721 13.011 -27.956 1.000 61.455 38 SER B N 1
ATOM 2492 C CA . SER B 1 38 ? -2.054 13.161 -29.367 1.000 60.664 38 SER B CA 1
ATOM 2493 C C . SER B 1 38 ? -1.675 14.580 -29.809 1.000 63.626 38 SER B C 1
ATOM 2494 O O . SER B 1 38 ? -1.945 15.533 -29.077 1.000 57.198 38 SER B O 1
ATOM 2497 N N . PRO B 1 39 ? -1.044 14.779 -30.993 1.000 67.178 39 PRO B N 1
ATOM 2498 C CA . PRO B 1 39 ? -0.580 16.112 -31.392 1.000 62.747 39 PRO B CA 1
ATOM 2499 C C . PRO B 1 39 ? -1.733 17.111 -31.449 1.000 61.927 39 PRO B C 1
ATOM 2500 O O . PRO B 1 39 ? -2.882 16.729 -31.690 1.000 51.094 39 PRO B O 1
ATOM 2504 N N . ALA B 1 40 ? -1.411 18.379 -31.156 1.000 74.631 40 ALA B N 1
ATOM 2505 C CA . ALA B 1 40 ? -2.378 19.468 -31.219 1.000 78.421 40 ALA B CA 1
ATOM 2506 C C . ALA B 1 40 ? -1.662 20.809 -31.378 1.000 76.251 40 ALA B C 1
ATOM 2507 O O . ALA B 1 40 ? -0.435 20.892 -31.316 1.000 67.793 40 ALA B O 1
ATOM 2509 N N . ASP B 1 41 ? -2.471 21.851 -31.613 1.000 84.070 41 ASP B N 1
ATOM 2510 C CA . ASP B 1 41 ? -2.017 23.235 -31.676 1.000 83.766 41 ASP B CA 1
ATOM 2511 C C . ASP B 1 41 ? -2.188 23.913 -30.313 1.000 82.960 41 ASP B C 1
ATOM 2512 O O . ASP B 1 41 ? -1.720 25.032 -30.123 1.000 83.626 41 ASP B O 1
ATOM 2517 N N . THR B 1 42 ? -2.860 23.230 -29.376 1.000 82.988 42 THR B N 1
ATOM 2518 C CA . THR B 1 42 ? -3.134 23.755 -28.045 1.000 73.811 42 THR B CA 1
ATOM 2519 C C . THR B 1 42 ? -2.717 22.717 -26.992 1.000 71.171 42 THR B C 1
ATOM 2520 O O . THR B 1 42 ? -2.808 21.513 -27.229 1.000 63.491 42 THR B O 1
ATOM 2524 N N . ILE B 1 43 ? -2.244 23.196 -25.830 1.000 69.998 43 ILE B N 1
ATOM 2525 C CA . ILE B 1 43 ? -1.901 22.349 -24.693 1.000 65.200 43 ILE B CA 1
ATOM 2526 C C . ILE B 1 43 ? -3.129 22.146 -23.798 1.000 66.611 43 ILE B C 1
ATOM 2527 O O . ILE B 1 43 ? -3.731 23.095 -23.304 1.000 69.051 43 ILE B O 1
ATOM 2532 N N . THR B 1 44 ? -3.481 20.879 -23.581 1.000 62.545 44 THR B N 1
ATOM 2533 C CA . THR B 1 44 ? -4.575 20.491 -22.706 1.000 70.574 44 THR B CA 1
ATOM 2534 C C . THR B 1 44 ? -4.081 19.353 -21.816 1.000 68.392 44 THR B C 1
ATOM 2535 O O . THR B 1 44 ? -3.388 18.461 -22.290 1.000 71.906 44 THR B O 1
ATOM 2539 N N . ILE B 1 45 ? -4.433 19.410 -20.527 1.000 65.937 45 ILE B N 1
ATOM 2540 C CA . ILE B 1 45 ? -4.070 18.384 -19.562 1.000 61.525 45 ILE B CA 1
ATOM 2541 C C . ILE B 1 45 ? -5.332 18.003 -18.801 1.000 56.776 45 ILE B C 1
ATOM 2542 O O . ILE B 1 45 ? -5.805 18.772 -17.973 1.000 64.478 45 ILE B O 1
ATOM 2547 N N . SER B 1 46 ? -5.878 16.818 -19.081 1.000 59.777 46 SER B N 1
ATOM 2548 C CA . SER B 1 46 ? -7.135 16.403 -18.469 1.000 59.879 46 SER B CA 1
ATOM 2549 C C . SER B 1 46 ? -6.846 15.317 -17.439 1.000 65.864 46 SER B C 1
ATOM 2550 O O . SER B 1 46 ? -6.045 14.428 -17.720 1.000 62.551 46 SER B O 1
ATOM 2553 N N . SER B 1 47 ? -7.486 15.412 -16.262 1.000 61.527 47 SER B N 1
ATOM 2554 C CA . SER B 1 47 ? -7.289 14.455 -15.185 1.000 57.390 47 SER B CA 1
ATOM 2555 C C . SER B 1 47 ? -8.593 14.266 -14.426 1.000 54.925 47 SER B C 1
ATOM 2556 O O . SER B 1 47 ? -9.612 14.827 -14.813 1.000 52.627 47 SER B O 1
ATOM 2559 N N . SER B 1 48 ? -8.521 13.494 -13.332 1.000 61.491 48 SER B N 1
ATOM 2560 C CA . SER B 1 48 ? -9.600 13.382 -12.360 1.000 62.872 48 SER B CA 1
ATOM 2561 C C . SER B 1 48 ? -9.942 14.747 -11.775 1.000 69.969 48 SER B C 1
ATOM 2562 O O . SER B 1 48 ? -11.083 14.954 -11.358 1.000 58.350 48 SER B O 1
ATOM 2565 N N . LEU B 1 49 ? -8.941 15.644 -11.750 1.000 69.237 49 LEU B N 1
ATOM 2566 C CA . LEU B 1 49 ? -9.108 17.005 -11.269 1.000 75.796 49 LEU B CA 1
ATOM 2567 C C . LEU B 1 49 ? -9.920 17.786 -12.301 1.000 77.476 49 LEU B C 1
ATOM 2568 O O . LEU B 1 49 ? -11.041 18.199 -12.018 1.000 79.003 49 LEU B O 1
ATOM 2573 N N . GLY B 1 50 ? -9.386 17.880 -13.522 1.000 79.051 50 GLY B N 1
ATOM 2574 C CA . GLY B 1 50 ? -10.066 18.568 -14.608 1.000 74.236 50 GLY B CA 1
ATOM 2575 C C . GLY B 1 50 ? -9.104 18.849 -15.756 1.000 72.107 50 GLY B C 1
ATOM 2576 O O . GLY B 1 50 ? -8.046 18.222 -15.849 1.000 72.310 50 GLY B O 1
ATOM 2577 N N . THR B 1 51 ? -9.478 19.799 -16.620 1.000 68.339 51 THR B N 1
ATOM 2578 C CA . THR B 1 51 ? -8.660 20.133 -17.778 1.000 65.670 51 THR B CA 1
ATOM 2579 C C . THR B 1 51 ? -8.033 21.502 -17.567 1.000 56.274 51 THR B C 1
ATOM 2580 O O . THR B 1 51 ? -8.721 22.456 -17.221 1.000 54.473 51 THR B O 1
ATOM 2584 N N . THR B 1 52 ? -6.712 21.568 -17.751 1.000 56.412 52 THR B N 1
ATOM 2585 C CA . THR B 1 52 ? -5.978 22.814 -17.635 1.000 54.368 52 THR B CA 1
ATOM 2586 C C . THR B 1 52 ? -5.018 22.906 -18.814 1.000 59.637 52 THR B C 1
ATOM 2587 O O . THR B 1 52 ? -4.671 21.887 -19.418 1.000 60.516 52 THR B O 1
ATOM 2591 N N . GLY B 1 53 ? -4.605 24.135 -19.143 1.000 56.301 53 GLY B N 1
ATOM 2592 C CA . GLY B 1 53 ? -3.344 24.335 -19.833 1.000 55.109 53 GLY B CA 1
ATOM 2593 C C . GLY B 1 53 ? -2.218 24.038 -18.851 1.000 58.046 53 GLY B C 1
ATOM 2594 O O . GLY B 1 53 ? -2.459 23.434 -17.800 1.000 51.276 53 GLY B O 1
ATOM 2595 N N . ILE B 1 54 ? -1.010 24.503 -19.183 1.000 57.782 54 ILE B N 1
ATOM 2596 C CA . ILE B 1 54 ? 0.083 24.462 -18.229 1.000 65.280 54 ILE B CA 1
ATOM 2597 C C . ILE B 1 54 ? -0.398 25.139 -16.944 1.000 67.248 54 ILE B C 1
ATOM 2598 O O . ILE B 1 54 ? -0.754 26.313 -16.954 1.000 67.602 54 ILE B O 1
ATOM 2603 N N . ASP B 1 55 ? -0.491 24.347 -15.867 1.000 65.728 55 ASP B N 1
ATOM 2604 C CA . ASP B 1 55 ? -0.964 24.809 -14.573 1.000 61.242 55 ASP B CA 1
ATOM 2605 C C . ASP B 1 55 ? -0.141 24.126 -13.476 1.000 66.522 55 ASP B C 1
ATOM 2606 O O . ASP B 1 55 ? -0.277 22.914 -13.233 1.000 67.134 55 ASP B O 1
ATOM 2611 N N . PHE B 1 56 ? 0.696 24.919 -12.793 1.000 56.489 56 PHE B N 1
ATOM 2612 C CA . PHE B 1 56 ? 1.594 24.382 -11.786 1.000 54.179 56 PHE B CA 1
ATOM 2613 C C . PHE B 1 56 ? 0.892 24.238 -10.432 1.000 53.086 56 PHE B C 1
ATOM 2614 O O . PHE B 1 56 ? 1.515 23.803 -9.468 1.000 60.999 56 PHE B O 1
ATOM 2622 N N . GLU B 1 57 ? -0.402 24.557 -10.355 1.000 51.118 57 GLU B N 1
ATOM 2623 C CA . GLU B 1 57 ? -1.169 24.360 -9.133 1.000 58.200 57 GLU B CA 1
ATOM 2624 C C . GLU B 1 57 ? -1.920 23.035 -9.186 1.000 61.849 57 GLU B C 1
ATOM 2625 O O . GLU B 1 57 ? -1.912 22.299 -8.202 1.000 59.395 57 GLU B O 1
ATOM 2631 N N . VAL B 1 58 ? -2.575 22.752 -10.325 1.000 72.492 58 VAL B N 1
ATOM 2632 C CA . VAL B 1 58 ? -3.413 21.566 -10.470 1.000 75.161 58 VAL B CA 1
ATOM 2633 C C . VAL B 1 58 ? -2.618 20.411 -11.093 1.000 60.536 58 VAL B C 1
ATOM 2634 O O . VAL B 1 58 ? -2.807 19.266 -10.710 1.000 62.978 58 VAL B O 1
ATOM 2638 N N . HIS B 1 59 ? -1.718 20.710 -12.031 1.000 56.856 59 HIS B N 1
ATOM 2639 C CA . HIS B 1 59 ? -1.002 19.679 -12.770 1.000 52.240 59 HIS B CA 1
ATOM 2640 C C . HIS B 1 59 ? 0.482 20.013 -12.789 1.000 46.620 59 HIS B C 1
ATOM 2641 O O . HIS B 1 59 ? 1.068 20.170 -13.857 1.000 41.787 59 HIS B O 1
ATOM 2648 N N . PRO B 1 60 ? 1.129 20.120 -11.609 1.000 45.170 60 PRO B N 1
ATOM 2649 C CA . PRO B 1 60 ? 2.510 20.602 -11.519 1.000 45.833 60 PRO B CA 1
ATOM 2650 C C . PRO B 1 60 ? 3.560 19.685 -12.141 1.000 41.428 60 PRO B C 1
ATOM 2651 O O . PRO B 1 60 ? 4.514 20.156 -12.767 1.000 42.611 60 PRO B O 1
ATOM 2655 N N . TYR B 1 61 ? 3.388 18.371 -11.964 1.000 44.522 61 TYR B N 1
ATOM 2656 C CA . TYR B 1 61 ? 4.383 17.413 -12.435 1.000 46.094 61 TYR B CA 1
ATOM 2657 C C . TYR B 1 61 ? 4.325 17.344 -13.960 1.000 40.303 61 TYR B C 1
ATOM 2658 O O . TYR B 1 61 ? 5.359 17.348 -14.626 1.000 42.441 61 TYR B O 1
ATOM 2667 N N . VAL B 1 62 ? 3.112 17.312 -14.515 1.000 41.273 62 VAL B N 1
ATOM 2668 C CA . VAL B 1 62 ? 2.952 17.261 -15.965 1.000 45.923 62 VAL B CA 1
ATOM 2669 C C . VAL B 1 62 ? 3.464 18.562 -16.588 1.000 44.703 62 VAL B C 1
ATOM 2670 O O . VAL B 1 62 ? 4.234 18.533 -17.551 1.000 39.608 62 VAL B O 1
ATOM 2674 N N . SER B 1 63 ? 3.051 19.701 -16.013 1.000 48.394 63 SER B N 1
ATOM 2675 C CA . SER B 1 63 ? 3.453 21.016 -16.494 1.000 44.686 63 SER B CA 1
ATOM 2676 C C . SER B 1 63 ? 4.969 21.123 -16.540 1.000 46.234 63 SER B C 1
ATOM 2677 O O . SER B 1 63 ? 5.501 21.665 -17.507 1.000 43.354 63 SER B O 1
ATOM 2680 N N . ALA B 1 64 ? 5.659 20.599 -15.516 1.000 44.521 64 ALA B N 1
ATOM 2681 C CA . ALA B 1 64 ? 7.116 20.666 -15.482 1.000 52.785 64 ALA B CA 1
ATOM 2682 C C . ALA B 1 64 ? 7.711 19.886 -16.652 1.000 54.472 64 ALA B C 1
ATOM 2683 O O . ALA B 1 64 ? 8.618 20.383 -17.323 1.000 52.913 64 ALA B O 1
ATOM 2685 N N . VAL B 1 65 ? 7.164 18.682 -16.896 1.000 61.932 65 VAL B N 1
ATOM 2686 C CA . VAL B 1 65 ? 7.656 17.788 -17.933 1.000 57.703 65 VAL B CA 1
ATOM 2687 C C . VAL B 1 65 ? 7.500 18.469 -19.293 1.000 51.529 65 VAL B C 1
ATOM 2688 O O . VAL B 1 65 ? 8.454 18.499 -20.068 1.000 49.779 65 VAL B O 1
ATOM 2692 N N . LEU B 1 66 ? 6.297 18.999 -19.569 1.000 46.941 66 LEU B N 1
ATOM 2693 C CA . LEU B 1 66 ? 5.989 19.631 -20.845 1.000 51.082 66 LEU B CA 1
ATOM 2694 C C . LEU B 1 66 ? 6.950 20.788 -21.108 1.000 54.855 66 LEU B C 1
ATOM 2695 O O . LEU B 1 66 ? 7.371 20.974 -22.243 1.000 56.216 66 LEU B O 1
ATOM 2700 N N . GLU B 1 67 ? 7.290 21.552 -20.056 1.000 60.682 67 GLU B N 1
ATOM 2701 C CA . GLU B 1 67 ? 8.205 22.675 -20.193 1.000 63.362 67 GLU B CA 1
ATOM 2702 C C . GLU B 1 67 ? 9.605 22.174 -20.527 1.000 63.073 67 GLU B C 1
ATOM 2703 O O . GLU B 1 67 ? 10.243 22.698 -21.437 1.000 69.345 67 GLU B O 1
ATOM 2709 N N . ARG B 1 68 ? 10.067 21.154 -19.797 1.000 57.410 68 ARG B N 1
ATOM 2710 C CA . ARG B 1 68 ? 11.396 20.597 -20.012 1.000 59.953 68 ARG B CA 1
ATOM 2711 C C . ARG B 1 68 ? 11.524 20.072 -21.439 1.000 61.430 68 ARG B C 1
ATOM 2712 O O . ARG B 1 68 ? 12.614 20.120 -22.007 1.000 64.408 68 ARG B O 1
ATOM 2720 N N . PHE B 1 69 ? 10.409 19.608 -22.031 1.000 54.887 69 PHE B N 1
ATOM 2721 C CA . PHE B 1 69 ? 10.418 19.148 -23.416 1.000 59.218 69 PHE B CA 1
ATOM 2722 C C . PHE B 1 69 ? 10.513 20.338 -24.371 1.000 64.653 69 PHE B C 1
ATOM 2723 O O . PHE B 1 69 ? 11.289 20.293 -25.316 1.000 67.201 69 PHE B O 1
ATOM 2731 N N . GLN B 1 70 ? 9.759 21.411 -24.098 1.000 67.428 70 GLN B N 1
ATOM 2732 C CA . GLN B 1 70 ? 9.848 22.656 -24.851 1.000 73.847 70 GLN B CA 1
ATOM 2733 C C . GLN B 1 70 ? 11.290 23.179 -24.878 1.000 67.850 70 GLN B C 1
ATOM 2734 O O . GLN B 1 70 ? 11.684 23.867 -25.816 1.000 62.040 70 GLN B O 1
ATOM 2740 N N . ASP B 1 71 ? 12.075 22.817 -23.859 1.000 70.196 71 ASP B N 1
ATOM 2741 C CA . ASP B 1 71 ? 13.466 23.215 -23.739 1.000 76.162 71 ASP B CA 1
ATOM 2742 C C . ASP B 1 71 ? 14.360 22.426 -24.702 1.000 77.358 71 ASP B C 1
ATOM 2743 O O . ASP B 1 71 ? 15.488 22.842 -24.942 1.000 83.070 71 ASP B O 1
ATOM 2748 N N . ILE B 1 72 ? 13.875 21.293 -25.243 1.000 81.032 72 ILE B N 1
ATOM 2749 C CA . ILE B 1 72 ? 14.667 20.455 -26.138 1.000 79.604 72 ILE B CA 1
ATOM 2750 C C . ILE B 1 72 ? 13.883 20.099 -27.411 1.000 75.105 72 ILE B C 1
ATOM 2751 O O . ILE B 1 72 ? 14.328 19.248 -28.179 1.000 64.233 72 ILE B O 1
ATOM 2753 N N . SER B 1 73 ? 12.744 20.763 -27.661 1.000 76.040 73 SER B N 1
ATOM 2754 C CA . SER B 1 73 ? 11.892 20.459 -28.805 1.000 81.694 73 SER B CA 1
ATOM 2755 C C . SER B 1 73 ? 10.752 21.470 -28.881 1.000 92.304 73 SER B C 1
ATOM 2756 O O . SER B 1 73 ? 10.024 21.636 -27.907 1.000 99.940 73 SER B O 1
ATOM 2759 N N . SER B 1 74 ? 10.556 22.114 -30.037 1.000 91.645 74 SER B N 1
ATOM 2760 C CA . SER B 1 74 ? 9.352 22.914 -30.218 1.000 93.969 74 SER B CA 1
ATOM 2761 C C . SER B 1 74 ? 8.179 21.999 -30.572 1.000 89.140 74 SER B C 1
ATOM 2762 O O . SER B 1 74 ? 8.320 21.072 -31.367 1.000 93.699 74 SER B O 1
ATOM 2765 N N . PHE B 1 75 ? 7.023 22.253 -29.954 1.000 82.731 75 PHE B N 1
ATOM 2766 C CA . PHE B 1 75 ? 5.794 21.572 -30.321 1.000 78.028 75 PHE B CA 1
ATOM 2767 C C . PHE B 1 75 ? 4.651 22.566 -30.143 1.000 77.418 75 PHE B C 1
ATOM 2768 O O . PHE B 1 75 ? 4.640 23.328 -29.181 1.000 73.778 75 PHE B O 1
ATOM 2776 N N . ASP B 1 76 ? 3.681 22.522 -31.061 1.000 84.323 76 ASP B N 1
ATOM 2777 C CA . ASP B 1 76 ? 2.574 23.465 -31.069 1.000 97.892 76 ASP B CA 1
ATOM 2778 C C . ASP B 1 76 ? 1.621 23.193 -29.907 1.000 93.128 76 ASP B C 1
ATOM 2779 O O . ASP B 1 76 ? 0.766 24.025 -29.624 1.000 88.855 76 ASP B O 1
ATOM 2784 N N . GLY B 1 77 ? 1.710 22.014 -29.278 1.000 88.919 77 GLY B N 1
ATOM 2785 C CA . GLY B 1 77 ? 0.790 21.631 -28.218 1.000 88.996 77 GLY B CA 1
ATOM 2786 C C . GLY B 1 77 ? 0.487 20.136 -28.286 1.000 85.828 77 GLY B C 1
ATOM 2787 O O . GLY B 1 77 ? 1.020 19.446 -29.152 1.000 88.129 77 GLY B O 1
ATOM 2788 N N . VAL B 1 78 ? -0.374 19.643 -27.384 1.000 72.017 78 VAL B N 1
ATOM 2789 C CA . VAL B 1 78 ? -0.653 18.216 -27.299 1.000 59.604 78 VAL B CA 1
ATOM 2790 C C . VAL B 1 78 ? -1.893 18.012 -26.434 1.000 54.769 78 VAL B C 1
ATOM 2791 O O . VAL B 1 78 ? -2.028 18.654 -25.403 1.000 56.311 78 VAL B O 1
ATOM 2795 N N . ASP B 1 79 ? -2.781 17.097 -26.845 1.000 51.342 79 ASP B N 1
ATOM 2796 C CA . ASP B 1 79 ? -3.900 16.689 -26.015 1.000 54.485 79 ASP B CA 1
ATOM 2797 C C . ASP B 1 79 ? -3.430 15.550 -25.104 1.000 56.257 79 ASP B C 1
ATOM 2798 O O . ASP B 1 79 ? -3.201 14.435 -25.579 1.000 51.947 79 ASP B O 1
ATOM 2803 N N . LEU B 1 80 ? -3.277 15.852 -23.803 1.000 55.173 80 LEU B N 1
ATOM 2804 C CA . LEU B 1 80 ? -2.745 14.908 -22.826 1.000 47.003 80 LEU B CA 1
ATOM 2805 C C . LEU B 1 80 ? -3.806 14.560 -21.776 1.000 46.872 80 LEU B C 1
ATOM 2806 O O . LEU B 1 80 ? -4.379 15.448 -21.152 1.000 47.109 80 LEU B O 1
ATOM 2811 N N . ARG B 1 81 ? -4.065 13.256 -21.605 1.000 48.186 81 ARG B N 1
ATOM 2812 C CA . ARG B 1 81 ? -5.043 12.754 -20.654 1.000 53.108 81 ARG B CA 1
ATOM 2813 C C . ARG B 1 81 ? -4.331 11.812 -19.680 1.000 49.172 81 ARG B C 1
ATOM 2814 O O . ARG B 1 81 ? -3.388 11.117 -20.055 1.000 52.199 81 ARG B O 1
ATOM 2822 N N . ILE B 1 82 ? -4.807 11.806 -18.431 1.000 46.872 82 ILE B N 1
ATOM 2823 C CA . ILE B 1 82 ? -4.230 11.032 -17.349 1.000 46.509 82 ILE B CA 1
ATOM 2824 C C . ILE B 1 82 ? -5.320 10.173 -16.716 1.000 46.359 82 ILE B C 1
ATOM 2825 O O . ILE B 1 82 ? -6.356 10.693 -16.318 1.000 43.057 82 ILE B O 1
ATOM 2830 N N . SER B 1 83 ? -5.059 8.862 -16.656 1.000 43.957 83 SER B N 1
ATOM 2831 C CA . SER B 1 83 ? -5.886 7.872 -15.983 1.000 43.988 83 SER B CA 1
ATOM 2832 C C . SER B 1 83 ? -5.004 7.153 -14.956 1.000 44.561 83 SER B C 1
ATOM 2833 O O . SER B 1 83 ? -3.824 6.966 -15.230 1.000 45.745 83 SER B O 1
ATOM 2836 N N . SER B 1 84 ? -5.508 6.788 -13.761 1.000 45.443 84 SER B N 1
ATOM 2837 C CA . SER B 1 84 ? -4.652 6.113 -12.783 1.000 44.101 84 SER B CA 1
ATOM 2838 C C . SER B 1 84 ? -5.419 5.136 -11.898 1.000 41.419 84 SER B C 1
ATOM 2839 O O . SER B 1 84 ? -6.546 5.389 -11.506 1.000 37.448 84 SER B O 1
ATOM 2842 N N . ASP B 1 85 ? -4.759 4.019 -11.567 1.000 39.668 85 ASP B N 1
ATOM 2843 C CA . ASP B 1 85 ? -5.297 3.037 -10.641 1.000 41.653 85 ASP B CA 1
ATOM 2844 C C . ASP B 1 85 ? -4.698 3.264 -9.247 1.000 39.055 85 ASP B C 1
ATOM 2845 O O . ASP B 1 85 ? -5.114 2.592 -8.310 1.000 38.300 85 ASP B O 1
ATOM 2850 N N . ILE B 1 86 ? -3.749 4.211 -9.134 1.000 40.361 86 ILE B N 1
ATOM 2851 C CA . ILE B 1 86 ? -3.071 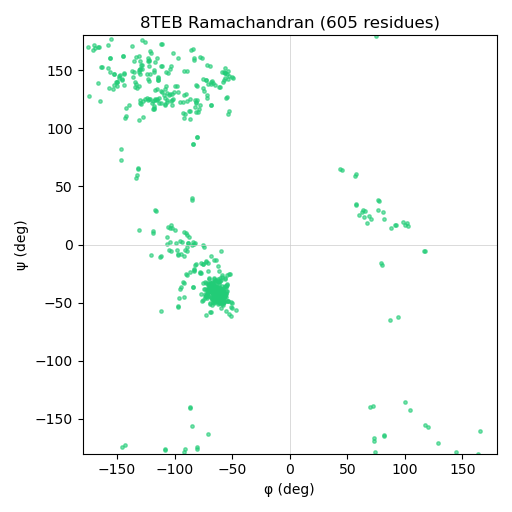4.508 -7.881 1.000 46.768 86 ILE B CA 1
ATOM 2852 C C . ILE B 1 86 ? -3.919 5.530 -7.138 1.000 46.224 86 ILE B C 1
ATOM 2853 O O . ILE B 1 86 ? -4.034 6.669 -7.607 1.000 41.712 86 ILE B O 1
ATOM 2858 N N . PRO B 1 87 ? -4.491 5.173 -5.957 1.000 48.074 87 PRO B N 1
ATOM 2859 C CA . PRO B 1 87 ? -5.310 6.114 -5.191 1.000 52.424 87 PRO B CA 1
ATOM 2860 C C . PRO B 1 87 ? -4.560 7.417 -4.932 1.000 50.871 87 PRO B C 1
ATOM 2861 O O . PRO B 1 87 ? -3.350 7.409 -4.708 1.000 40.707 87 PRO B O 1
ATOM 2865 N N . VAL B 1 88 ? -5.299 8.529 -4.994 1.000 57.016 88 VAL B N 1
ATOM 2866 C CA . VAL B 1 88 ? -4.768 9.852 -4.697 1.000 58.694 88 VAL B CA 1
ATOM 2867 C C . VAL B 1 88 ? -4.425 9.918 -3.210 1.000 53.106 88 VAL B C 1
ATOM 2868 O O . VAL B 1 88 ? -5.130 9.346 -2.382 1.000 46.803 88 VAL B O 1
ATOM 2872 N N . GLY B 1 89 ? -3.291 10.578 -2.916 1.000 62.362 89 GLY B N 1
ATOM 2873 C CA . GLY B 1 89 ? -2.743 10.721 -1.572 1.000 62.999 89 GLY B CA 1
ATOM 2874 C C . GLY B 1 89 ? -2.414 9.384 -0.901 1.000 58.101 89 GLY B C 1
ATOM 2875 O O . GLY B 1 89 ? -2.428 9.283 0.325 1.000 58.384 89 GLY B O 1
ATOM 2876 N N . SER B 1 90 ? -2.159 8.345 -1.704 1.000 50.082 90 SER B N 1
ATOM 2877 C CA . SER B 1 90 ? -1.983 7.012 -1.152 1.000 50.573 90 SER B CA 1
ATOM 2878 C C . SER B 1 90 ? -0.525 6.790 -0.736 1.000 48.673 90 SER B C 1
ATOM 2879 O O . SER B 1 90 ? -0.245 5.946 0.113 1.000 44.404 90 SER B O 1
ATOM 2882 N N . GLY B 1 91 ? 0.405 7.544 -1.335 1.000 51.691 91 GLY B N 1
ATOM 2883 C CA . GLY B 1 91 ? 1.820 7.435 -0.999 1.000 51.900 91 GLY B CA 1
ATOM 2884 C C . GLY B 1 91 ? 2.491 6.213 -1.631 1.000 47.626 91 GLY B C 1
ATOM 2885 O O . GLY B 1 91 ? 3.367 5.593 -1.008 1.000 42.597 91 GLY B O 1
ATOM 2886 N N . LEU B 1 92 ? 2.080 5.895 -2.872 1.000 39.468 92 LEU B N 1
ATOM 2887 C CA . LEU B 1 92 ? 2.580 4.737 -3.605 1.000 34.558 92 LEU B CA 1
ATOM 2888 C C . LEU B 1 92 ? 3.334 5.183 -4.858 1.000 31.588 92 LEU B C 1
ATOM 2889 O O . LEU B 1 92 ? 3.413 4.434 -5.823 1.000 28.617 92 LEU B O 1
ATOM 2894 N N . GLY B 1 93 ? 3.938 6.385 -4.817 1.000 31.440 93 GLY B N 1
ATOM 2895 C CA . GLY B 1 93 ? 4.695 6.943 -5.924 1.000 29.879 93 GLY B CA 1
ATOM 2896 C C . GLY B 1 93 ? 3.796 7.506 -7.037 1.000 36.133 93 GLY B C 1
ATOM 2897 O O . GLY B 1 93 ? 4.190 7.492 -8.207 1.000 34.574 93 GLY B O 1
ATOM 2898 N N . SER B 1 94 ? 2.594 7.991 -6.673 1.000 36.667 94 SER B N 1
ATOM 2899 C CA . SER B 1 94 ? 1.678 8.594 -7.640 1.000 41.642 94 SER B CA 1
ATOM 2900 C C . SER B 1 94 ? 2.400 9.648 -8.475 1.000 43.628 94 SER B C 1
ATOM 2901 O O . SER B 1 94 ? 2.266 9.659 -9.696 1.000 45.139 94 SER B O 1
ATOM 2904 N N . SER B 1 95 ? 3.112 10.571 -7.820 1.000 41.027 95 SER B N 1
ATOM 2905 C CA . SER B 1 95 ? 3.665 11.714 -8.524 1.000 39.636 95 SER B CA 1
ATOM 2906 C C . SER B 1 95 ? 4.790 11.266 -9.462 1.000 36.633 95 SER B C 1
ATOM 2907 O O . SER B 1 95 ? 4.930 11.773 -10.581 1.000 33.471 95 SER B O 1
ATOM 2910 N N . ALA B 1 96 ? 5.573 10.273 -9.014 1.000 35.860 96 ALA B N 1
ATOM 2911 C CA . ALA B 1 96 ? 6.648 9.722 -9.829 1.000 35.293 96 ALA B CA 1
ATOM 2912 C C . ALA B 1 96 ? 6.110 8.952 -11.042 1.000 31.657 96 ALA B C 1
ATOM 2913 O O . ALA B 1 96 ? 6.723 8.994 -12.098 1.000 31.741 96 ALA B O 1
ATOM 2915 N N . ALA B 1 97 ? 4.998 8.226 -10.881 1.000 32.199 97 ALA B N 1
ATOM 2916 C CA . ALA B 1 97 ? 4.450 7.428 -11.970 1.000 34.245 97 ALA B CA 1
ATOM 2917 C C . ALA B 1 97 ? 3.939 8.350 -13.088 1.000 37.445 97 ALA B C 1
ATOM 2918 O O . ALA B 1 97 ? 4.193 8.117 -14.263 1.000 33.858 97 ALA B O 1
ATOM 2920 N N . VAL B 1 98 ? 3.241 9.431 -12.719 1.000 39.090 98 VAL B N 1
ATOM 2921 C CA . VAL B 1 98 ? 2.700 10.333 -13.721 1.000 39.238 98 VAL B CA 1
ATOM 2922 C C . VAL B 1 98 ? 3.828 11.102 -14.402 1.000 37.170 98 VAL B C 1
ATOM 2923 O O . VAL B 1 98 ? 3.779 11.271 -15.616 1.000 43.057 98 VAL B O 1
ATOM 2927 N N . THR B 1 99 ? 4.850 11.507 -13.641 1.000 34.123 99 THR B N 1
ATOM 2928 C CA . THR B 1 99 ? 6.017 12.176 -14.189 1.000 34.414 99 THR B CA 1
ATOM 2929 C C . THR B 1 99 ? 6.692 11.285 -15.232 1.000 37.438 99 THR B C 1
ATOM 2930 O O . THR B 1 99 ? 6.960 11.705 -16.362 1.000 40.012 99 THR B O 1
ATOM 2934 N N . VAL B 1 100 ? 6.954 10.037 -14.846 1.000 37.270 100 VAL B N 1
ATOM 2935 C CA . VAL B 1 100 ? 7.729 9.136 -15.677 1.000 37.752 100 VAL B CA 1
ATOM 2936 C C . VAL B 1 100 ? 6.884 8.748 -16.890 1.000 32.628 100 VAL B C 1
ATOM 2937 O O . VAL B 1 100 ? 7.397 8.681 -17.987 1.000 29.845 100 VAL B O 1
ATOM 2941 N N . ALA B 1 101 ? 5.581 8.536 -16.705 1.000 36.879 101 ALA B N 1
ATOM 2942 C CA . ALA B 1 101 ? 4.739 8.138 -17.826 1.000 39.282 101 ALA B CA 1
ATOM 2943 C C . ALA B 1 101 ? 4.653 9.280 -18.835 1.000 40.780 101 ALA B C 1
ATOM 2944 O O . ALA B 1 101 ? 4.597 9.037 -20.034 1.000 39.692 101 ALA B O 1
ATOM 2946 N N . THR B 1 102 ? 4.652 10.521 -18.336 1.000 40.941 102 THR B N 1
ATOM 2947 C CA . THR B 1 102 ? 4.494 11.693 -19.178 1.000 38.994 102 THR B CA 1
ATOM 2948 C C . THR B 1 102 ? 5.753 11.877 -20.013 1.000 37.414 102 THR B C 1
ATOM 2949 O O . THR B 1 102 ? 5.658 12.123 -21.214 1.000 34.468 102 THR B O 1
ATOM 2953 N N . ILE B 1 103 ? 6.919 11.727 -19.379 1.000 35.006 103 ILE B N 1
ATOM 2954 C CA . ILE B 1 103 ? 8.186 11.842 -20.079 1.000 37.938 103 ILE B CA 1
ATOM 2955 C C . ILE B 1 103 ? 8.244 10.830 -21.217 1.000 42.731 103 ILE B C 1
ATOM 2956 O O . ILE B 1 103 ? 8.640 11.170 -22.341 1.000 43.288 103 ILE B O 1
ATOM 2961 N N . LYS B 1 104 ? 7.914 9.569 -20.902 1.000 42.601 104 LYS B N 1
ATOM 2962 C CA . LYS B 1 104 ? 7.962 8.522 -21.911 1.000 42.950 104 LYS B CA 1
ATOM 2963 C C . LYS B 1 104 ? 7.002 8.862 -23.060 1.000 42.018 104 LYS B C 1
ATOM 2964 O O . LYS B 1 104 ? 7.370 8.744 -24.219 1.000 39.990 104 LYS B O 1
ATOM 2970 N N . ALA B 1 105 ? 5.786 9.318 -22.730 1.000 37.316 105 ALA B N 1
ATOM 2971 C CA . ALA B 1 105 ? 4.796 9.664 -23.728 1.000 40.045 105 ALA B CA 1
ATOM 2972 C C . ALA B 1 105 ? 5.267 10.813 -24.626 1.000 41.920 105 ALA B C 1
ATOM 2973 O O . ALA B 1 105 ? 4.895 10.857 -25.795 1.000 46.160 105 ALA B O 1
ATOM 2975 N N . MET B 1 106 ? 6.072 11.736 -24.087 1.000 41.961 106 MET B N 1
ATOM 2976 C CA . MET B 1 106 ? 6.573 12.865 -24.852 1.000 44.097 106 MET B CA 1
ATOM 2977 C C . MET B 1 106 ? 7.813 12.450 -25.633 1.000 45.442 106 MET B C 1
ATOM 2978 O O . MET B 1 106 ? 8.001 12.918 -26.756 1.000 47.296 106 MET B O 1
ATOM 2983 N N . ASP B 1 107 ? 8.657 11.594 -25.043 1.000 44.533 107 ASP B N 1
ATOM 2984 C CA . ASP B 1 107 ? 9.782 11.051 -25.786 1.000 45.087 107 ASP B CA 1
ATOM 2985 C C . ASP B 1 107 ? 9.260 10.349 -27.036 1.000 51.697 107 ASP B C 1
ATOM 2986 O O . ASP B 1 107 ? 9.897 10.400 -28.083 1.000 55.761 107 ASP B O 1
ATOM 2991 N N . THR B 1 108 ? 8.102 9.685 -26.908 1.000 53.920 108 THR B N 1
ATOM 2992 C CA . THR B 1 108 ? 7.539 8.871 -27.974 1.000 51.010 108 THR B CA 1
ATOM 2993 C C . THR B 1 108 ? 6.917 9.774 -29.033 1.000 53.787 108 THR B C 1
ATOM 2994 O O . THR B 1 108 ? 7.167 9.582 -30.225 1.000 49.999 108 THR B O 1
ATOM 2998 N N . LEU B 1 109 ? 6.104 10.742 -28.585 1.000 54.163 109 LEU B N 1
ATOM 2999 C CA . LEU B 1 109 ? 5.447 11.683 -29.480 1.000 55.023 109 LEU B CA 1
ATOM 3000 C C . LEU B 1 109 ? 6.447 12.404 -30.386 1.000 58.018 109 LEU B C 1
ATOM 3001 O O . LEU B 1 109 ? 6.106 12.707 -31.527 1.000 54.283 109 LEU B O 1
ATOM 3006 N N . LEU B 1 110 ? 7.655 12.691 -29.878 1.000 59.067 110 LEU B N 1
ATOM 3007 C CA . LEU B 1 110 ? 8.586 13.570 -30.569 1.000 62.092 110 LEU B CA 1
ATOM 3008 C C . LEU B 1 110 ? 9.875 12.835 -30.921 1.000 59.687 110 LEU B C 1
ATOM 3009 O O . LEU B 1 110 ? 10.845 13.486 -31.288 1.000 55.010 110 LEU B O 1
ATOM 3014 N N . ASP B 1 111 ? 9.889 11.501 -30.782 1.000 67.773 111 ASP B N 1
ATOM 3015 C CA . ASP B 1 111 ? 11.014 10.679 -31.205 1.000 66.208 111 ASP B CA 1
ATOM 3016 C C . ASP B 1 111 ? 12.334 11.333 -30.780 1.000 62.819 111 ASP B C 1
ATOM 3017 O O . ASP B 1 111 ? 13.129 11.723 -31.630 1.000 62.286 111 ASP B O 1
ATOM 3022 N N . LEU B 1 112 ? 12.568 11.440 -29.460 1.000 61.290 112 LEU B N 1
ATOM 3023 C CA . LEU B 1 112 ? 13.765 12.084 -28.929 1.000 60.729 112 LEU B CA 1
ATOM 3024 C C . LEU B 1 112 ? 14.782 11.061 -28.434 1.000 57.837 112 LEU B C 1
ATOM 3025 O O . LEU B 1 112 ? 15.871 11.450 -28.020 1.000 55.061 112 LEU B O 1
ATOM 3030 N N . GLY B 1 113 ? 14.407 9.770 -28.447 1.000 61.059 113 GLY B N 1
ATOM 3031 C CA . GLY B 1 113 ? 15.343 8.670 -28.242 1.000 62.517 113 GLY B CA 1
ATOM 3032 C C . GLY B 1 113 ? 15.871 8.539 -26.809 1.000 59.138 113 GLY B C 1
ATOM 3033 O O . GLY B 1 113 ? 16.916 7.928 -26.594 1.000 55.418 113 GLY B O 1
ATOM 3034 N N . LEU B 1 114 ? 15.150 9.089 -25.822 1.000 58.597 114 LEU B N 1
ATOM 3035 C CA . LEU B 1 114 ? 15.621 9.059 -24.444 1.000 58.389 114 LEU B CA 1
ATOM 3036 C C . LEU B 1 114 ? 15.754 7.609 -23.974 1.000 50.205 114 LEU B C 1
ATOM 3037 O O . LEU B 1 114 ? 14.883 6.785 -24.231 1.000 48.885 114 LEU B O 1
ATOM 3042 N N . GLU B 1 115 ? 16.869 7.325 -23.296 1.000 48.545 115 GLU B N 1
ATOM 3043 C CA . GLU B 1 115 ? 17.081 6.054 -22.621 1.000 55.858 115 GLU B CA 1
ATOM 3044 C C . GLU B 1 115 ? 16.415 6.112 -21.239 1.000 50.702 115 GLU B C 1
ATOM 3045 O O . GLU B 1 115 ? 16.013 7.180 -20.750 1.000 43.768 115 GLU B O 1
ATOM 3051 N N . LEU B 1 116 ? 16.305 4.941 -20.605 1.000 49.049 116 LEU B N 1
ATOM 3052 C CA . LEU B 1 116 ? 15.609 4.822 -19.326 1.000 49.436 116 LEU B CA 1
ATOM 3053 C C . LEU B 1 116 ? 16.322 5.649 -18.252 1.000 49.211 116 LEU B C 1
ATOM 3054 O O . LEU B 1 116 ? 15.668 6.300 -17.447 1.000 44.132 116 LEU B O 1
ATOM 3059 N N . ASP B 1 117 ? 17.665 5.624 -18.256 1.000 51.823 117 ASP B N 1
ATOM 3060 C CA . ASP B 1 117 ? 18.450 6.377 -17.286 1.000 55.725 117 ASP B CA 1
ATOM 3061 C C . ASP B 1 117 ? 18.112 7.865 -17.402 1.000 48.877 117 ASP B C 1
ATOM 3062 O O . ASP B 1 117 ? 17.871 8.517 -16.391 1.000 47.554 117 ASP B O 1
ATOM 3067 N N . ASP B 1 118 ? 18.067 8.372 -18.640 1.000 45.367 118 ASP B N 1
ATOM 3068 C CA . ASP B 1 118 ? 17.713 9.748 -18.938 1.000 45.730 118 ASP B CA 1
ATOM 3069 C C . ASP B 1 118 ? 16.325 10.057 -18.390 1.000 44.214 118 ASP B C 1
ATOM 3070 O O . ASP B 1 118 ? 16.121 11.105 -17.781 1.000 47.020 118 ASP B O 1
ATOM 3075 N N . ILE B 1 119 ? 15.384 9.127 -18.593 1.000 39.126 119 ILE B N 1
ATOM 3076 C CA . ILE B 1 119 ? 14.011 9.313 -18.156 1.000 42.157 119 ILE B CA 1
ATOM 3077 C C . ILE B 1 119 ? 13.975 9.433 -16.632 1.000 43.740 119 ILE B C 1
ATOM 3078 O O . ILE B 1 119 ? 13.327 10.323 -16.075 1.000 44.457 119 ILE B O 1
ATOM 3083 N N . ALA B 1 120 ? 14.688 8.528 -15.965 1.000 44.801 120 ALA B N 1
ATOM 3084 C CA . ALA B 1 120 ? 14.761 8.509 -14.512 1.000 43.873 120 ALA B CA 1
ATOM 3085 C C . ALA B 1 120 ? 15.353 9.809 -13.959 1.000 47.966 120 ALA B C 1
ATOM 3086 O O . ALA B 1 120 ? 14.829 10.369 -12.985 1.000 42.625 120 ALA B O 1
ATOM 3088 N N . LYS B 1 121 ? 16.448 10.286 -14.573 1.000 50.725 121 LYS B N 1
ATOM 3089 C CA . LYS B 1 121 ? 17.115 11.498 -14.110 1.000 54.734 121 LYS B CA 1
ATOM 3090 C C . LYS B 1 121 ? 16.189 12.703 -14.282 1.000 47.586 121 LYS B C 1
ATOM 3091 O O . LYS B 1 121 ? 15.978 13.486 -13.355 1.000 44.521 121 LYS B O 1
ATOM 3097 N N . MET B 1 122 ? 15.607 12.843 -15.472 1.000 43.793 122 MET B N 1
ATOM 3098 C CA . MET B 1 122 ? 14.706 13.957 -15.703 1.000 46.334 122 MET B CA 1
ATOM 3099 C C . MET B 1 122 ? 13.530 13.867 -14.733 1.000 44.264 122 MET B C 1
ATOM 3100 O O . MET B 1 122 ? 13.098 14.890 -14.214 1.000 41.649 122 MET B O 1
ATOM 3105 N N . GLY B 1 123 ? 13.027 12.644 -14.475 1.000 45.201 123 GLY B N 1
ATOM 3106 C CA . GLY B 1 123 ? 12.003 12.434 -13.450 1.000 45.011 123 GLY B CA 1
ATOM 3107 C C . GLY B 1 123 ? 12.398 12.995 -12.073 1.000 40.507 123 GLY B C 1
ATOM 3108 O O . GLY B 1 123 ? 11.625 13.684 -11.411 1.000 32.111 123 GLY B O 1
ATOM 3109 N N . HIS B 1 124 ? 13.611 12.660 -11.635 1.000 46.049 124 HIS B N 1
ATOM 3110 C CA . HIS B 1 124 ? 14.132 13.129 -10.361 1.000 50.735 124 HIS B CA 1
ATOM 3111 C C . HIS B 1 124 ? 14.138 14.658 -10.356 1.000 53.138 124 HIS B C 1
ATOM 3112 O O . HIS B 1 124 ? 13.685 15.281 -9.407 1.000 43.439 124 HIS B O 1
ATOM 3119 N N . GLU B 1 125 ? 14.632 15.252 -11.448 1.000 60.140 125 GLU B N 1
ATOM 3120 C CA . GLU B 1 125 ? 14.775 16.698 -11.534 1.000 57.600 125 GLU B CA 1
ATOM 3121 C C . GLU B 1 125 ? 13.403 17.343 -11.414 1.000 49.492 125 GLU B C 1
ATOM 3122 O O . GLU B 1 125 ? 13.252 18.329 -10.700 1.000 53.278 125 GLU B O 1
ATOM 3128 N N . VAL B 1 126 ? 12.396 16.758 -12.061 1.000 46.087 126 VAL B N 1
ATOM 3129 C CA . VAL B 1 126 ? 11.052 17.305 -11.992 1.000 46.730 126 VAL B CA 1
ATOM 3130 C C . VAL B 1 126 ? 10.545 17.322 -10.547 1.000 52.491 126 VAL B C 1
ATOM 3131 O O . VAL B 1 126 ? 10.010 18.331 -10.073 1.000 53.852 126 VAL B O 1
ATOM 3135 N N . GLU B 1 127 ? 10.647 16.183 -9.847 1.000 49.714 127 GLU B N 1
ATOM 3136 C CA . GLU B 1 127 ? 10.158 16.119 -8.482 1.000 50.770 127 GLU B CA 1
ATOM 3137 C C . GLU B 1 127 ? 10.958 17.084 -7.598 1.000 47.221 127 GLU B C 1
ATOM 3138 O O . GLU B 1 127 ? 10.379 17.726 -6.726 1.000 47.053 127 GLU B O 1
ATOM 3144 N N . GLN B 1 128 ? 12.275 17.183 -7.856 1.000 47.248 128 GLN B N 1
ATOM 3145 C CA . GLN B 1 128 ? 13.217 17.956 -7.057 1.000 56.186 128 GLN B CA 1
ATOM 3146 C C . GLN B 1 128 ? 12.800 19.412 -7.047 1.000 58.935 128 GLN B C 1
ATOM 3147 O O . GLN B 1 128 ? 13.372 20.238 -6.355 1.000 60.906 128 GLN B O 1
ATOM 3153 N N . ASN B 1 129 ? 11.776 19.675 -7.830 1.000 62.746 129 ASN B N 1
ATOM 3154 C CA . ASN B 1 129 ? 11.394 21.015 -8.172 1.000 60.413 129 ASN B CA 1
ATOM 3155 C C . ASN B 1 129 ? 10.067 21.321 -7.533 1.000 58.305 129 ASN B C 1
ATOM 3156 O O . ASN B 1 129 ? 9.892 22.305 -6.831 1.000 55.820 129 ASN B O 1
ATOM 3161 N N . ILE B 1 130 ? 9.106 20.482 -7.873 1.000 63.206 130 ILE B N 1
ATOM 3162 C CA . ILE B 1 130 ? 7.761 20.669 -7.395 1.000 60.819 130 ILE B CA 1
ATOM 3163 C C . ILE B 1 130 ? 7.759 20.638 -5.867 1.000 63.932 130 ILE B C 1
ATOM 3164 O O . ILE B 1 130 ? 7.064 21.435 -5.246 1.000 66.076 130 ILE B O 1
ATOM 3169 N N . GLN B 1 131 ? 8.577 19.756 -5.275 1.000 70.477 131 GLN B N 1
ATOM 3170 C CA . GLN B 1 131 ? 8.520 19.489 -3.840 1.000 73.633 131 GLN B CA 1
ATOM 3171 C C . GLN B 1 131 ? 9.720 20.112 -3.115 1.000 65.410 131 GLN B C 1
ATOM 3172 O O . GLN B 1 131 ? 9.824 19.993 -1.897 1.000 62.475 131 GLN B O 1
ATOM 3178 N N . GLY B 1 132 ? 10.612 20.787 -3.852 1.000 63.189 132 GLY B N 1
ATOM 3179 C CA . GLY B 1 132 ? 11.700 21.532 -3.241 1.000 57.454 132 GLY B CA 1
ATOM 3180 C C . GLY B 1 132 ? 12.973 20.701 -3.152 1.000 62.000 132 GLY B C 1
ATOM 3181 O O . GLY B 1 132 ? 13.998 21.071 -3.722 1.000 58.693 132 GLY B O 1
ATOM 3182 N N . THR B 1 133 ? 12.904 19.600 -2.396 1.000 65.694 133 THR B N 1
ATOM 3183 C CA . THR B 1 133 ? 13.913 18.555 -2.469 1.000 70.598 133 THR B CA 1
ATOM 3184 C C . THR B 1 133 ? 13.218 17.207 -2.662 1.000 66.949 133 THR B C 1
ATOM 3185 O O . THR B 1 133 ? 12.049 17.009 -2.305 1.000 58.653 133 THR B O 1
ATOM 3189 N N . ALA B 1 134 ? 13.960 16.283 -3.267 1.000 55.849 134 ALA B N 1
ATOM 3190 C CA . ALA B 1 134 ? 13.425 14.964 -3.507 1.000 52.820 134 ALA B CA 1
ATOM 3191 C C . ALA B 1 134 ? 14.572 14.016 -3.814 1.000 49.475 134 ALA B C 1
ATOM 3192 O O . ALA B 1 134 ? 15.646 14.409 -4.271 1.000 48.437 134 ALA B O 1
ATOM 3194 N N . SER B 1 135 ? 14.299 12.761 -3.490 1.000 48.788 135 SER B N 1
ATOM 3195 C CA . SER B 1 135 ? 15.225 11.667 -3.641 1.000 48.210 135 SER B CA 1
ATOM 3196 C C . SER B 1 135 ? 14.996 11.049 -5.021 1.000 45.113 135 SER B C 1
ATOM 3197 O O . SER B 1 135 ? 13.872 11.047 -5.523 1.000 42.861 135 SER B O 1
ATOM 3200 N N . PRO B 1 136 ? 16.033 10.478 -5.667 1.000 42.902 136 PRO B N 1
ATOM 3201 C CA . PRO B 1 136 ? 15.852 9.842 -6.973 1.000 42.109 136 PRO B CA 1
ATOM 3202 C C . PRO B 1 136 ? 15.162 8.473 -6.951 1.000 37.934 136 PRO B C 1
ATOM 3203 O O . PRO B 1 136 ? 14.920 7.882 -8.000 1.000 36.293 136 PRO B O 1
ATOM 3207 N N . THR B 1 137 ? 14.808 7.991 -5.754 1.000 36.975 137 THR B N 1
ATOM 3208 C CA . THR B 1 137 ? 14.296 6.639 -5.567 1.000 34.833 137 THR B CA 1
ATOM 3209 C C . THR B 1 137 ? 13.012 6.382 -6.360 1.000 29.122 137 THR B C 1
ATOM 3210 O O . THR B 1 137 ? 12.939 5.409 -7.069 1.000 31.503 137 THR B O 1
ATOM 3214 N N . ASP B 1 138 ? 11.990 7.212 -6.168 1.000 29.207 138 ASP B N 1
ATOM 3215 C CA . ASP B 1 138 ? 10.666 6.950 -6.685 1.000 30.995 138 ASP B CA 1
ATOM 3216 C C . ASP B 1 138 ? 10.702 6.868 -8.214 1.000 34.112 138 ASP B C 1
ATOM 3217 O O . ASP B 1 138 ? 10.209 5.914 -8.796 1.000 29.312 138 ASP B O 1
ATOM 3222 N N . THR B 1 139 ? 11.305 7.867 -8.862 1.000 35.802 139 THR B N 1
ATOM 3223 C CA . THR B 1 139 ? 11.310 7.942 -10.312 1.000 32.937 139 THR B CA 1
ATOM 3224 C C . THR B 1 139 ? 12.201 6.855 -10.896 1.000 33.737 139 THR B C 1
ATOM 3225 O O . THR B 1 139 ? 11.923 6.372 -11.991 1.000 38.264 139 THR B O 1
ATOM 3229 N N . TYR B 1 140 ? 13.250 6.437 -10.185 1.000 27.384 140 TYR B N 1
ATOM 3230 C CA . TYR B 1 140 ? 14.056 5.354 -10.730 1.000 29.293 140 TYR B CA 1
ATOM 3231 C C . TYR B 1 140 ? 13.257 4.039 -10.709 1.000 28.944 140 TYR B C 1
ATOM 3232 O O . TYR B 1 140 ? 13.165 3.362 -11.725 1.000 29.981 140 TYR B O 1
ATOM 3241 N N . VAL B 1 141 ? 12.655 3.674 -9.571 1.000 29.882 141 VAL B N 1
ATOM 3242 C CA . VAL B 1 141 ? 11.917 2.421 -9.463 1.000 29.545 141 VAL B CA 1
ATOM 3243 C C . VAL B 1 141 ? 10.727 2.406 -10.436 1.000 29.717 141 VAL B C 1
ATOM 3244 O O . VAL B 1 141 ? 10.469 1.387 -11.065 1.000 24.870 141 VAL B O 1
ATOM 3248 N N . CYS B 1 142 ? 9.984 3.515 -10.523 1.000 30.251 142 CYS B N 1
ATOM 3249 C CA . CYS B 1 142 ? 8.835 3.625 -11.408 1.000 34.047 142 CYS B CA 1
ATOM 3250 C C . CYS B 1 142 ? 9.284 3.518 -12.864 1.000 31.380 142 CYS B C 1
ATOM 3251 O O . CYS B 1 142 ? 8.518 3.049 -13.692 1.000 30.463 142 CYS B O 1
ATOM 3254 N N . THR B 1 143 ? 10.513 3.959 -13.177 1.000 30.615 143 THR B N 1
ATOM 3255 C CA . THR B 1 143 ? 11.046 3.885 -14.531 1.000 30.901 143 THR B CA 1
ATOM 3256 C C . THR B 1 143 ? 11.405 2.440 -14.869 1.000 33.287 143 THR B C 1
ATOM 3257 O O . THR B 1 143 ? 11.075 1.972 -15.964 1.000 31.765 143 THR B O 1
ATOM 3261 N N . MET B 1 144 ? 12.062 1.741 -13.925 1.000 29.975 144 MET B N 1
ATOM 3262 C CA . MET B 1 144 ? 12.679 0.446 -14.195 1.000 29.737 144 MET B CA 1
ATOM 3263 C C . MET B 1 144 ? 11.753 -0.730 -13.908 1.000 28.595 144 MET B C 1
ATOM 3264 O O . MET B 1 144 ? 11.867 -1.762 -14.563 1.000 25.284 144 MET B O 1
ATOM 3269 N N . GLY B 1 145 ? 10.885 -0.594 -12.893 1.000 28.311 145 GLY B N 1
ATOM 3270 C CA . GLY B 1 145 ? 10.042 -1.690 -12.435 1.000 27.681 145 GLY B CA 1
ATOM 3271 C C . GLY B 1 145 ? 10.844 -2.728 -11.651 1.000 26.559 145 GLY B C 1
ATOM 3272 O O . GLY B 1 145 ? 12.059 -2.588 -11.473 1.000 27.884 145 GLY B O 1
ATOM 3273 N N . GLY B 1 146 ? 10.156 -3.789 -11.220 1.000 23.905 146 GLY B N 1
ATOM 3274 C CA . GLY B 1 146 ? 10.784 -4.903 -10.528 1.000 25.009 146 GLY B CA 1
ATOM 3275 C C . GLY B 1 146 ? 11.183 -4.539 -9.103 1.000 25.529 146 GLY B C 1
ATOM 3276 O O . GLY B 1 146 ? 10.798 -3.486 -8.584 1.000 26.981 146 GLY B O 1
ATOM 3277 N N . VAL B 1 147 ? 11.958 -5.430 -8.486 1.000 27.336 147 VAL B N 1
ATOM 3278 C CA . VAL B 1 147 ? 12.552 -5.188 -7.187 1.000 28.994 147 VAL B CA 1
ATOM 3279 C C . VAL B 1 147 ? 13.918 -4.529 -7.391 1.000 30.554 147 VAL B C 1
ATOM 3280 O O . VAL B 1 147 ? 14.739 -5.025 -8.170 1.000 27.967 147 VAL B O 1
ATOM 3284 N N . VAL B 1 148 ? 14.143 -3.413 -6.672 1.000 31.321 148 VAL B N 1
ATOM 3285 C CA . VAL B 1 148 ? 15.352 -2.625 -6.798 1.000 31.363 148 VAL B CA 1
ATOM 3286 C C . VAL B 1 148 ? 15.930 -2.361 -5.410 1.000 34.422 148 VAL B C 1
ATOM 3287 O O . VAL B 1 148 ? 15.268 -1.799 -4.533 1.000 34.487 148 VAL B O 1
ATOM 3291 N N . LEU B 1 149 ? 17.193 -2.749 -5.250 1.000 32.020 149 LEU B N 1
ATOM 3292 C CA . LEU B 1 149 ? 17.992 -2.368 -4.114 1.000 30.732 149 LEU B CA 1
ATOM 3293 C C . LEU B 1 149 ? 18.565 -0.978 -4.374 1.000 33.504 149 LEU B C 1
ATOM 3294 O O . LEU B 1 149 ? 19.235 -0.752 -5.381 1.000 31.988 149 LEU B O 1
ATOM 3299 N N . ILE B 1 150 ? 18.288 -0.052 -3.445 1.000 33.541 150 ILE B N 1
ATOM 3300 C CA . ILE B 1 150 ? 18.571 1.375 -3.566 1.000 35.649 150 ILE B CA 1
ATOM 3301 C C . ILE B 1 150 ? 19.625 1.736 -2.522 1.000 35.940 150 ILE B C 1
ATOM 3302 O O . ILE B 1 150 ? 19.591 1.197 -1.426 1.000 33.850 150 ILE B O 1
ATOM 3307 N N . PRO B 1 151 ? 20.593 2.647 -2.774 1.000 42.893 151 PRO B N 1
ATOM 3308 C CA . PRO B 1 151 ? 20.853 3.239 -4.089 1.000 42.526 151 PRO B CA 1
ATOM 3309 C C . PRO B 1 151 ? 21.883 2.587 -5.020 1.000 39.563 151 PRO B C 1
ATOM 3310 O O . PRO B 1 151 ? 22.191 3.167 -6.054 1.000 41.089 151 PRO B O 1
ATOM 3314 N N . GLN B 1 152 ? 22.371 1.372 -4.721 1.000 36.603 152 GLN B N 1
ATOM 3315 C CA . GLN B 1 152 ? 23.181 0.613 -5.665 1.000 39.496 152 GLN B CA 1
ATOM 3316 C C . GLN B 1 152 ? 22.486 0.506 -7.025 1.000 47.539 152 GLN B C 1
ATOM 3317 O O . GLN B 1 152 ? 23.150 0.300 -8.046 1.000 46.251 152 GLN B O 1
ATOM 3323 N N . ARG B 1 153 ? 21.143 0.599 -7.025 1.000 42.805 153 ARG B N 1
ATOM 3324 C CA . ARG B 1 153 ? 20.334 0.422 -8.219 1.000 41.720 153 ARG B CA 1
ATOM 3325 C C . ARG B 1 153 ? 20.612 -0.953 -8.796 1.000 37.814 153 ARG B C 1
ATOM 3326 O O . ARG B 1 153 ? 21.065 -1.084 -9.918 1.000 39.626 153 ARG B O 1
ATOM 3334 N N . LYS B 1 154 ? 20.323 -1.968 -7.989 1.000 45.115 154 LYS B N 1
ATOM 3335 C CA . LYS B 1 154 ? 20.549 -3.355 -8.348 1.000 46.664 154 LYS B CA 1
ATOM 3336 C C . LYS B 1 154 ? 19.212 -4.090 -8.395 1.000 45.203 154 LYS B C 1
ATOM 3337 O O . LYS B 1 154 ? 18.401 -3.969 -7.474 1.000 42.616 154 LYS B O 1
ATOM 3343 N N . LYS B 1 155 ? 19.003 -4.861 -9.466 1.000 40.138 155 LYS B N 1
ATOM 3344 C CA . LYS B 1 155 ? 17.759 -5.583 -9.663 1.000 38.686 155 LYS B CA 1
ATOM 3345 C C . LYS B 1 155 ? 17.804 -6.860 -8.847 1.000 34.088 155 LYS B C 1
ATOM 3346 O O . LYS B 1 155 ? 18.818 -7.543 -8.842 1.000 41.857 155 LYS B O 1
ATOM 3352 N N . LEU B 1 156 ? 16.685 -7.176 -8.184 1.000 29.780 156 LEU B N 1
ATOM 3353 C CA . LEU B 1 156 ? 16.583 -8.376 -7.378 1.000 30.818 156 LEU B CA 1
ATOM 3354 C C . LEU B 1 156 ? 15.433 -9.218 -7.917 1.000 28.503 156 LEU B C 1
ATOM 3355 O O . LEU B 1 156 ? 14.610 -8.748 -8.689 1.000 28.602 156 LEU B O 1
ATOM 3360 N N . GLU B 1 157 ? 15.394 -10.462 -7.466 1.000 29.762 157 GLU B N 1
ATOM 3361 C CA . GLU B 1 157 ? 14.367 -11.409 -7.840 1.000 31.746 157 GLU B CA 1
ATOM 3362 C C . GLU B 1 157 ? 12.990 -10.824 -7.522 1.000 30.118 157 GLU B C 1
ATOM 3363 O O . GLU B 1 157 ? 12.729 -10.421 -6.392 1.000 29.388 157 GLU B O 1
ATOM 3369 N N . LEU B 1 158 ? 12.101 -10.784 -8.523 1.000 30.207 158 LEU B N 1
ATOM 3370 C CA . LEU B 1 158 ? 10.766 -10.220 -8.353 1.000 30.552 158 LEU B CA 1
ATOM 3371 C C . LEU B 1 158 ? 10.032 -10.957 -7.233 1.000 30.125 158 LEU B C 1
ATOM 3372 O O . LEU B 1 158 ? 10.132 -12.177 -7.165 1.000 29.367 158 LEU B O 1
ATOM 3377 N N . ILE B 1 159 ? 9.273 -10.228 -6.389 1.000 28.669 159 ILE B N 1
ATOM 3378 C CA . ILE B 1 159 ? 8.476 -10.854 -5.340 1.000 28.001 159 ILE B CA 1
ATOM 3379 C C . ILE B 1 159 ? 7.345 -11.648 -6.000 1.000 30.611 159 ILE B C 1
ATOM 3380 O O . ILE B 1 159 ? 6.535 -11.065 -6.719 1.000 33.726 159 ILE B O 1
ATOM 3385 N N . ASP B 1 160 ? 7.307 -12.971 -5.762 1.000 27.284 160 ASP B N 1
ATOM 3386 C CA . ASP B 1 160 ? 6.420 -13.867 -6.473 1.000 34.509 160 ASP B CA 1
ATOM 3387 C C . ASP B 1 160 ? 5.149 -14.132 -5.657 1.000 38.579 160 ASP B C 1
ATOM 3388 O O . ASP B 1 160 ? 4.193 -14.688 -6.201 1.000 41.877 160 ASP B O 1
ATOM 3393 N N . CYS B 1 161 ? 5.089 -13.680 -4.386 1.000 33.060 161 CYS B N 1
ATOM 3394 C CA . CYS B 1 161 ? 3.950 -13.976 -3.523 1.000 28.651 161 CYS B CA 1
ATOM 3395 C C . CYS B 1 161 ? 2.895 -12.877 -3.620 1.000 27.408 161 CYS B C 1
ATOM 3396 O O . CYS B 1 161 ? 3.055 -11.933 -4.368 1.000 25.113 161 CYS B O 1
ATOM 3399 N N . GLY B 1 162 ? 1.790 -12.999 -2.861 1.000 26.887 162 GLY B N 1
ATOM 3400 C CA . GLY B 1 162 ? 0.767 -11.967 -2.841 1.000 24.983 162 GLY B CA 1
ATOM 3401 C C . GLY B 1 162 ? 1.220 -10.718 -2.072 1.000 23.350 162 GLY B C 1
ATOM 3402 O O . GLY B 1 162 ? 1.897 -10.809 -1.047 1.000 20.581 162 GLY B O 1
ATOM 3403 N N . ILE B 1 163 ? 0.838 -9.562 -2.603 1.000 21.070 163 ILE B N 1
ATOM 3404 C CA . ILE B 1 163 ? 1.081 -8.272 -1.992 1.000 24.136 163 ILE B CA 1
ATOM 3405 C C . ILE B 1 163 ? -0.261 -7.573 -1.789 1.000 25.757 163 ILE B C 1
ATOM 3406 O O . ILE B 1 163 ? -1.002 -7.399 -2.741 1.000 26.505 163 ILE B O 1
ATOM 3411 N N . LEU B 1 164 ? -0.549 -7.157 -0.546 1.000 26.945 164 LEU B N 1
ATOM 3412 C CA . LEU B 1 164 ? -1.704 -6.312 -0.277 1.000 24.047 164 LEU B CA 1
ATOM 3413 C C . LEU B 1 164 ? -1.248 -4.940 0.212 1.000 24.264 164 LEU B C 1
ATOM 3414 O O . LEU B 1 164 ? -0.283 -4.791 0.961 1.000 24.012 164 LEU B O 1
ATOM 3419 N N . ILE B 1 165 ? -1.972 -3.930 -0.240 1.000 25.376 165 ILE B N 1
ATOM 3420 C CA . ILE B 1 165 ? -1.813 -2.569 0.211 1.000 26.004 165 ILE B CA 1
ATOM 3421 C C . ILE B 1 165 ? -3.089 -2.182 0.956 1.000 26.918 165 ILE B C 1
ATOM 3422 O O . ILE B 1 165 ? -4.195 -2.304 0.428 1.000 28.833 165 ILE B O 1
ATOM 3427 N N . GLY B 1 166 ? -2.927 -1.708 2.181 1.000 25.428 166 GLY B N 1
ATOM 3428 C CA . GLY B 1 166 ? -4.043 -1.239 2.982 1.000 27.022 166 GLY B CA 1
ATOM 3429 C C . GLY B 1 166 ? -3.922 0.265 3.211 1.000 26.469 166 GLY B C 1
ATOM 3430 O O . GLY B 1 166 ? -2.944 0.734 3.799 1.000 27.348 166 GLY B O 1
ATOM 3431 N N . ASN B 1 167 ? -4.942 1.005 2.779 1.000 27.418 167 ASN B N 1
ATOM 3432 C CA . ASN B 1 167 ? -4.956 2.456 2.893 1.000 29.182 167 ASN B CA 1
ATOM 3433 C C . ASN B 1 167 ? -5.731 2.868 4.136 1.000 29.130 167 ASN B C 1
ATOM 3434 O O . ASN B 1 167 ? -6.840 2.388 4.347 1.000 32.511 167 ASN B O 1
ATOM 3439 N N . THR B 1 168 ? -5.143 3.759 4.937 1.000 31.680 168 THR B N 1
ATOM 3440 C CA . THR B 1 168 ? -5.784 4.268 6.142 1.000 33.423 168 THR B CA 1
ATOM 3441 C C . THR B 1 168 ? -6.748 5.400 5.790 1.000 34.277 168 THR B C 1
ATOM 3442 O O . THR B 1 168 ? -7.547 5.781 6.634 1.000 33.035 168 THR B O 1
ATOM 3446 N N . ASN B 1 169 ? -6.569 5.963 4.591 1.000 38.551 169 ASN B N 1
ATOM 3447 C CA . ASN B 1 169 ? -7.274 7.136 4.089 1.000 47.633 169 ASN B CA 1
ATOM 3448 C C . ASN B 1 169 ? -6.979 8.369 4.934 1.000 49.393 169 ASN B C 1
ATOM 3449 O O . ASN B 1 169 ? -7.764 9.308 4.962 1.000 57.035 169 ASN B O 1
ATOM 3454 N N . ILE B 1 170 ? -5.798 8.380 5.553 1.000 52.180 170 ILE B N 1
ATOM 3455 C CA . ILE B 1 170 ? -5.261 9.569 6.189 1.000 48.899 170 ILE B CA 1
ATOM 3456 C C . ILE B 1 170 ? -4.095 10.066 5.341 1.000 56.689 170 ILE B C 1
ATOM 3457 O O . ILE B 1 170 ? -3.127 9.348 5.109 1.000 59.928 170 ILE B O 1
ATOM 3462 N N . PHE B 1 171 ? -4.205 11.298 4.846 1.000 62.682 171 PHE B N 1
ATOM 3463 C CA . PHE B 1 171 ? -3.152 11.864 4.024 1.000 71.565 171 PHE B CA 1
ATOM 3464 C C . PHE B 1 171 ? -1.957 12.179 4.923 1.000 70.031 171 PHE B C 1
ATOM 3465 O O . PHE B 1 171 ? -2.104 12.815 5.968 1.000 61.440 171 PHE B O 1
ATOM 3473 N N . SER B 1 172 ? -0.785 11.689 4.495 1.000 66.620 172 SER B N 1
ATOM 3474 C CA . SER B 1 172 ? 0.469 11.824 5.217 1.000 63.106 172 SER B CA 1
ATOM 3475 C C . SER B 1 172 ? 1.078 13.198 4.943 1.000 55.879 172 SER B C 1
ATOM 3476 O O . SER B 1 172 ? 1.353 13.515 3.797 1.000 50.725 172 SER B O 1
ATOM 3479 N N . SER B 1 173 ? 1.320 13.998 5.986 1.000 51.515 173 SER B N 1
ATOM 3480 C CA . SER B 1 173 ? 2.092 15.222 5.844 1.000 47.750 173 SER B CA 1
ATOM 3481 C C . SER B 1 173 ? 3.581 14.867 5.844 1.000 43.807 173 SER B C 1
ATOM 3482 O O . SER B 1 173 ? 4.205 14.803 6.903 1.000 44.235 173 SER B O 1
ATOM 3485 N N . THR B 1 174 ? 4.140 14.658 4.647 1.000 39.799 174 THR B N 1
ATOM 3486 C CA . THR B 1 174 ? 5.443 14.034 4.480 1.000 45.301 174 THR B CA 1
ATOM 3487 C C . THR B 1 174 ? 6.556 14.907 5.053 1.000 47.886 174 THR B C 1
ATOM 3488 O O . THR B 1 174 ? 7.435 14.407 5.761 1.000 48.136 174 THR B O 1
ATOM 3492 N N . LYS B 1 175 ? 6.524 16.197 4.705 1.000 44.017 175 LYS B N 1
ATOM 3493 C CA . LYS B 1 175 ? 7.612 17.102 5.021 1.000 50.193 175 LYS B CA 1
ATOM 3494 C C . LYS B 1 175 ? 7.705 17.228 6.537 1.000 45.212 175 LYS B C 1
ATOM 3495 O O . LYS B 1 175 ? 8.801 17.290 7.088 1.000 44.080 175 LYS B O 1
ATOM 3501 N N . GLU B 1 176 ? 6.531 17.211 7.180 1.000 46.000 176 GLU B N 1
ATOM 3502 C CA . GLU B 1 176 ? 6.414 17.260 8.626 1.000 49.866 176 GLU B CA 1
ATOM 3503 C C . GLU B 1 176 ? 7.011 15.990 9.254 1.000 45.433 176 GLU B C 1
ATOM 3504 O O . GLU B 1 176 ? 7.843 16.091 10.163 1.000 44.593 176 GLU B O 1
ATOM 3510 N N . LEU B 1 177 ? 6.598 14.804 8.757 1.000 38.022 177 LEU B N 1
ATOM 3511 C CA . LEU B 1 177 ? 7.076 13.533 9.282 1.000 34.082 177 LEU B CA 1
ATOM 3512 C C . LEU B 1 177 ? 8.591 13.418 9.104 1.000 29.105 177 LEU B C 1
ATOM 3513 O O . LEU B 1 177 ? 9.282 12.991 10.020 1.000 26.999 177 LEU B O 1
ATOM 3518 N N . VAL B 1 178 ? 9.099 13.808 7.931 1.000 28.585 178 VAL B N 1
ATOM 3519 C CA . VAL B 1 178 ? 10.526 13.811 7.645 1.000 30.129 178 VAL B CA 1
ATOM 3520 C C . VAL B 1 178 ? 11.267 14.732 8.608 1.000 32.734 178 VAL B C 1
ATOM 3521 O O . VAL B 1 178 ? 12.394 14.412 9.016 1.000 34.455 178 VAL B O 1
ATOM 3525 N N . GLY B 1 179 ? 10.649 15.878 8.928 1.000 32.649 179 GLY B N 1
ATOM 3526 C CA . GLY B 1 179 ? 11.242 16.881 9.789 1.000 31.096 179 GLY B CA 1
ATOM 3527 C C . GLY B 1 179 ? 11.240 16.465 11.259 1.000 31.854 179 GLY B C 1
ATOM 3528 O O . GLY B 1 17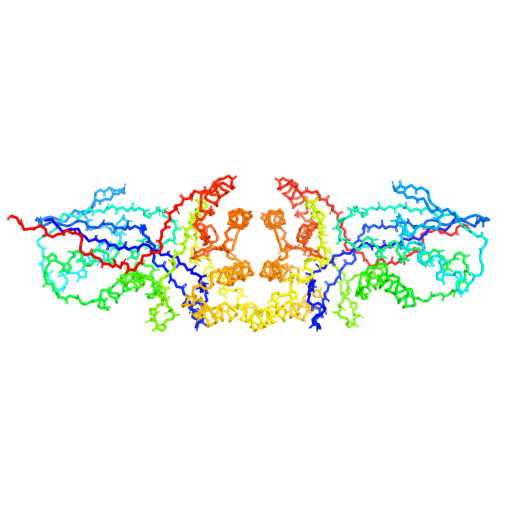9 ? 12.201 16.749 11.971 1.000 32.157 179 GLY B O 1
ATOM 3529 N N . ASN B 1 180 ? 10.160 15.802 11.709 1.000 33.301 180 ASN B N 1
ATOM 3530 C CA . ASN B 1 180 ? 10.108 15.262 13.058 1.000 37.828 180 ASN B CA 1
ATOM 3531 C C . ASN B 1 180 ? 11.207 14.219 13.275 1.000 33.205 180 ASN B C 1
ATOM 3532 O O . ASN B 1 180 ? 11.753 14.134 14.371 1.000 33.262 180 ASN B O 1
ATOM 3537 N N . VAL B 1 181 ? 11.475 13.396 12.248 1.000 29.614 181 VAL B N 1
ATOM 3538 C CA . VAL B 1 181 ? 12.500 12.366 12.325 1.000 33.440 181 VAL B CA 1
ATOM 3539 C C . VAL B 1 181 ? 13.885 13.011 12.418 1.000 33.162 181 VAL B C 1
ATOM 3540 O O . VAL B 1 181 ? 14.746 12.518 13.152 1.000 36.717 181 VAL B O 1
ATOM 3544 N N . ALA B 1 182 ? 14.117 14.084 11.649 1.000 32.020 182 ALA B N 1
ATOM 3545 C CA . ALA B 1 182 ? 15.404 14.770 11.671 1.000 32.479 182 ALA B CA 1
ATOM 3546 C C . ALA B 1 182 ? 15.603 15.465 13.014 1.000 33.610 182 ALA B C 1
ATOM 3547 O O . ALA B 1 182 ? 16.708 15.403 13.558 1.000 30.764 182 ALA B O 1
ATOM 3549 N N . ASP B 1 183 ? 14.526 16.076 13.551 1.000 33.983 183 ASP B N 1
ATOM 3550 C CA . ASP B 1 183 ? 14.538 16.695 14.867 1.000 35.517 183 ASP B CA 1
ATOM 3551 C C . ASP B 1 183 ? 14.810 15.665 15.960 1.000 37.251 183 ASP B C 1
ATOM 3552 O O . ASP B 1 183 ? 15.580 15.940 16.873 1.000 41.263 183 ASP B O 1
ATOM 3557 N N . LEU B 1 184 ? 14.187 14.484 15.877 1.000 35.053 184 LEU B N 1
ATOM 3558 C CA . LEU B 1 184 ? 14.367 13.465 16.901 1.000 33.032 184 LEU B CA 1
ATOM 3559 C C . LEU B 1 184 ? 15.804 12.950 16.884 1.000 28.479 184 LEU B C 1
ATOM 3560 O O . LEU B 1 184 ? 16.374 12.656 17.932 1.000 32.880 184 LEU B O 1
ATOM 3565 N N . ASN B 1 185 ? 16.362 12.798 15.687 1.000 25.016 185 ASN B N 1
ATOM 3566 C CA . ASN B 1 185 ? 17.736 12.352 15.516 1.000 28.910 185 ASN B CA 1
ATOM 3567 C C . ASN B 1 185 ? 18.713 13.363 16.120 1.000 31.737 185 ASN B C 1
ATOM 3568 O O . ASN B 1 185 ? 19.720 12.971 16.704 1.000 29.337 185 ASN B O 1
ATOM 3573 N N . GLU B 1 186 ? 18.406 14.656 15.921 1.000 35.113 186 GLU B N 1
ATOM 3574 C CA . GLU B 1 186 ? 19.238 15.755 16.375 1.000 37.157 186 GLU B CA 1
ATOM 3575 C C . GLU B 1 186 ? 19.218 15.807 17.903 1.000 36.448 186 GLU B C 1
ATOM 3576 O O . GLU B 1 186 ? 20.254 16.027 18.523 1.000 34.665 186 GLU B O 1
ATOM 3582 N N . ARG B 1 187 ? 18.038 15.581 18.499 1.000 37.836 187 ARG B N 1
ATOM 3583 C CA . ARG B 1 187 ? 17.862 15.597 19.944 1.000 37.510 187 ARG B CA 1
ATOM 3584 C C . ARG B 1 187 ? 18.513 14.371 20.574 1.000 32.744 187 ARG B C 1
ATOM 3585 O O . ARG B 1 187 ? 19.104 14.484 21.633 1.000 32.066 187 ARG B O 1
ATOM 3593 N N . PHE B 1 188 ? 18.395 13.200 19.928 1.000 31.927 188 PHE B N 1
ATOM 3594 C CA . PHE B 1 188 ? 18.857 11.952 20.505 1.000 28.175 188 PHE B CA 1
ATOM 3595 C C . PHE B 1 188 ? 19.688 11.191 19.488 1.000 29.437 188 PHE B C 1
ATOM 3596 O O . PHE B 1 188 ? 19.313 10.075 19.105 1.000 29.445 188 PHE B O 1
ATOM 3604 N N . PRO B 1 189 ? 20.873 11.718 19.086 1.000 28.321 189 PRO B N 1
ATOM 3605 C CA . PRO B 1 189 ? 21.635 11.153 17.969 1.000 25.276 189 PRO B CA 1
ATOM 3606 C C . PRO B 1 189 ? 22.159 9.745 18.210 1.000 22.990 189 PRO B C 1
ATOM 3607 O O . PRO B 1 189 ? 22.297 8.981 17.264 1.000 22.062 189 PRO B O 1
ATOM 3611 N N . ASP B 1 190 ? 22.484 9.409 19.463 1.000 22.714 190 ASP B N 1
ATOM 3612 C CA . ASP B 1 190 ? 23.077 8.126 19.767 1.000 23.741 190 ASP B CA 1
ATOM 3613 C C . ASP B 1 190 ? 22.010 7.082 20.089 1.000 26.980 190 ASP B C 1
ATOM 3614 O O . ASP B 1 190 ? 22.330 5.901 20.279 1.000 29.569 190 ASP B O 1
ATOM 3619 N N . VAL B 1 191 ? 20.736 7.500 20.137 1.000 25.037 191 VAL B N 1
ATOM 3620 C CA . VAL B 1 191 ? 19.637 6.550 20.200 1.000 27.152 191 VAL B CA 1
ATOM 3621 C C . VAL B 1 191 ? 19.088 6.332 18.789 1.000 26.021 191 VAL B C 1
ATOM 3622 O O . VAL B 1 191 ? 18.974 5.199 18.338 1.000 24.201 191 VAL B O 1
ATOM 3626 N N . VAL B 1 192 ? 18.740 7.427 18.107 1.000 25.272 192 VAL B N 1
ATOM 3627 C CA . VAL B 1 192 ? 18.069 7.347 16.820 1.000 26.564 192 VAL B CA 1
ATOM 3628 C C . VAL B 1 192 ? 19.054 6.940 15.730 1.000 29.113 192 VAL B C 1
ATOM 3629 O O . VAL B 1 192 ? 18.672 6.224 14.807 1.000 26.615 192 VAL B O 1
ATOM 3633 N N . GLY B 1 193 ? 20.323 7.359 15.858 1.000 29.415 193 GLY B N 1
ATOM 3634 C CA . GLY B 1 193 ? 21.347 7.008 14.883 1.000 24.672 193 GLY B CA 1
ATOM 3635 C C . GLY B 1 193 ? 21.399 5.505 14.649 1.000 26.023 193 GLY B C 1
ATOM 3636 O O . GLY B 1 193 ? 21.223 5.022 13.537 1.000 28.666 193 GLY B O 1
ATOM 3637 N N . PRO B 1 194 ? 21.665 4.695 15.678 1.000 26.790 194 PRO B N 1
ATOM 3638 C CA . PRO B 1 194 ? 21.573 3.244 15.525 1.000 25.931 194 PRO B CA 1
ATOM 3639 C C . PRO B 1 194 ? 20.256 2.625 15.038 1.000 25.468 194 PRO B C 1
ATOM 3640 O O . PRO B 1 194 ? 20.265 1.523 14.488 1.000 25.985 194 PRO B O 1
ATOM 3644 N N . VAL B 1 195 ? 19.114 3.265 15.334 1.000 25.615 195 VAL B N 1
ATOM 3645 C CA . VAL B 1 195 ? 17.823 2.785 14.865 1.000 23.686 195 VAL B CA 1
ATOM 3646 C C . VAL B 1 195 ? 17.798 2.924 13.350 1.000 23.840 195 VAL B C 1
ATOM 3647 O O . VAL B 1 195 ? 17.362 2.031 12.653 1.000 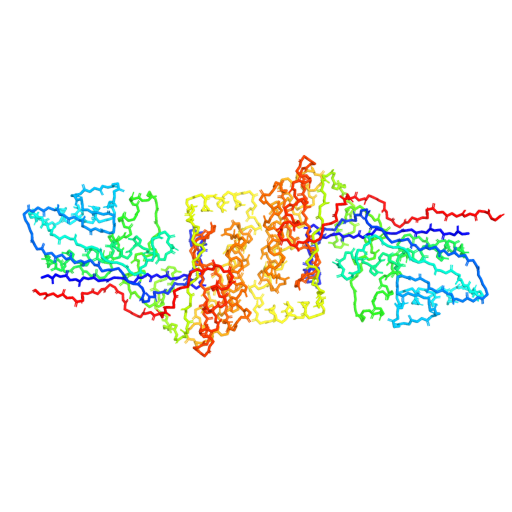24.341 195 VAL B O 1
ATOM 3651 N N . LEU B 1 196 ? 18.274 4.059 12.837 1.000 25.888 196 LEU B N 1
ATOM 3652 C CA . LEU B 1 196 ? 18.314 4.285 11.399 1.000 27.264 196 LEU B CA 1
ATOM 3653 C C . LEU B 1 196 ? 19.292 3.315 10.735 1.000 28.783 196 LEU B C 1
ATOM 3654 O O . LEU B 1 196 ? 18.985 2.787 9.671 1.000 31.484 196 LEU B O 1
ATOM 3659 N N . SER B 1 197 ? 20.462 3.091 11.356 1.000 27.377 197 SER B N 1
ATOM 3660 C CA . SER B 1 197 ? 21.410 2.088 10.881 1.000 31.044 197 SER B CA 1
ATOM 3661 C C . SER B 1 197 ? 20.776 0.718 10.831 1.000 26.736 197 SER B C 1
ATOM 3662 O O . SER B 1 197 ? 21.126 -0.071 9.971 1.000 26.822 197 SER B O 1
ATOM 3665 N N . SER B 1 198 ? 19.964 0.413 11.841 1.000 24.870 198 SER B N 1
ATOM 3666 C CA . SER B 1 198 ? 19.322 -0.887 11.916 1.000 26.895 198 SER B CA 1
ATOM 3667 C C . SER B 1 198 ? 18.364 -1.072 10.741 1.000 25.216 198 SER B C 1
ATOM 3668 O O . SER B 1 198 ? 18.238 -2.178 10.208 1.000 25.643 198 SER B O 1
ATOM 3671 N N . ILE B 1 199 ? 17.708 0.017 10.324 1.000 27.124 199 ILE B N 1
ATOM 3672 C CA . ILE B 1 199 ? 16.804 -0.043 9.181 1.000 25.340 199 ILE B CA 1
ATOM 3673 C C . ILE B 1 199 ? 17.633 -0.374 7.939 1.000 27.399 199 ILE B C 1
ATOM 3674 O O . ILE B 1 199 ? 17.268 -1.278 7.180 1.000 26.466 199 ILE B O 1
ATOM 3679 N N . GLY B 1 200 ? 18.789 0.289 7.775 1.000 26.584 200 GLY B N 1
ATOM 3680 C CA . GLY B 1 200 ? 19.671 0.011 6.632 1.000 28.709 200 GLY B CA 1
ATOM 3681 C C . GLY B 1 200 ? 20.078 -1.464 6.535 1.000 24.369 200 GLY B C 1
ATOM 3682 O O . GLY B 1 200 ? 20.051 -2.079 5.466 1.000 23.409 200 GLY B O 1
ATOM 3683 N N . LYS B 1 201 ? 20.423 -2.042 7.679 1.000 22.882 201 LYS B N 1
ATOM 3684 C CA . LYS B 1 201 ? 20.899 -3.419 7.732 1.000 25.026 201 LYS B CA 1
ATOM 3685 C C . LYS B 1 201 ? 19.888 -4.434 7.215 1.000 24.823 201 LYS B C 1
ATOM 3686 O O . LYS B 1 201 ? 20.283 -5.492 6.736 1.000 25.829 201 LYS B O 1
ATOM 3692 N N . LEU B 1 202 ? 18.585 -4.149 7.378 1.000 26.107 202 LEU B N 1
ATOM 3693 C CA . LEU B 1 202 ? 17.548 -5.029 6.872 1.000 24.128 202 LEU B CA 1
ATOM 3694 C C . LEU B 1 202 ? 17.740 -5.254 5.377 1.000 23.056 202 LEU B C 1
ATOM 3695 O O . LEU B 1 202 ? 17.480 -6.350 4.916 1.000 22.106 202 LEU B O 1
ATOM 3700 N N . SER B 1 203 ? 18.187 -4.240 4.621 1.000 25.110 203 SER B N 1
ATOM 3701 C CA . SER B 1 203 ? 18.387 -4.397 3.177 1.000 25.731 203 SER B CA 1
ATOM 3702 C C . SER B 1 203 ? 19.681 -5.156 2.848 1.000 26.773 203 SER B C 1
ATOM 3703 O O . SER B 1 203 ? 19.779 -5.738 1.775 1.000 30.733 203 SER B O 1
ATOM 3706 N N . VAL B 1 204 ? 20.672 -5.161 3.741 1.000 27.664 204 VAL B N 1
ATOM 3707 C CA . VAL B 1 204 ? 21.908 -5.904 3.522 1.000 29.527 204 VAL B CA 1
ATOM 3708 C C . VAL B 1 204 ? 21.602 -7.396 3.572 1.000 27.948 204 VAL B C 1
ATOM 3709 O O . VAL B 1 204 ? 21.852 -8.129 2.629 1.000 33.708 204 VAL B O 1
ATOM 3713 N N . ILE B 1 205 ? 21.057 -7.841 4.697 1.000 30.190 205 ILE B N 1
ATOM 3714 C CA . ILE B 1 205 ? 20.616 -9.223 4.853 1.000 33.177 205 ILE B CA 1
ATOM 3715 C C . ILE B 1 205 ? 19.401 -9.532 3.961 1.000 29.038 205 ILE B C 1
ATOM 3716 O O 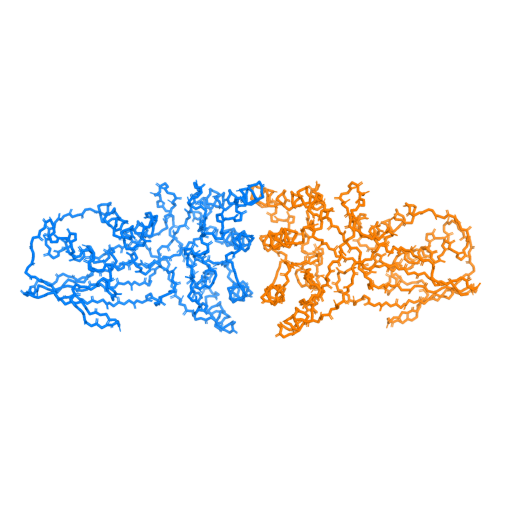. ILE B 1 205 ? 19.280 -10.638 3.440 1.000 28.785 205 ILE B O 1
ATOM 3721 N N . GLY B 1 206 ? 18.516 -8.551 3.736 1.000 27.954 206 GLY B N 1
ATOM 3722 C CA . GLY B 1 206 ? 17.294 -8.747 2.966 1.000 28.140 206 GLY B CA 1
ATOM 3723 C C . GLY B 1 206 ? 17.538 -9.022 1.482 1.000 30.209 206 GLY B C 1
ATOM 3724 O O . GLY B 1 206 ? 16.772 -9.749 0.853 1.000 33.710 206 GLY B O 1
ATOM 3725 N N . GLU B 1 207 ? 18.596 -8.432 0.919 1.000 36.208 207 GLU B N 1
ATOM 3726 C CA . GLU B 1 207 ? 18.931 -8.632 -0.489 1.000 39.702 207 GLU B CA 1
ATOM 3727 C C . GLU B 1 207 ? 18.959 -10.131 -0.811 1.000 39.512 207 GLU B C 1
ATOM 3728 O O . GLU B 1 207 ? 18.252 -10.592 -1.702 1.000 38.987 207 GLU B O 1
ATOM 3734 N N . GLY B 1 208 ? 19.756 -10.886 -0.049 1.000 39.375 208 GLY B N 1
ATOM 3735 C CA . GLY B 1 208 ? 19.897 -12.317 -0.258 1.000 39.120 208 GLY B CA 1
ATOM 3736 C C . GLY B 1 208 ? 18.585 -13.060 -0.066 1.000 33.766 208 GLY B C 1
ATOM 3737 O O . GLY B 1 208 ? 18.241 -13.922 -0.861 1.000 37.196 208 GLY B O 1
ATOM 3738 N N . LEU B 1 209 ? 17.839 -12.712 0.987 1.000 33.797 209 LEU B N 1
ATOM 3739 C CA . LEU B 1 209 ? 16.628 -13.448 1.330 1.000 30.625 209 LEU B CA 1
ATOM 3740 C C . LEU B 1 209 ? 15.553 -13.198 0.267 1.000 26.853 209 LEU B C 1
ATOM 3741 O O . LEU B 1 209 ? 14.763 -14.084 -0.034 1.000 25.522 209 LEU B O 1
ATOM 3746 N N . VAL B 1 210 ? 15.533 -11.995 -0.311 1.000 25.702 210 VAL B N 1
ATOM 3747 C CA . VAL B 1 210 ? 14.657 -11.716 -1.442 1.000 27.385 210 VAL B CA 1
ATOM 3748 C C . VAL B 1 210 ? 15.060 -12.556 -2.661 1.000 28.333 210 VAL B C 1
ATOM 3749 O O . VAL B 1 210 ? 14.186 -13.124 -3.322 1.000 26.844 210 VAL B O 1
ATOM 3753 N N . ASN B 1 211 ? 16.363 -12.613 -2.972 1.000 28.208 211 ASN B N 1
ATOM 3754 C CA . ASN B 1 211 ? 16.865 -13.440 -4.072 1.000 32.183 211 ASN B CA 1
ATOM 3755 C C . ASN B 1 211 ? 16.527 -14.926 -3.890 1.000 30.852 211 ASN B C 1
ATOM 3756 O O . ASN B 1 211 ? 16.235 -15.605 -4.870 1.000 28.510 211 ASN B O 1
ATOM 3761 N N . ASP B 1 212 ? 16.530 -15.439 -2.649 1.000 30.910 212 ASP B N 1
ATOM 3762 C CA . ASP B 1 212 ? 16.215 -16.849 -2.428 1.000 33.050 212 ASP B CA 1
ATOM 3763 C C . ASP B 1 212 ? 14.717 -17.064 -2.253 1.000 31.190 212 ASP B C 1
ATOM 3764 O O . ASP B 1 212 ? 14.284 -18.187 -1.999 1.000 31.009 212 ASP B O 1
ATOM 3769 N N . ARG B 1 213 ? 13.927 -15.981 -2.343 1.000 33.199 213 ARG B N 1
ATOM 3770 C CA . ARG B 1 213 ? 12.476 -16.039 -2.201 1.000 35.245 213 ARG B CA 1
ATOM 3771 C C . ARG B 1 213 ? 12.117 -16.636 -0.841 1.000 32.566 213 ARG B C 1
ATOM 3772 O O . ARG B 1 213 ? 11.101 -17.323 -0.685 1.000 29.645 213 ARG B O 1
ATOM 3780 N N . ASP B 1 214 ? 12.948 -16.349 0.165 1.000 27.840 214 ASP B N 1
ATOM 3781 C CA . ASP B 1 214 ? 12.599 -16.733 1.524 1.000 28.679 214 ASP B CA 1
ATOM 3782 C C . ASP B 1 214 ? 11.687 -15.644 2.107 1.000 28.977 214 ASP B C 1
ATOM 3783 O O . ASP B 1 214 ? 12.153 -14.707 2.756 1.000 28.534 214 ASP B O 1
ATOM 3788 N N . TYR B 1 215 ? 10.380 -15.767 1.852 1.000 27.593 215 TYR B N 1
ATOM 3789 C CA . TYR B 1 215 ? 9.432 -14.707 2.146 1.000 27.117 215 TYR B CA 1
ATOM 3790 C C . TYR B 1 215 ? 9.022 -14.764 3.614 1.000 29.055 215 TYR B C 1
ATOM 3791 O O . TYR B 1 215 ? 8.556 -13.754 4.153 1.000 28.766 215 TYR B O 1
ATOM 3800 N N . VAL B 1 216 ? 9.186 -15.932 4.253 1.000 28.488 216 VAL B N 1
ATOM 3801 C CA . VAL B 1 216 ? 9.006 -16.004 5.700 1.000 29.851 216 VAL B CA 1
ATOM 3802 C C . VAL B 1 216 ? 9.981 -15.029 6.369 1.000 26.085 216 VAL B C 1
ATOM 3803 O O . VAL B 1 216 ? 9.566 -14.216 7.196 1.000 25.609 216 VAL B O 1
ATOM 3807 N N . SER B 1 217 ? 11.261 -15.100 5.983 1.000 24.065 217 SER B N 1
ATOM 3808 C CA . SER B 1 217 ? 12.302 -14.301 6.602 1.000 23.290 217 SER B CA 1
ATOM 3809 C C . SER B 1 217 ? 12.125 -12.857 6.212 1.000 22.913 217 SER B C 1
ATOM 3810 O O . SER B 1 217 ? 12.342 -11.974 7.034 1.000 23.053 217 SER B O 1
ATOM 3813 N N . VAL B 1 218 ? 11.764 -12.641 4.942 1.000 24.093 218 VAL B N 1
ATOM 3814 C CA . VAL B 1 218 ? 11.518 -11.295 4.450 1.000 24.764 218 VAL B CA 1
ATOM 3815 C C . VAL B 1 218 ? 10.381 -10.678 5.256 1.000 22.835 218 VAL B C 1
ATOM 3816 O O . VAL B 1 218 ? 10.472 -9.523 5.618 1.000 23.463 218 VAL B O 1
ATOM 3820 N N . GLY B 1 219 ? 9.321 -11.435 5.530 1.000 22.642 219 GLY B N 1
ATOM 3821 C CA . GLY B 1 219 ? 8.211 -10.920 6.320 1.000 22.496 219 GLY B CA 1
ATOM 3822 C C . GLY B 1 219 ? 8.654 -10.519 7.738 1.000 23.283 219 GLY B C 1
ATOM 3823 O O . GLY B 1 219 ? 8.280 -9.455 8.235 1.000 20.111 219 GLY B O 1
ATOM 3824 N N . GLU B 1 220 ? 9.506 -11.340 8.360 1.000 22.488 220 GLU B N 1
ATOM 3825 C CA . GLU B 1 220 ? 9.984 -11.074 9.713 1.000 24.228 220 GLU B CA 1
ATOM 3826 C C . GLU B 1 220 ? 10.797 -9.780 9.783 1.000 23.478 220 GLU B C 1
ATOM 3827 O O . GLU B 1 220 ? 10.718 -9.048 10.779 1.000 22.741 220 GLU B O 1
ATOM 3833 N N . LEU B 1 221 ? 11.620 -9.527 8.759 1.000 21.078 221 LEU B N 1
ATOM 3834 C CA . LEU B 1 221 ? 12.408 -8.305 8.752 1.000 22.039 221 LEU B CA 1
ATOM 3835 C C . LEU B 1 221 ? 11.490 -7.106 8.531 1.000 22.868 221 LEU B C 1
ATOM 3836 O O . LEU B 1 221 ? 11.765 -6.018 9.039 1.000 23.002 221 LEU B O 1
ATOM 3841 N N . MET B 1 222 ? 10.439 -7.301 7.715 1.000 20.404 222 MET B N 1
ATOM 3842 C CA . MET B 1 222 ? 9.469 -6.247 7.496 1.000 21.721 222 MET B CA 1
ATOM 3843 C C . MET B 1 222 ? 8.808 -5.853 8.822 1.000 18.214 222 MET B C 1
ATOM 3844 O O . MET B 1 222 ? 8.579 -4.681 9.055 1.000 16.946 222 MET B O 1
ATOM 3849 N N . ASN B 1 223 ? 8.538 -6.817 9.708 1.000 19.109 223 ASN B N 1
ATOM 3850 C CA . ASN B 1 223 ? 7.878 -6.541 10.988 1.000 19.534 223 ASN B CA 1
ATOM 3851 C C . ASN B 1 223 ? 8.832 -5.768 11.903 1.000 19.821 223 ASN B C 1
ATOM 3852 O O . ASN B 1 223 ? 8.434 -4.859 12.636 1.000 17.511 223 ASN B O 1
ATOM 3857 N N . ILE B 1 224 ? 10.128 -6.100 11.822 1.000 19.651 224 ILE B N 1
ATOM 3858 C CA . ILE B 1 224 ? 11.120 -5.400 12.625 1.000 18.127 224 ILE B CA 1
ATOM 3859 C C . ILE B 1 224 ? 11.180 -3.946 12.176 1.000 17.916 224 ILE B C 1
ATOM 3860 O O . ILE B 1 224 ? 11.238 -3.039 13.001 1.000 20.061 224 ILE B O 1
ATOM 3865 N N . ASP B 1 225 ? 11.194 -3.751 10.854 1.000 17.213 225 ASP B N 1
ATOM 3866 C CA . ASP B 1 225 ? 11.254 -2.437 10.237 1.000 18.788 225 ASP B CA 1
ATOM 3867 C C . ASP B 1 225 ? 10.080 -1.600 10.732 1.000 18.158 225 ASP B C 1
ATOM 3868 O O . ASP B 1 225 ? 10.258 -0.439 11.140 1.000 18.673 225 ASP B O 1
ATOM 3873 N N . GLN B 1 226 ? 8.895 -2.210 10.755 1.000 16.902 226 GLN B N 1
ATOM 3874 C CA . GLN B 1 226 ? 7.704 -1.491 11.223 1.000 17.457 226 GLN B CA 1
ATOM 3875 C C . GLN B 1 226 ? 7.926 -0.975 12.647 1.000 16.210 226 GLN B C 1
ATOM 3876 O O . GLN B 1 226 ? 7.622 0.160 12.968 1.000 15.694 226 GLN B O 1
ATOM 3882 N N . GLY B 1 227 ? 8.478 -1.814 13.512 1.000 17.132 227 GLY B N 1
ATOM 3883 C CA . GLY B 1 227 ? 8.788 -1.406 14.873 1.000 17.361 227 GLY B CA 1
ATOM 3884 C C . GLY B 1 227 ? 9.765 -0.235 14.907 1.000 18.406 227 GLY B C 1
ATOM 3885 O O . GLY B 1 227 ? 9.584 0.698 15.692 1.000 17.433 227 GLY B O 1
ATOM 3886 N N . LEU B 1 228 ? 10.802 -0.288 14.055 1.000 18.731 228 LEU B N 1
ATOM 3887 C CA . LEU B 1 228 ? 11.816 0.756 14.024 1.000 18.403 228 LEU B CA 1
ATOM 3888 C C . LEU B 1 228 ? 11.202 2.070 13.521 1.000 18.656 228 LEU B C 1
ATOM 3889 O O . LEU B 1 228 ? 11.556 3.136 14.020 1.000 19.334 228 LEU B O 1
ATOM 3894 N N . LEU B 1 229 ? 10.281 2.005 12.542 1.000 18.740 229 LEU B N 1
ATOM 3895 C CA . LEU B 1 229 ? 9.543 3.190 12.082 1.000 20.072 229 LEU B CA 1
ATOM 3896 C C . LEU B 1 229 ? 8.614 3.733 13.172 1.000 20.569 229 LEU B C 1
ATOM 3897 O O . LEU B 1 229 ? 8.457 4.946 13.330 1.000 20.466 229 LEU B O 1
ATOM 3902 N N . ASP B 1 230 ? 7.983 2.827 13.928 1.000 18.441 230 ASP B N 1
ATOM 3903 C CA . ASP B 1 230 ? 7.184 3.217 15.087 1.000 19.365 230 ASP B CA 1
ATOM 3904 C C . ASP B 1 230 ? 8.052 4.012 16.072 1.000 19.033 230 ASP B C 1
ATOM 3905 O O . ASP B 1 230 ? 7.638 5.072 16.544 1.000 21.715 230 ASP B O 1
ATOM 3910 N N . ALA B 1 231 ? 9.267 3.526 16.320 1.000 17.561 231 ALA B N 1
ATOM 3911 C CA . ALA B 1 231 ? 10.206 4.131 17.256 1.000 19.200 231 ALA B CA 1
ATOM 3912 C C . ALA B 1 231 ? 10.626 5.546 16.855 1.000 19.928 231 ALA B C 1
ATOM 3913 O O . ALA B 1 231 ? 10.789 6.376 17.740 1.000 19.570 231 ALA B O 1
ATOM 3915 N N . ILE B 1 232 ? 10.800 5.831 15.548 1.000 21.976 232 ILE B N 1
ATOM 3916 C CA . ILE B 1 232 ? 11.157 7.173 15.104 1.000 23.546 232 ILE B CA 1
ATOM 3917 C C . ILE B 1 232 ? 9.930 8.062 14.861 1.000 24.932 232 ILE B C 1
ATOM 3918 O O . ILE B 1 232 ? 10.082 9.195 14.376 1.000 26.143 232 ILE B O 1
ATOM 3923 N N . GLY B 1 233 ? 8.720 7.580 15.201 1.000 25.062 233 GLY B N 1
ATOM 3924 C CA . GLY B 1 233 ? 7.546 8.444 15.318 1.000 22.415 233 GLY B CA 1
ATOM 3925 C C . GLY B 1 233 ? 6.699 8.599 14.046 1.000 24.576 233 GLY B C 1
ATOM 3926 O O . GLY B 1 233 ? 5.848 9.491 13.987 1.000 21.238 233 GLY B O 1
ATOM 3927 N N . VAL B 1 234 ? 6.860 7.707 13.049 1.000 24.502 234 VAL B N 1
ATOM 3928 C CA . VAL B 1 234 ? 6.137 7.831 11.786 1.000 23.052 234 VAL B CA 1
ATOM 3929 C C . VAL B 1 234 ? 4.976 6.842 11.677 1.000 21.953 234 VAL B C 1
ATOM 3930 O O . VAL B 1 234 ? 4.429 6.688 10.596 1.000 23.451 234 VAL B O 1
ATOM 3934 N N . SER B 1 235 ? 4.552 6.193 12.772 1.000 22.718 235 SER B N 1
ATOM 3935 C CA . SER B 1 235 ? 3.380 5.325 12.718 1.000 22.917 235 SER B CA 1
ATOM 3936 C C . SER B 1 235 ? 2.193 5.960 13.456 1.000 23.235 235 SER B C 1
ATOM 3937 O O . SER B 1 235 ? 2.275 7.092 13.879 1.000 23.814 235 SER B O 1
ATOM 3940 N N . CYS B 1 236 ? 1.060 5.252 13.542 1.000 26.252 236 CYS B N 1
ATOM 3941 C CA . CYS B 1 236 ? -0.156 5.753 14.188 1.000 26.606 236 CYS B CA 1
ATOM 3942 C C . CYS B 1 236 ? -1.109 4.579 14.395 1.000 25.783 236 CYS B C 1
ATOM 3943 O O . CYS B 1 236 ? -0.818 3.485 13.901 1.000 22.880 236 CYS B O 1
ATOM 3946 N N . ALA B 1 237 ? -2.210 4.776 15.157 1.000 28.395 237 ALA B N 1
ATOM 3947 C CA . ALA B 1 237 ? -3.074 3.670 15.571 1.000 26.247 237 ALA B CA 1
ATOM 3948 C C . ALA B 1 237 ? -3.711 2.971 14.377 1.000 22.301 237 ALA B C 1
ATOM 3949 O O . ALA B 1 237 ? -3.886 1.749 14.401 1.000 24.737 237 ALA B O 1
ATOM 3951 N N . GLU B 1 238 ? -4.087 3.746 13.361 1.000 23.231 238 GLU B N 1
ATOM 3952 C CA . GLU B 1 238 ? -4.823 3.220 12.215 1.000 25.610 238 GLU B CA 1
ATOM 3953 C C . GLU B 1 238 ? -3.913 2.308 11.399 1.000 25.497 238 GLU B C 1
ATOM 3954 O O . GLU B 1 238 ? -4.341 1.253 10.944 1.000 25.119 238 GLU B O 1
ATOM 3960 N N . LEU B 1 239 ? -2.644 2.727 11.230 1.000 28.650 239 LEU B N 1
ATOM 3961 C CA . LEU B 1 239 ? -1.639 1.920 10.541 1.000 23.743 239 LEU B CA 1
ATOM 3962 C C . LEU B 1 239 ? -1.426 0.633 11.300 1.000 22.252 239 LEU B C 1
ATOM 3963 O O . LEU B 1 239 ? -1.410 -0.450 10.733 1.000 23.083 239 LEU B O 1
ATOM 3968 N N . SER B 1 240 ? -1.300 0.771 12.611 1.000 24.228 240 SER B N 1
ATOM 3969 C CA . SER B 1 240 ? -1.017 -0.347 13.487 1.000 24.060 240 SER B CA 1
ATOM 3970 C C . SER B 1 240 ? -2.113 -1.404 13.404 1.000 24.121 240 SER B C 1
ATOM 3971 O O . SER B 1 240 ? -1.810 -2.593 13.334 1.000 23.871 240 SER B O 1
ATOM 3974 N N . SER B 1 241 ? -3.388 -0.962 13.429 1.000 25.268 241 SER B N 1
ATOM 3975 C CA . SER B 1 241 ? -4.523 -1.865 13.326 1.000 26.013 241 SER B CA 1
ATOM 3976 C C . SER B 1 241 ? -4.474 -2.702 12.048 1.000 24.083 241 SER B C 1
ATOM 3977 O O . SER B 1 241 ? -4.731 -3.902 12.085 1.000 24.347 241 SER B O 1
ATOM 3980 N N . LEU B 1 242 ? -4.260 -2.035 10.913 1.000 23.442 242 LEU B N 1
ATOM 3981 C CA . LEU B 1 242 ? -4.191 -2.702 9.620 1.000 25.031 242 LEU B CA 1
ATOM 3982 C C . LEU B 1 242 ? -3.017 -3.677 9.598 1.000 24.831 242 LEU B C 1
ATOM 3983 O O . LEU B 1 242 ? -3.149 -4.806 9.136 1.000 22.912 242 LEU B O 1
ATOM 3988 N N . ILE B 1 243 ? -1.889 -3.256 10.174 1.000 23.936 243 ILE B N 1
ATOM 3989 C CA . ILE B 1 243 ? -0.681 -4.068 10.185 1.000 22.210 243 ILE B CA 1
ATOM 3990 C C . ILE B 1 243 ? -0.871 -5.342 11.000 1.000 22.348 243 ILE B C 1
ATOM 3991 O O . ILE B 1 243 ? -0.524 -6.413 10.518 1.000 20.636 243 ILE B O 1
ATOM 3996 N N . TYR B 1 244 ? -1.432 -5.238 12.212 1.000 25.546 244 TYR B N 1
ATOM 3997 C CA . TYR B 1 244 ? -1.638 -6.412 13.056 1.000 26.532 244 TYR B CA 1
ATOM 3998 C C . TYR B 1 244 ? -2.698 -7.338 12.442 1.000 26.579 244 TYR B C 1
ATOM 3999 O O . TYR B 1 244 ? -2.570 -8.560 12.506 1.000 22.955 244 TYR B O 1
ATOM 4008 N N . ALA B 1 245 ? -3.754 -6.766 11.858 1.000 28.719 245 ALA B N 1
ATOM 4009 C CA . ALA B 1 245 ? -4.781 -7.574 11.218 1.000 27.596 245 ALA B CA 1
ATOM 4010 C C . ALA B 1 245 ? -4.165 -8.423 10.106 1.000 26.047 245 ALA B C 1
ATOM 4011 O O . ALA B 1 245 ? -4.420 -9.618 10.034 1.000 24.620 245 ALA B O 1
ATOM 4013 N N . ALA B 1 246 ? -3.311 -7.819 9.265 1.000 25.546 246 ALA B N 1
ATOM 4014 C CA . ALA B 1 246 ? -2.683 -8.578 8.179 1.000 25.893 246 ALA B CA 1
ATOM 4015 C C . ALA B 1 246 ? -1.888 -9.770 8.728 1.000 25.674 246 ALA B C 1
ATOM 4016 O O . ALA B 1 246 ? -1.986 -10.885 8.212 1.000 24.857 246 ALA B O 1
ATOM 4018 N N . ARG B 1 247 ? -1.148 -9.527 9.814 1.000 27.343 247 ARG B N 1
ATOM 4019 C CA . ARG B 1 247 ? -0.336 -10.550 10.451 1.000 31.291 247 ARG B CA 1
ATOM 4020 C C . ARG B 1 247 ? -1.194 -11.661 11.051 1.000 32.676 247 ARG B C 1
ATOM 4021 O O . ARG B 1 247 ? -0.809 -12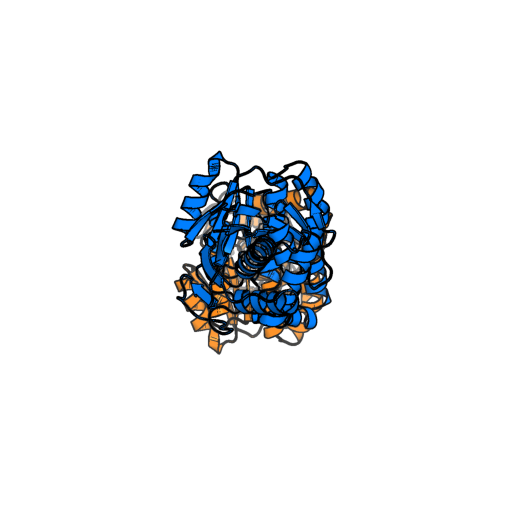.817 10.982 1.000 32.271 247 ARG B O 1
ATOM 4029 N N . GLU B 1 248 ? -2.332 -11.306 11.665 1.000 36.691 248 GLU B N 1
ATOM 4030 C CA . GLU B 1 248 ? -3.134 -12.310 12.338 1.000 37.497 248 GLU B CA 1
ATOM 4031 C C . GLU B 1 248 ? -3.894 -13.162 11.319 1.000 40.026 248 GLU B C 1
ATOM 4032 O O . GLU B 1 248 ? -4.348 -14.238 11.689 1.000 39.232 248 GLU B O 1
ATOM 4038 N N . SER B 1 249 ? -4.018 -12.700 10.057 1.000 36.864 249 SER B N 1
ATOM 4039 C CA . SER B 1 249 ? -4.724 -13.418 8.995 1.000 35.310 249 SER B CA 1
ATOM 4040 C C . SER B 1 249 ? -3.778 -14.181 8.057 1.000 33.011 249 SER B C 1
ATOM 4041 O O . SER B 1 249 ? -4.179 -14.565 6.962 1.000 34.158 249 SER B O 1
ATOM 4044 N N . GLY B 1 250 ? -2.502 -14.338 8.416 1.000 32.421 250 GLY B N 1
ATOM 4045 C CA . GLY B 1 250 ? -1.605 -15.223 7.674 1.000 30.304 250 GLY B CA 1
ATOM 4046 C C . GLY B 1 250 ? -0.625 -14.535 6.709 1.000 27.982 250 GLY B C 1
ATOM 4047 O O . GLY B 1 250 ? -0.079 -15.184 5.805 1.000 27.090 250 GLY B O 1
ATOM 4048 N N . ALA B 1 251 ? -0.384 -13.231 6.883 1.000 23.881 251 ALA B N 1
ATOM 4049 C CA . ALA B 1 251 ? 0.633 -12.571 6.080 1.000 24.804 251 ALA B CA 1
ATOM 4050 C C . ALA B 1 251 ? 2.012 -13.031 6.555 1.000 25.544 251 ALA B C 1
ATOM 4051 O O . ALA B 1 251 ? 2.185 -13.414 7.717 1.000 27.232 251 ALA B O 1
ATOM 4053 N N . TYR B 1 252 ? 3.002 -12.979 5.654 1.000 24.649 252 TYR B N 1
ATOM 4054 C CA . TYR B 1 252 ? 4.385 -13.204 6.049 1.000 23.885 252 TYR B CA 1
ATOM 4055 C C . TYR B 1 252 ? 4.839 -12.066 6.964 1.000 22.886 252 TYR B C 1
ATOM 4056 O O . TYR B 1 252 ? 5.578 -12.281 7.903 1.000 25.556 252 TYR B O 1
ATOM 4065 N N . GLY B 1 253 ? 4.424 -10.848 6.644 1.000 23.194 253 GLY B N 1
ATOM 4066 C CA . GLY B 1 253 ? 4.755 -9.668 7.410 1.000 21.045 253 GLY B CA 1
ATOM 4067 C C . GLY B 1 253 ? 4.026 -8.459 6.827 1.000 20.726 253 GLY B C 1
ATOM 4068 O O . GLY B 1 253 ? 3.456 -8.551 5.724 1.000 19.953 253 GLY B O 1
ATOM 4069 N N . SER B 1 254 ? 4.085 -7.337 7.567 1.000 18.246 254 SER B N 1
ATOM 4070 C CA . SER B 1 254 ? 3.368 -6.128 7.226 1.000 19.355 254 SER B CA 1
ATOM 4071 C C . SER B 1 254 ? 4.034 -4.939 7.894 1.000 19.207 254 SER B C 1
ATOM 4072 O O . SER B 1 254 ? 4.586 -5.067 8.984 1.000 19.269 254 SER B O 1
ATOM 4075 N N . LYS B 1 255 ? 3.895 -3.782 7.251 1.000 18.689 255 LYS B N 1
ATOM 4076 C CA . LYS B 1 255 ? 4.486 -2.562 7.758 1.000 20.080 255 LYS B CA 1
ATOM 4077 C C . LYS B 1 255 ? 3.955 -1.396 6.966 1.000 20.173 255 LYS B C 1
ATOM 4078 O O . LYS B 1 255 ? 3.415 -1.569 5.875 1.000 21.269 255 LYS B O 1
ATOM 4084 N N . ILE B 1 256 ? 4.281 -0.205 7.448 1.000 22.331 256 ILE B N 1
ATOM 4085 C CA . ILE B 1 256 ? 4.192 0.992 6.627 1.000 22.117 256 ILE B CA 1
ATOM 4086 C C . ILE B 1 256 ? 4.882 0.785 5.292 1.000 20.470 256 ILE B C 1
ATOM 4087 O O . ILE B 1 256 ? 5.957 0.188 5.240 1.000 25.549 256 ILE B O 1
ATOM 4092 N N . THR B 1 257 ? 4.314 1.384 4.238 1.000 20.241 257 THR B N 1
ATOM 4093 C CA . THR B 1 257 ? 5.070 1.726 3.038 1.000 20.651 257 THR B CA 1
ATOM 4094 C C . THR B 1 257 ? 5.031 3.246 2.837 1.000 21.641 257 THR B C 1
ATOM 4095 O O . THR B 1 257 ? 3.958 3.855 2.713 1.000 22.885 257 THR B O 1
ATOM 4099 N N . GLY B 1 258 ? 6.214 3.860 2.902 1.000 22.246 258 GLY B N 1
ATOM 4100 C CA . GLY B 1 258 ? 6.397 5.263 2.571 1.000 24.946 258 GLY B CA 1
ATOM 4101 C C . GLY B 1 258 ? 6.566 6.159 3.795 1.000 25.663 258 GLY B C 1
ATOM 4102 O O . GLY B 1 258 ? 7.185 5.763 4.772 1.000 24.021 258 GLY B O 1
ATOM 4103 N N . ALA B 1 259 ? 5.981 7.369 3.713 1.000 28.198 259 ALA B N 1
ATOM 4104 C CA . ALA B 1 259 ? 6.146 8.454 4.680 1.000 27.292 259 ALA B CA 1
ATOM 4105 C C . ALA B 1 259 ? 5.567 8.135 6.065 1.000 26.062 259 ALA B C 1
ATOM 4106 O O . ALA B 1 259 ? 6.091 8.646 7.038 1.000 27.213 259 ALA B O 1
ATOM 4108 N N . GLY B 1 260 ? 4.523 7.304 6.167 1.000 25.878 260 GLY B N 1
ATOM 4109 C CA . GLY B 1 260 ? 3.907 6.991 7.449 1.000 27.809 260 GLY B CA 1
ATOM 4110 C C . GLY B 1 260 ? 2.919 8.079 7.897 1.000 31.210 260 GLY B C 1
ATOM 4111 O O . GLY B 1 260 ? 2.527 8.913 7.100 1.000 34.047 260 GLY B O 1
ATOM 4112 N N . GLY B 1 261 ? 2.540 8.094 9.184 1.000 31.122 261 GLY B N 1
ATOM 4113 C CA . GLY B 1 261 ? 1.661 9.123 9.724 1.000 34.191 261 GLY B CA 1
ATOM 4114 C C . GLY B 1 261 ? 0.255 9.072 9.114 1.000 32.495 261 GLY B C 1
ATOM 4115 O O . GLY B 1 261 ? -0.458 10.070 9.077 1.000 33.882 261 GLY B O 1
ATOM 4116 N N . GLY B 1 262 ? -0.148 7.868 8.709 1.000 31.895 262 GLY B N 1
ATOM 4117 C CA . GLY B 1 262 ? -1.263 7.663 7.811 1.000 32.969 262 GLY B CA 1
ATOM 4118 C C . GLY B 1 262 ? -0.804 6.997 6.516 1.000 32.580 262 GLY B C 1
ATOM 4119 O O . GLY B 1 262 ? 0.223 6.331 6.481 1.000 30.476 262 GLY B O 1
ATOM 4120 N N . GLY B 1 263 ? -1.577 7.205 5.449 1.000 32.898 263 GLY B N 1
ATOM 4121 C CA . GLY B 1 263 ? -1.268 6.639 4.150 1.000 28.802 263 GLY B CA 1
ATOM 4122 C C . GLY B 1 263 ? -1.527 5.140 4.158 1.000 27.044 263 GLY B C 1
ATOM 4123 O O . GLY B 1 263 ? -2.456 4.664 4.818 1.000 27.794 263 GLY B O 1
ATOM 4124 N N . CYS B 1 264 ? -0.604 4.413 3.510 1.000 27.151 264 CYS B N 1
ATOM 4125 C CA . CYS B 1 264 ? -0.738 2.977 3.312 1.000 26.512 264 CYS B CA 1
ATOM 4126 C C . CYS B 1 264 ? 0.293 2.181 4.096 1.000 24.481 264 CYS B C 1
ATOM 4127 O O . CYS B 1 264 ? 1.418 2.630 4.341 1.000 20.806 264 CYS B O 1
ATOM 4130 N N . MET B 1 265 ? -0.112 0.947 4.388 1.000 23.916 265 MET B N 1
ATOM 4131 C CA . MET B 1 265 ? 0.783 -0.119 4.790 1.000 22.077 265 MET B CA 1
ATOM 4132 C C . MET B 1 265 ? 0.821 -1.159 3.668 1.000 23.663 265 MET B C 1
ATOM 4133 O O . MET B 1 265 ? 0.077 -1.076 2.684 1.000 20.074 265 MET B O 1
ATOM 4138 N N . VAL B 1 266 ? 1.731 -2.133 3.826 1.000 22.678 266 VAL B N 1
ATOM 4139 C CA . VAL B 1 266 ? 1.874 -3.203 2.866 1.000 20.990 266 VAL B CA 1
ATOM 4140 C C . VAL B 1 266 ? 2.031 -4.500 3.642 1.000 20.684 266 VAL B C 1
ATOM 4141 O O . VAL B 1 266 ? 2.615 -4.514 4.721 1.000 20.093 266 VAL B O 1
ATOM 4145 N N . ALA B 1 267 ? 1.546 -5.597 3.037 1.000 19.603 267 ALA B N 1
ATOM 4146 C CA . ALA B 1 267 ? 1.773 -6.926 3.558 1.000 19.728 267 ALA B CA 1
ATOM 4147 C C . ALA B 1 267 ? 2.131 -7.853 2.403 1.000 19.688 267 ALA B C 1
ATOM 4148 O O . ALA B 1 267 ? 1.549 -7.761 1.326 1.000 22.004 267 ALA B O 1
ATOM 4150 N N . ILE B 1 268 ? 3.030 -8.794 2.654 1.000 21.048 268 ILE B N 1
ATOM 4151 C CA . ILE B 1 268 ? 3.247 -9.894 1.723 1.000 23.171 268 ILE B CA 1
ATOM 4152 C C . ILE B 1 268 ? 2.660 -11.154 2.329 1.000 22.032 268 ILE B C 1
ATOM 4153 O O . ILE B 1 268 ? 2.680 -11.300 3.539 1.000 23.902 268 ILE B O 1
ATOM 4158 N N . SER B 1 269 ? 2.158 -12.063 1.478 1.000 23.231 269 SER B N 1
ATOM 4159 C CA . SER B 1 269 ? 1.375 -13.177 1.972 1.000 25.427 269 SER B CA 1
ATOM 4160 C C . SER B 1 269 ? 1.477 -14.386 1.045 1.000 24.606 269 SER B C 1
ATOM 4161 O O . SER B 1 269 ? 1.562 -14.250 -0.160 1.000 23.982 269 SER B O 1
ATOM 4164 N N . PRO B 1 270 ? 1.444 -15.628 1.556 1.000 25.824 270 PRO B N 1
ATOM 4165 C CA . PRO B 1 270 ? 1.258 -16.775 0.677 1.000 27.427 270 PRO B CA 1
ATOM 4166 C C . PRO B 1 270 ? 0.003 -16.485 -0.144 1.000 28.933 270 PRO B C 1
ATOM 4167 O O . PRO B 1 270 ? -0.902 -15.821 0.342 1.000 24.794 270 PRO B O 1
ATOM 4171 N N . ARG B 1 271 ? -0.014 -16.910 -1.412 1.000 31.255 271 ARG B N 1
ATOM 4172 C CA . ARG B 1 271 ? -1.135 -16.654 -2.297 1.000 34.758 271 ARG B CA 1
ATOM 4173 C C . ARG B 1 271 ? -2.409 -17.282 -1.725 1.000 33.791 271 ARG B C 1
ATOM 4174 O O . ARG B 1 271 ? -3.485 -16.741 -1.924 1.000 33.974 271 ARG B O 1
ATOM 4182 N N . GLU B 1 272 ? -2.278 -18.368 -0.954 1.000 36.190 272 GLU B N 1
ATOM 4183 C CA . GLU B 1 272 ? -3.432 -19.020 -0.351 1.000 40.368 272 GLU B CA 1
ATOM 4184 C C . GLU B 1 272 ? -4.016 -18.203 0.805 1.000 37.424 272 GLU B C 1
ATOM 4185 O O . GLU B 1 272 ? -5.134 -18.482 1.206 1.000 38.085 272 GLU B O 1
ATOM 4191 N N . ASN B 1 273 ? -3.301 -17.195 1.342 1.000 34.905 273 ASN B N 1
ATOM 4192 C CA . ASN B 1 273 ? -3.842 -16.388 2.436 1.000 32.122 273 ASN B CA 1
ATOM 4193 C C . ASN B 1 273 ? -4.243 -14.984 1.966 1.000 30.959 273 ASN B C 1
ATOM 4194 O O . ASN B 1 273 ? -4.636 -14.134 2.770 1.000 31.287 273 ASN B O 1
ATOM 4199 N N . VAL B 1 274 ? -4.174 -14.726 0.653 1.000 31.121 274 VAL B N 1
ATOM 4200 C CA . VAL B 1 274 ? -4.365 -13.374 0.153 1.000 31.342 274 VAL B CA 1
ATOM 4201 C C . VAL B 1 274 ? -5.771 -12.886 0.501 1.000 31.768 274 VAL B C 1
ATOM 4202 O O . VAL B 1 274 ? -5.925 -11.756 0.957 1.000 29.594 274 VAL B O 1
ATOM 4206 N N . ASP B 1 275 ? -6.800 -13.699 0.220 1.000 30.450 275 ASP B N 1
ATOM 4207 C CA . ASP B 1 275 ? -8.167 -13.243 0.406 1.000 29.308 275 ASP B CA 1
ATOM 4208 C C . ASP B 1 275 ? -8.406 -12.994 1.887 1.000 27.413 275 ASP B C 1
ATOM 4209 O O . ASP B 1 275 ? -9.098 -12.063 2.261 1.000 29.430 275 ASP B O 1
ATOM 4214 N N . SER B 1 276 ? -7.814 -13.854 2.723 1.000 29.900 276 SER B N 1
ATOM 4215 C CA . SER B 1 276 ? -8.006 -13.790 4.160 1.000 31.709 276 SER B CA 1
ATOM 4216 C C . SER B 1 276 ? -7.331 -12.539 4.752 1.000 28.581 276 SER B C 1
ATOM 4217 O O . SER B 1 276 ? -7.866 -11.924 5.672 1.000 32.118 276 SER B O 1
ATOM 4220 N N . VAL B 1 277 ? -6.180 -12.126 4.194 1.000 25.396 277 VAL B N 1
ATOM 4221 C CA . VAL B 1 277 ? -5.490 -10.926 4.635 1.000 22.591 277 VAL B CA 1
ATOM 4222 C C . VAL B 1 277 ? -6.246 -9.682 4.162 1.000 21.896 277 VAL B C 1
ATOM 4223 O O . VAL B 1 277 ? -6.413 -8.730 4.900 1.000 21.401 277 VAL B O 1
ATOM 4227 N N . ALA B 1 278 ? -6.649 -9.672 2.902 1.000 21.876 278 ALA B N 1
ATOM 4228 C CA . ALA B 1 278 ? -7.458 -8.599 2.356 1.000 24.610 278 ALA B CA 1
ATOM 4229 C C . ALA B 1 278 ? -8.682 -8.335 3.237 1.000 25.992 278 ALA B C 1
ATOM 4230 O O . ALA B 1 278 ? -9.002 -7.199 3.584 1.000 28.285 278 ALA B O 1
ATOM 4232 N N . GLU B 1 279 ? -9.391 -9.397 3.579 1.000 27.879 279 GLU B N 1
ATOM 4233 C CA . GLU B 1 279 ? -10.624 -9.242 4.339 1.000 35.027 279 GLU B CA 1
ATOM 4234 C C . GLU B 1 279 ? -10.322 -8.671 5.732 1.000 31.509 279 GLU B C 1
ATOM 4235 O O . GLU B 1 279 ? -11.012 -7.766 6.203 1.000 32.270 279 GLU B O 1
ATOM 4241 N N . ALA B 1 280 ? -9.259 -9.171 6.364 1.000 29.767 280 ALA B N 1
ATOM 4242 C CA . ALA B 1 280 ? -8.896 -8.733 7.702 1.000 27.942 280 ALA B CA 1
ATOM 4243 C C . ALA B 1 280 ? -8.488 -7.268 7.705 1.000 28.323 280 ALA B C 1
ATOM 4244 O O . ALA B 1 280 ? -8.786 -6.577 8.663 1.000 31.506 280 ALA B O 1
ATOM 4246 N N . ILE B 1 281 ? -7.776 -6.802 6.676 1.000 28.950 281 ILE B N 1
ATOM 4247 C CA . ILE B 1 281 ? -7.419 -5.397 6.594 1.000 28.440 281 ILE B CA 1
ATOM 4248 C C . ILE B 1 281 ? -8.697 -4.566 6.456 1.000 29.311 281 ILE B C 1
ATOM 4249 O O . ILE B 1 281 ? -8.782 -3.458 6.972 1.000 29.169 281 ILE B O 1
ATOM 4254 N N . GLY B 1 282 ? -9.691 -5.069 5.717 1.000 30.773 282 GLY B N 1
ATOM 4255 C CA . GLY B 1 282 ? -10.930 -4.321 5.557 1.000 29.767 282 GLY B CA 1
ATOM 4256 C C . GLY B 1 282 ? -11.713 -4.247 6.869 1.000 26.281 282 GLY B C 1
ATOM 4257 O O . GLY B 1 282 ? -12.164 -3.196 7.269 1.000 29.422 282 GLY B O 1
ATOM 4258 N N . MET B 1 283 ? -11.832 -5.374 7.558 1.000 28.066 283 MET B N 1
ATOM 4259 C CA . MET B 1 283 ? -12.517 -5.467 8.840 1.000 30.331 283 MET B CA 1
ATOM 4260 C C . MET B 1 283 ? -11.802 -4.689 9.958 1.000 33.789 283 MET B C 1
ATOM 4261 O O . MET B 1 283 ? -12.382 -4.480 11.035 1.000 40.408 283 MET B O 1
ATOM 4266 N N . ALA B 1 284 ? -10.546 -4.262 9.746 1.000 33.702 284 ALA B N 1
ATOM 4267 C CA . ALA B 1 284 ? -9.867 -3.359 10.669 1.000 31.989 284 ALA B CA 1
ATOM 4268 C C . ALA B 1 284 ? -10.003 -1.913 10.206 1.000 34.108 284 ALA B C 1
ATOM 4269 O O . ALA B 1 284 ? -9.395 -1.001 10.780 1.000 33.732 284 ALA B O 1
ATOM 4271 N N . GLY B 1 285 ? -10.745 -1.708 9.108 1.000 39.513 285 GLY B N 1
ATOM 4272 C CA . GLY B 1 285 ? -11.182 -0.387 8.676 1.000 36.557 285 GLY B CA 1
ATOM 4273 C C . GLY B 1 285 ? -10.314 0.229 7.584 1.000 39.022 285 GLY B C 1
ATOM 4274 O O . GLY B 1 285 ? -10.347 1.450 7.393 1.000 36.148 285 GLY B O 1
ATOM 4275 N N . GLY B 1 286 ? -9.531 -0.590 6.868 1.000 37.613 286 GLY B N 1
ATOM 4276 C CA . GLY B 1 286 ? -8.697 -0.051 5.796 1.000 36.520 286 GLY B CA 1
ATOM 4277 C C . GLY B 1 286 ? -9.310 -0.296 4.417 1.000 34.996 286 GLY B C 1
ATOM 4278 O O . GLY B 1 286 ? -10.199 -1.121 4.275 1.000 33.341 286 GLY B O 1
ATOM 4279 N N . LYS B 1 287 ? -8.814 0.404 3.396 1.000 38.439 287 LYS B N 1
ATOM 4280 C CA . LYS B 1 287 ? -9.204 0.128 2.019 1.000 40.072 287 LYS B CA 1
ATOM 4281 C C . LYS B 1 287 ? -8.071 -0.647 1.350 1.000 41.477 287 LYS B C 1
ATOM 4282 O O . LYS B 1 287 ? -6.934 -0.187 1.308 1.000 38.387 287 LYS B O 1
ATOM 4288 N N . VAL B 1 288 ? -8.401 -1.829 0.824 1.000 40.397 288 VAL B N 1
ATOM 4289 C CA . VAL B 1 288 ? -7.423 -2.779 0.352 1.000 38.837 288 VAL B CA 1
ATOM 4290 C C . VAL B 1 288 ? -7.279 -2.633 -1.154 1.000 38.258 288 VAL B C 1
ATOM 4291 O O . VAL B 1 288 ? -8.274 -2.522 -1.867 1.000 35.026 288 VAL B O 1
ATOM 4295 N N . VAL B 1 289 ? -6.031 -2.655 -1.622 1.000 37.286 289 VAL B N 1
ATOM 4296 C CA . VAL B 1 289 ? -5.763 -2.931 -3.030 1.000 44.036 289 VAL B CA 1
ATOM 4297 C C . VAL B 1 289 ? -4.934 -4.213 -3.121 1.000 43.407 289 VAL B C 1
ATOM 4298 O O . VAL B 1 289 ? -3.821 -4.260 -2.581 1.000 39.106 289 VAL B O 1
ATOM 4302 N N . VAL B 1 290 ? -5.490 -5.252 -3.766 1.000 37.428 290 VAL B N 1
ATOM 4303 C CA . VAL B 1 290 ? -4.729 -6.454 -4.090 1.000 41.430 290 VAL B CA 1
ATOM 4304 C C . VAL B 1 290 ? -3.881 -6.139 -5.324 1.000 43.684 290 VAL B C 1
ATOM 4305 O O . VAL B 1 290 ? -4.420 -5.835 -6.380 1.000 42.258 290 VAL B O 1
ATOM 4309 N N . ALA B 1 291 ? -2.552 -6.171 -5.170 1.000 42.307 291 ALA B N 1
ATOM 4310 C CA . ALA B 1 291 ? -1.664 -5.921 -6.285 1.000 39.813 291 ALA B CA 1
ATOM 4311 C C . ALA B 1 291 ? -0.705 -7.097 -6.406 1.000 42.709 291 ALA B C 1
ATOM 4312 O O . ALA B 1 291 ? -0.765 -8.068 -5.644 1.000 51.397 291 ALA B O 1
ATOM 4314 N N . ASN B 1 292 ? 0.097 -7.057 -7.457 1.000 36.075 292 ASN B N 1
ATOM 4315 C CA . ASN B 1 292 ? 1.203 -7.981 -7.583 1.000 39.263 292 ASN B CA 1
ATOM 4316 C C . ASN B 1 292 ? 2.425 -7.140 -7.904 1.000 29.833 292 ASN B C 1
ATOM 4317 O O . ASN B 1 292 ? 2.294 -6.061 -8.460 1.000 25.220 292 ASN B O 1
ATOM 4322 N N . ALA B 1 293 ? 3.595 -7.616 -7.493 1.000 30.417 293 ALA B N 1
ATOM 4323 C CA . ALA B 1 293 ? 4.839 -7.049 -7.983 1.000 28.130 293 ALA B CA 1
ATOM 4324 C C . ALA B 1 293 ? 4.840 -7.144 -9.509 1.000 26.344 293 ALA B C 1
ATOM 4325 O O . ALA B 1 293 ? 4.254 -8.047 -10.088 1.000 25.569 293 ALA B O 1
ATOM 4327 N N . THR B 1 294 ? 5.488 -6.180 -10.151 1.000 28.390 294 THR B N 1
ATOM 4328 C CA . THR B 1 294 ? 5.600 -6.183 -11.597 1.000 27.326 294 THR B CA 1
ATOM 4329 C C . THR B 1 294 ? 7.053 -5.871 -11.948 1.000 27.163 294 THR B C 1
ATOM 4330 O O . THR B 1 294 ? 7.642 -4.949 -11.375 1.000 25.916 294 THR B O 1
ATOM 4334 N N . ASP B 1 295 ? 7.596 -6.633 -12.912 1.000 28.275 295 ASP B N 1
ATOM 4335 C CA . ASP B 1 295 ? 8.856 -6.304 -13.559 1.000 31.411 295 ASP B CA 1
ATOM 4336 C C . ASP B 1 295 ? 8.638 -5.290 -14.680 1.000 29.147 295 ASP B C 1
ATOM 4337 O O . ASP B 1 295 ? 9.591 -4.905 -15.311 1.000 29.382 295 ASP B O 1
ATOM 4342 N N . ILE B 1 296 ? 7.399 -4.838 -14.927 1.000 29.375 296 ILE B N 1
ATOM 4343 C CA . ILE B 1 296 ? 7.136 -3.874 -15.982 1.000 30.724 296 ILE B CA 1
ATOM 4344 C C . ILE B 1 296 ? 7.230 -2.445 -15.437 1.000 29.315 296 ILE B C 1
ATOM 4345 O O . ILE B 1 296 ? 6.381 -2.014 -14.677 1.000 29.513 296 ILE B O 1
ATOM 4350 N N . GLY B 1 297 ? 8.243 -1.705 -15.894 1.000 29.841 297 GLY B N 1
ATOM 4351 C CA . GLY B 1 297 ? 8.420 -0.297 -15.579 1.000 27.932 297 GLY B CA 1
ATOM 4352 C C . GLY B 1 297 ? 7.653 0.596 -16.547 1.000 26.663 297 GLY B C 1
ATOM 4353 O O . GLY B 1 297 ? 6.521 0.304 -16.920 1.000 29.002 297 GLY B O 1
ATOM 4354 N N . VAL B 1 298 ? 8.261 1.709 -16.938 1.000 28.317 298 VAL B N 1
ATOM 4355 C CA . VAL B 1 298 ? 7.603 2.629 -17.839 1.000 29.850 298 VAL B CA 1
ATOM 4356 C C . VAL B 1 298 ? 7.499 1.939 -19.204 1.000 30.690 298 VAL B C 1
ATOM 4357 O O . VAL B 1 298 ? 8.407 1.258 -19.623 1.000 35.041 298 VAL B O 1
ATOM 4361 N N . ARG B 1 299 ? 6.358 2.080 -19.880 1.000 38.470 299 ARG B N 1
ATOM 4362 C CA . ARG B 1 299 ? 6.062 1.285 -21.057 1.000 36.535 299 ARG B CA 1
ATOM 4363 C C . ARG B 1 299 ? 5.176 2.082 -22.008 1.000 35.547 299 ARG B C 1
ATOM 4364 O O . ARG B 1 299 ? 4.209 2.707 -21.576 1.000 36.047 299 ARG B O 1
ATOM 4372 N N . VAL B 1 300 ? 5.459 1.955 -23.309 1.000 34.859 300 VAL B N 1
ATOM 4373 C CA . VAL B 1 300 ? 4.531 2.397 -24.332 1.000 32.363 300 VAL B CA 1
ATOM 4374 C C . VAL B 1 300 ? 3.498 1.290 -24.508 1.000 30.627 300 VAL B C 1
ATOM 4375 O O . VAL B 1 300 ? 3.847 0.204 -24.945 1.000 33.564 300 VAL B O 1
ATOM 4379 N N . GLU B 1 301 ? 2.241 1.573 -24.155 1.000 28.380 301 GLU B N 1
ATOM 4380 C CA . GLU B 1 301 ? 1.162 0.612 -24.277 1.000 30.845 301 GLU B CA 1
ATOM 4381 C C . GLU B 1 301 ? 0.480 0.720 -25.648 1.000 32.290 301 GLU B C 1
ATOM 4382 O O . GLU B 1 301 ? -0.135 -0.237 -26.093 1.000 25.321 301 GLU B O 1
ATOM 4388 N N . CYS B 1 302 ? 0.554 1.897 -26.280 1.000 33.533 302 CYS B N 1
ATOM 4389 C CA . CYS B 1 302 ? -0.136 2.181 -27.528 1.000 39.424 302 CYS B CA 1
ATOM 4390 C C . CYS B 1 302 ? 0.651 3.252 -28.285 1.000 42.319 302 CYS B C 1
ATOM 4391 O O . CYS B 1 302 ? 1.114 4.221 -27.684 1.000 45.805 302 CYS B O 1
ATOM 4394 N N . GLN B 1 303 ? 0.802 3.063 -29.603 1.000 40.208 303 GLN B N 1
ATOM 4395 C CA . GLN B 1 303 ? 1.464 4.024 -30.468 1.000 41.512 303 GLN B CA 1
ATOM 4396 C C . GLN B 1 303 ? 0.772 3.954 -31.827 1.000 44.647 303 GLN B C 1
ATOM 4397 O O . GLN B 1 303 ? 1.301 3.356 -32.756 1.000 45.131 303 GLN B O 1
ATOM 4403 N N . LEU B 1 304 ? -0.457 4.493 -31.890 1.000 50.635 304 LEU B N 1
ATOM 4404 C CA . LEU B 1 304 ? -1.230 4.580 -33.123 1.000 56.421 304 LEU B CA 1
ATOM 4405 C C . LEU B 1 304 ? -0.813 5.828 -33.914 1.000 54.553 304 LEU B C 1
ATOM 4406 O O . LEU B 1 304 ? 0.182 5.726 -34.644 1.000 49.834 304 LEU B O 1
#

Organism: Methanococcoides burtonii (strain DSM 6242 / NBRC 107633 / OCM 468 / ACE-M) (NCBI:txid259564)

Sequence (610 aa):
MITCSAPGKVYLFGEHAVVYGEPAICCAVDIRTRVTVSPADTITISSSLGTTGIDFEVHPYVSAVLERFQDISSFDGVDLRISSDIPVGSGLGSSAAVTVATIKAMDTLLDLGLELDDIAKMGHEVEQNIQGTASPTDTYVCTMGGVVLIPQRKKLELIDCGILIGNTNIFSSTKELVGNVADLNERFPDVVGPVLSSIGKLSVIGEGLVNDRDYVSVGELMNIDQGLLDAIGVSCAELSSLIYAARESSGAYGSKITGAGGGGCMVAISPRENVDSVAEAIGMAGGKVVVANATDIGVRVECQLVPMITCSAPGKVYLFGEHAVVYGEPAICCAVDIRTRVTVSPADTITISSSLGTTGIDFEVHPYVSAVLERFQDISSFDGVDLRISSDIPVGSGLGSSAAVTVATIKAMDTLLDLGLELDDIAKMGHEVEQNIQGTASPTDTYVCTMGGVVLIPQRKKLELIDCGILIGNTNIFSSTKELVGNVADLNERFPDVVGPVLSSIGKLSVIGEGLVNDRDYVSVGELMNIDQGLLDAIGVSCAELSSLIYAARESGAYGSKITGAGGGGCMVAISPRENVDSVAEAIGMAGGKVVVANATDIGVRVECQL